Protein AF-A0A1R3KF78-F1 (afdb_monomer)

Nearest PDB structures (foldseek):
  8haw-assembly1_B  TM=8.518E-01  e=2.479E-55  Arabidopsis thaliana
  8hav-assembly1_B  TM=9.669E-01  e=3.265E-48  Arabidopsis thaliana
  8k3g-assembly1_A  TM=8.862E-01  e=3.934E-28  Rasamsonia emersonii CBS 393.64
  8yk5-a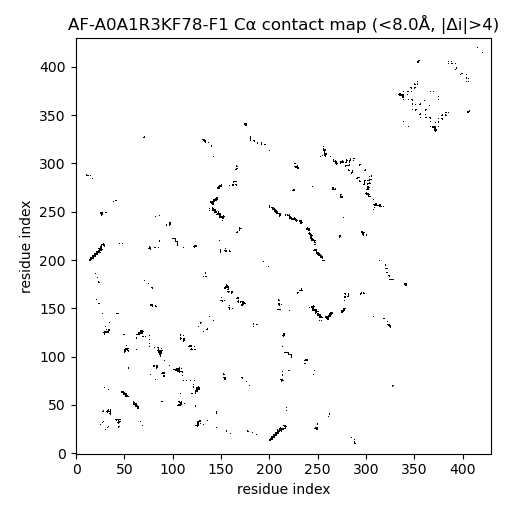ssembly1_B  TM=6.689E-01  e=1.294E-12  Streptomyces sanglieri
  2d1g-assembly1_A  TM=7.006E-01  e=1.890E-10  Francisella tularensis subsp. novicida

Mean predicted aligned error: 10.94 Å

Secondary structure (DSSP, 8-state):
-----------SSS--EEEEEEE-S--HHHHTGGGGGT-TTS----S--EEES-TT-TT--EEEPBS-----SSPPP-SHHHHHHHHHSS--BTTBSS---------HHHHHHHHSTTTHHHHTB---GGGSHHHHHHHHHSEEETTEEPSSSS-HHHHHHHHHHS--TT---------SHHHHHHHHHHHHHHHTSTTGGGEEEEEEES--TT----SPP--SS---SSSPPPPTTT---S-S---B--EEEE-TTS-TTEEE-S---SSTT--EETTHHHHHHHHHTT-S--SSTTTTTSPP-GGG---SS--S-S-SSPPPPP---SS---TTSBPPHHHHHHHHHHHHHTTGGGSTTTTHHHHTT-BHHHHHHHHHHHHHHHHHHHHHHHHTT--TT----TT-PPP------HHHHHHHHTT---

Sequence (430 aa):
MVSEISNSSAYAYPIKTIVILVQENRSFDHMLGWFKRLNPEINGVTGSESNPISTSDPSSSRVLFKDNAEYVDPDPGHSIQAIYEQVFGRPWSSNDPDPPQEATMDGFVQNAEGTQKGMAEAVMRGFRPEAVPVYKELALEFAICDRWFSAVPASTQPNRLFVHSATAHGATSNDTTKLIQEGQKFVKEVYEALRASPQWNEMLLVITYDEHGGFYDHVPTPTTGVPSPDDIVGPDPYYFKFDRLGVRVPTFFISPWIEPGTVIHGPSGPYPTSEYEHSSIPATVKTIFNLKEFLTKRDAWAGTFECVLTRKTPRTDCPVTLPEPRKMRHTEAKETAKLSEFQQELVQMAAVLNGDYKKKIYPHKLVDNMTVAEAVKYVDSAYKKFCDQCQKAKEKGKHESEIVELGQLPDKSKSKSFLHKMFSCIVCDN

pLDDT: mean 82.41, std 16.49, range [26.52, 98.0]

Structure (mmCIF, N/CA/C/O backbone):
data_AF-A0A1R3KF78-F1
#
_entry.id   AF-A0A1R3KF78-F1
#
loop_
_atom_site.group_PDB
_atom_site.id
_atom_site.type_symbol
_atom_site.label_atom_id
_atom_site.label_alt_id
_atom_site.label_comp_id
_atom_site.label_asym_id
_atom_site.label_entity_id
_atom_site.label_seq_id
_atom_site.pdbx_PDB_ins_code
_atom_site.Cartn_x
_atom_site.Cartn_y
_atom_site.Cartn_z
_atom_site.occupancy
_atom_site.B_iso_or_equiv
_atom_site.auth_seq_id
_atom_site.auth_comp_id
_atom_site.auth_asym_id
_atom_site.auth_atom_id
_atom_site.pdbx_PDB_model_num
ATOM 1 N N . MET A 1 1 ? -37.721 22.681 22.641 1.00 33.34 1 MET A N 1
ATOM 2 C CA . MET A 1 1 ? -38.165 21.325 22.266 1.00 33.34 1 MET A CA 1
ATOM 3 C C . MET A 1 1 ? -36.923 20.508 22.022 1.00 33.34 1 MET A C 1
ATOM 5 O O . MET A 1 1 ? -36.205 20.772 21.071 1.00 33.34 1 MET A O 1
ATOM 9 N N . VAL A 1 2 ? -36.635 19.618 22.962 1.00 28.80 2 VAL A N 1
ATOM 10 C CA . VAL A 1 2 ? -35.614 18.583 22.835 1.00 28.80 2 VAL A CA 1
ATOM 11 C C . VAL A 1 2 ? -36.178 17.556 21.855 1.00 28.80 2 VAL A C 1
ATOM 13 O O . VAL A 1 2 ? -37.245 17.010 22.117 1.00 28.80 2 VAL A O 1
ATOM 16 N N . SER A 1 3 ? -35.520 17.338 20.720 1.00 26.52 3 SER A N 1
ATOM 17 C CA . SER A 1 3 ? -35.739 16.138 19.913 1.00 26.52 3 SER A CA 1
ATOM 18 C C . SER A 1 3 ? -34.555 15.215 20.156 1.00 26.52 3 SER A C 1
ATOM 20 O O . SER A 1 3 ? -33.526 15.309 19.487 1.00 26.52 3 SER A O 1
ATOM 22 N N . GLU A 1 4 ? -34.699 14.360 21.165 1.00 30.61 4 GLU A N 1
ATOM 23 C CA . GLU A 1 4 ? -33.950 13.113 21.250 1.00 30.61 4 GLU A CA 1
ATOM 24 C C . GLU A 1 4 ? -34.188 12.346 19.947 1.00 30.61 4 GLU A C 1
ATOM 26 O O . GLU A 1 4 ? -35.294 11.878 19.681 1.00 30.61 4 GLU A O 1
ATOM 31 N N . ILE A 1 5 ? -33.157 12.234 19.110 1.00 32.53 5 ILE A N 1
ATOM 32 C CA . ILE A 1 5 ? -33.131 11.214 18.064 1.00 32.53 5 ILE A CA 1
ATOM 33 C C . ILE A 1 5 ? -32.689 9.929 18.760 1.00 32.53 5 ILE A C 1
ATOM 35 O O . ILE A 1 5 ? -31.515 9.569 18.772 1.00 32.53 5 ILE A O 1
ATOM 39 N N . SER A 1 6 ? -33.644 9.257 19.396 1.00 36.78 6 SER A N 1
ATOM 40 C CA . SER A 1 6 ? -33.536 7.838 19.691 1.00 36.78 6 SER A CA 1
ATOM 41 C C . SER A 1 6 ? -33.998 7.069 18.454 1.00 36.78 6 SER A C 1
ATOM 43 O O . SER A 1 6 ? -35.183 6.914 18.182 1.00 36.78 6 SER A O 1
ATOM 45 N N . ASN A 1 7 ? -33.036 6.591 17.670 1.00 35.16 7 ASN A N 1
ATOM 46 C CA . ASN A 1 7 ? -33.099 5.215 17.201 1.00 35.16 7 ASN A CA 1
ATOM 47 C C . ASN A 1 7 ? -31.726 4.756 16.728 1.00 35.16 7 ASN A C 1
ATOM 49 O O . ASN A 1 7 ? -31.136 5.299 15.797 1.00 35.16 7 ASN A O 1
ATOM 53 N N . SER A 1 8 ? -31.242 3.730 17.415 1.00 44.62 8 SER A N 1
ATOM 54 C CA . SER A 1 8 ? -30.085 2.935 17.062 1.00 44.62 8 SER A CA 1
ATOM 55 C C . SER A 1 8 ? -30.234 2.373 15.647 1.00 44.62 8 SER A C 1
ATOM 57 O O . SER A 1 8 ? -31.000 1.433 15.432 1.00 44.62 8 SER A O 1
ATOM 59 N N . SER A 1 9 ? -29.441 2.853 14.694 1.00 40.56 9 SER A N 1
ATOM 60 C CA . SER A 1 9 ? -28.859 1.903 13.753 1.00 40.56 9 SER A CA 1
ATOM 61 C C . SER A 1 9 ? -27.714 1.247 14.514 1.00 40.56 9 SER A C 1
ATOM 63 O O . SER A 1 9 ? -26.673 1.871 14.721 1.00 40.56 9 SER A O 1
ATOM 65 N N . ALA A 1 10 ? -27.914 0.028 15.016 1.00 48.91 10 ALA A N 1
ATOM 66 C CA . ALA A 1 10 ? -26.763 -0.799 15.350 1.00 48.91 10 ALA A CA 1
ATOM 67 C C . ALA A 1 10 ? -25.876 -0.806 14.098 1.00 48.91 10 ALA A C 1
ATOM 69 O O . ALA A 1 10 ? -26.380 -1.098 13.011 1.00 48.91 10 ALA A O 1
ATOM 70 N N . TYR A 1 11 ? -24.616 -0.382 14.218 1.00 53.25 11 TYR A N 1
ATOM 71 C CA . TYR A 1 11 ? -23.672 -0.512 13.113 1.00 53.25 11 TYR A CA 1
ATOM 72 C C . TYR A 1 11 ? -23.743 -1.962 12.619 1.00 53.25 11 TYR A C 1
ATOM 74 O O . TYR A 1 11 ? -23.766 -2.887 13.434 1.00 53.25 11 TYR A O 1
ATOM 82 N N . ALA A 1 12 ? -23.831 -2.166 11.301 1.00 71.50 12 ALA A N 1
ATOM 83 C CA . ALA A 1 12 ? -23.892 -3.514 10.726 1.00 71.50 12 ALA A CA 1
ATOM 84 C C . ALA A 1 12 ? -22.634 -4.340 11.068 1.00 71.50 12 ALA A C 1
ATOM 86 O O . ALA A 1 12 ? -22.652 -5.567 10.999 1.00 71.50 12 ALA A O 1
ATOM 87 N N . TYR A 1 13 ? -21.571 -3.654 11.493 1.00 82.75 13 TYR A N 1
ATOM 88 C CA . TYR A 1 13 ? -20.279 -4.201 11.862 1.00 82.75 13 TYR A CA 1
ATOM 89 C C . TYR A 1 13 ? -19.915 -3.794 13.298 1.00 82.75 13 TYR A C 1
ATOM 91 O O . TYR A 1 13 ? -20.310 -2.722 13.757 1.00 82.75 13 TYR A O 1
ATOM 99 N N . PRO A 1 14 ? -19.113 -4.605 14.009 1.00 88.75 14 PRO A N 1
ATOM 100 C CA . PRO A 1 14 ? -18.650 -4.286 15.363 1.00 88.75 14 PRO A CA 1
ATOM 101 C C . PRO A 1 14 ? -17.645 -3.120 15.415 1.00 88.75 14 PRO A C 1
ATOM 103 O O . PRO A 1 14 ? -17.257 -2.682 16.497 1.00 88.75 14 PRO A O 1
ATOM 106 N N . ILE A 1 15 ? -17.206 -2.626 14.256 1.00 93.44 15 ILE A N 1
ATOM 107 C CA . ILE A 1 15 ? -16.184 -1.592 14.117 1.00 93.44 15 ILE A CA 1
ATOM 108 C C . ILE A 1 15 ? -16.802 -0.202 14.278 1.00 93.44 15 ILE A C 1
ATOM 110 O O . ILE A 1 15 ? -17.751 0.150 13.582 1.00 93.44 15 ILE A O 1
ATOM 114 N N . LYS A 1 16 ? -16.216 0.604 15.168 1.00 90.56 16 LYS A N 1
ATOM 115 C CA . LYS A 1 16 ? -16.547 2.025 15.365 1.00 90.56 16 LYS A CA 1
ATOM 116 C C . LYS A 1 16 ? -15.404 2.964 14.992 1.00 90.56 16 LYS A C 1
ATOM 118 O O . LYS A 1 16 ? -15.641 4.152 14.800 1.00 90.56 16 LYS A O 1
ATOM 123 N N . THR A 1 17 ? -14.188 2.436 14.872 1.00 91.44 17 THR A N 1
ATOM 124 C CA . THR A 1 17 ? -12.989 3.209 14.543 1.00 91.44 17 THR A CA 1
ATOM 125 C C . THR A 1 17 ? -12.194 2.484 13.467 1.00 91.44 17 THR A C 1
ATOM 127 O O . THR A 1 17 ? -11.820 1.326 13.642 1.00 91.44 17 THR A O 1
ATOM 130 N N . ILE A 1 18 ? -11.890 3.178 12.372 1.00 91.94 18 ILE A N 1
ATOM 131 C CA . ILE A 1 18 ? -10.953 2.695 11.356 1.00 91.94 18 ILE A CA 1
ATOM 132 C C . ILE A 1 18 ? -9.697 3.555 11.450 1.00 91.94 18 ILE A C 1
ATOM 134 O O . ILE A 1 18 ? -9.779 4.780 11.361 1.00 91.94 18 ILE A O 1
ATOM 138 N N . VAL A 1 19 ? -8.548 2.921 11.664 1.00 90.44 19 VAL A N 1
ATOM 139 C CA . VAL A 1 19 ? -7.244 3.589 11.670 1.00 90.44 19 VAL A CA 1
ATOM 140 C C . VAL A 1 19 ? -6.546 3.254 10.365 1.00 90.44 19 VAL A C 1
ATOM 142 O O . VAL A 1 19 ? -6.354 2.082 10.060 1.00 90.44 19 VAL A O 1
ATOM 145 N N . ILE A 1 20 ? -6.171 4.273 9.599 1.00 88.56 20 ILE A N 1
ATOM 146 C CA . ILE A 1 20 ? -5.440 4.108 8.344 1.00 88.56 20 ILE A CA 1
ATOM 147 C C . ILE A 1 20 ? -4.000 4.553 8.575 1.00 88.56 20 ILE A C 1
ATOM 149 O O . ILE A 1 20 ? -3.753 5.715 8.897 1.00 88.56 20 ILE A O 1
ATOM 153 N N . LEU A 1 21 ? -3.063 3.626 8.415 1.00 83.69 21 LEU A N 1
ATOM 154 C CA . LEU A 1 21 ? -1.632 3.881 8.457 1.00 83.69 21 LEU A CA 1
ATOM 155 C C . LEU A 1 21 ? -1.060 3.701 7.048 1.00 83.69 21 LEU A C 1
ATOM 157 O O . LEU A 1 21 ? -0.926 2.579 6.566 1.00 83.69 21 LEU A O 1
ATOM 161 N N . VAL A 1 22 ? -0.739 4.815 6.391 1.00 82.75 22 VAL A N 1
ATOM 162 C CA . VAL A 1 22 ? -0.135 4.826 5.052 1.00 82.75 22 VAL A CA 1
ATOM 163 C C . VAL A 1 22 ? 1.378 4.974 5.193 1.00 82.75 22 VAL A C 1
ATOM 165 O O . VAL A 1 22 ? 1.857 5.955 5.759 1.00 82.75 22 VAL A O 1
ATOM 168 N N . GLN A 1 23 ? 2.109 3.976 4.711 1.00 79.88 23 GLN A N 1
ATOM 169 C CA . GLN A 1 23 ? 3.569 3.914 4.685 1.00 79.88 23 GLN A CA 1
ATOM 170 C C . GLN A 1 23 ? 4.111 4.397 3.329 1.00 79.88 23 GLN A C 1
ATOM 172 O O . GLN A 1 23 ? 3.354 4.542 2.375 1.00 79.88 23 GLN A O 1
ATOM 177 N N . GLU A 1 24 ? 5.427 4.606 3.255 1.00 72.25 24 GLU A N 1
ATOM 178 C CA . GLU A 1 24 ? 6.147 5.069 2.057 1.00 72.25 24 GLU A CA 1
ATOM 179 C C . GLU A 1 24 ? 7.123 4.017 1.508 1.00 72.25 24 GLU A C 1
ATOM 181 O O . GLU A 1 24 ? 7.529 3.067 2.183 1.00 72.25 24 GLU A O 1
ATOM 186 N N . ASN A 1 25 ? 7.626 4.278 0.311 1.00 74.25 25 ASN A N 1
ATOM 187 C CA . ASN A 1 25 ? 7.151 3.701 -0.948 1.00 74.25 25 ASN A CA 1
ATOM 188 C C . ASN A 1 25 ? 7.656 2.281 -1.184 1.00 74.25 25 ASN A C 1
ATOM 190 O O . ASN A 1 25 ? 8.868 2.112 -1.296 1.00 74.25 25 ASN A O 1
ATOM 194 N N . ARG A 1 26 ? 6.809 1.251 -1.296 1.00 85.75 26 ARG A N 1
ATOM 195 C CA . ARG A 1 26 ? 7.278 -0.120 -1.580 1.00 85.75 26 ARG A CA 1
ATOM 196 C C . ARG A 1 26 ? 6.243 -0.959 -2.316 1.00 85.75 26 ARG A C 1
ATOM 198 O O . ARG A 1 26 ? 5.075 -0.957 -1.947 1.00 85.75 26 ARG A O 1
ATOM 205 N N . SER A 1 27 ? 6.689 -1.718 -3.320 1.00 93.50 27 SER A N 1
ATOM 206 C CA . SER A 1 27 ? 5.845 -2.685 -4.027 1.00 93.50 27 SER A CA 1
ATOM 207 C C . SER A 1 27 ? 5.457 -3.861 -3.130 1.00 93.50 27 SER A C 1
ATOM 209 O O . SER A 1 27 ? 6.143 -4.172 -2.144 1.00 93.50 27 SER A O 1
ATOM 211 N N . PHE A 1 28 ? 4.361 -4.539 -3.482 1.00 97.06 28 PHE A N 1
ATOM 212 C CA . PHE A 1 28 ? 3.950 -5.748 -2.777 1.00 97.06 28 PHE A CA 1
ATOM 213 C C . PHE A 1 28 ? 5.044 -6.812 -2.839 1.00 97.06 28 PHE A C 1
ATOM 215 O O . PHE A 1 28 ? 5.448 -7.303 -1.789 1.00 97.06 28 PHE A O 1
ATOM 222 N N . ASP A 1 29 ? 5.596 -7.133 -4.009 1.00 97.62 29 ASP A N 1
ATOM 223 C CA . ASP A 1 29 ? 6.623 -8.176 -4.088 1.00 97.62 29 ASP A CA 1
ATOM 224 C C . ASP A 1 29 ? 7.925 -7.830 -3.359 1.00 97.62 29 ASP A C 1
ATOM 226 O O . ASP A 1 29 ? 8.583 -8.722 -2.812 1.00 97.62 29 ASP A O 1
ATOM 230 N N . HIS A 1 30 ? 8.276 -6.545 -3.276 1.00 94.75 30 HIS A N 1
ATOM 231 C CA . HIS A 1 30 ? 9.458 -6.109 -2.545 1.00 94.75 30 HIS A CA 1
ATOM 232 C C . HIS A 1 30 ? 9.335 -6.350 -1.039 1.00 94.75 30 HIS A C 1
ATOM 234 O O . HIS A 1 30 ? 10.300 -6.787 -0.413 1.00 94.75 30 HIS A O 1
ATOM 240 N N . MET A 1 31 ? 8.172 -6.089 -0.435 1.00 93.44 31 MET A N 1
ATOM 241 C CA . MET A 1 31 ? 7.985 -6.294 1.009 1.00 93.44 31 MET A CA 1
ATOM 242 C C . MET A 1 31 ? 7.431 -7.670 1.344 1.00 93.44 31 MET A C 1
ATOM 244 O O . MET A 1 31 ? 7.891 -8.295 2.296 1.00 93.44 31 MET A O 1
ATOM 248 N N . LEU A 1 32 ? 6.423 -8.108 0.591 1.00 97.06 32 LEU A N 1
ATOM 249 C CA . LEU A 1 32 ? 5.561 -9.240 0.903 1.00 97.06 32 LEU A CA 1
ATOM 250 C C . LEU A 1 32 ? 5.656 -10.400 -0.097 1.00 97.06 32 LEU A C 1
ATOM 252 O O . LEU A 1 32 ? 5.181 -11.490 0.204 1.00 97.06 32 LEU A O 1
ATOM 256 N N . GLY A 1 33 ? 6.313 -10.241 -1.248 1.00 97.06 33 GLY A N 1
ATOM 257 C CA . GLY A 1 33 ? 6.342 -11.278 -2.288 1.00 97.06 33 GLY A CA 1
ATOM 258 C C . GLY A 1 33 ? 6.858 -12.630 -1.787 1.00 97.06 33 GLY A C 1
ATOM 259 O O . GLY A 1 33 ? 6.264 -13.675 -2.050 1.00 97.06 33 GLY A O 1
ATOM 260 N N . TRP A 1 34 ? 7.923 -12.632 -0.981 1.00 97.94 34 TRP A N 1
ATOM 261 C CA . TRP A 1 34 ? 8.490 -13.865 -0.422 1.00 97.94 34 TRP A CA 1
ATOM 262 C C . TRP A 1 34 ? 7.692 -14.464 0.743 1.00 97.94 34 TRP A C 1
ATOM 264 O O . TRP A 1 34 ? 8.009 -15.573 1.187 1.00 97.94 34 TRP A O 1
ATOM 274 N N . PHE A 1 35 ? 6.629 -13.801 1.213 1.00 97.88 35 PHE A N 1
ATOM 275 C CA . PHE A 1 35 ? 5.711 -14.368 2.205 1.00 97.88 35 PHE A CA 1
ATOM 276 C C . PHE A 1 35 ? 4.904 -15.544 1.671 1.00 97.88 35 PHE A C 1
ATOM 278 O O . PHE A 1 35 ? 4.423 -16.342 2.473 1.00 97.88 35 PHE A O 1
ATOM 285 N N . LYS A 1 36 ? 4.876 -15.753 0.347 1.00 97.62 36 LYS A N 1
ATOM 286 C CA . LYS A 1 36 ? 4.375 -16.991 -0.263 1.00 97.62 36 LYS A CA 1
ATOM 287 C C . LYS A 1 36 ? 5.017 -18.257 0.325 1.00 97.62 36 LYS A C 1
ATOM 289 O O . LYS A 1 36 ? 4.398 -19.315 0.357 1.00 97.62 36 LYS A O 1
ATOM 294 N N . ARG A 1 37 ? 6.250 -18.160 0.845 1.00 95.94 37 ARG A N 1
ATOM 295 C CA . ARG A 1 37 ? 6.930 -19.265 1.550 1.00 95.94 37 ARG A CA 1
ATOM 296 C C . ARG A 1 37 ? 6.304 -19.601 2.909 1.00 95.94 37 ARG A C 1
ATOM 298 O O . ARG A 1 37 ? 6.495 -20.714 3.385 1.00 95.94 37 ARG A O 1
ATOM 305 N N . LEU A 1 38 ? 5.616 -18.648 3.540 1.00 96.00 38 LEU A N 1
ATOM 306 C CA . LEU A 1 38 ? 4.887 -18.850 4.797 1.00 96.00 38 LEU A CA 1
ATOM 307 C C . LEU A 1 38 ? 3.448 -19.290 4.543 1.00 96.00 38 LEU A C 1
ATOM 309 O O . LEU A 1 38 ? 2.981 -20.220 5.190 1.00 96.00 38 LEU A O 1
ATOM 313 N N . ASN A 1 39 ? 2.771 -18.628 3.602 1.00 96.94 39 ASN A N 1
ATOM 314 C CA . ASN A 1 39 ? 1.425 -18.979 3.173 1.00 96.94 39 ASN A CA 1
ATOM 315 C C . ASN A 1 39 ? 1.376 -19.072 1.631 1.00 96.94 39 ASN A C 1
ATOM 317 O O . ASN A 1 39 ? 1.390 -18.034 0.964 1.00 96.94 39 ASN A O 1
ATOM 321 N N . PRO A 1 40 ? 1.302 -20.290 1.052 1.00 96.44 40 PRO A N 1
ATOM 322 C CA . PRO A 1 40 ? 1.257 -20.496 -0.397 1.00 96.44 40 PRO A CA 1
ATOM 323 C C . PRO A 1 40 ? 0.067 -19.850 -1.116 1.00 96.44 40 PRO A C 1
ATOM 325 O O . PRO A 1 40 ? 0.163 -19.653 -2.332 1.00 96.44 40 PRO A O 1
ATOM 328 N N . GLU A 1 41 ? -1.016 -19.524 -0.399 1.00 96.94 41 GLU A N 1
ATOM 329 C CA . GLU A 1 41 ? -2.190 -18.832 -0.950 1.00 96.94 41 GLU A CA 1
ATOM 330 C C . GLU A 1 41 ? -1.856 -17.409 -1.401 1.00 96.94 41 GLU A C 1
ATOM 332 O O . GLU A 1 41 ? -2.451 -16.923 -2.356 1.00 96.94 41 GLU A O 1
ATOM 337 N N . ILE A 1 42 ? -0.852 -16.769 -0.790 1.00 98.00 42 ILE A N 1
ATOM 338 C CA . ILE A 1 42 ? -0.412 -15.429 -1.183 1.00 98.00 42 ILE A CA 1
ATOM 339 C C . ILE A 1 42 ? 0.066 -15.448 -2.640 1.00 98.00 42 ILE A C 1
ATOM 341 O O . ILE A 1 42 ? 0.955 -16.225 -3.025 1.00 98.00 42 ILE A O 1
ATOM 345 N N . ASN A 1 43 ? -0.471 -14.537 -3.448 1.00 97.81 43 ASN A N 1
ATOM 346 C CA . ASN A 1 43 ? -0.005 -14.246 -4.796 1.00 97.81 43 ASN A CA 1
ATOM 347 C C . ASN A 1 43 ? 1.326 -13.467 -4.775 1.00 97.81 43 ASN A C 1
ATOM 349 O O . ASN A 1 43 ? 1.398 -12.297 -5.144 1.00 97.81 43 ASN A O 1
ATOM 353 N N . GLY A 1 44 ? 2.375 -14.103 -4.259 1.00 96.69 44 GLY A N 1
ATOM 354 C CA . GLY A 1 44 ? 3.738 -13.579 -4.203 1.00 96.69 44 GLY A CA 1
ATOM 355 C C . GLY A 1 44 ? 4.690 -14.291 -5.164 1.00 96.69 44 GLY A C 1
ATOM 356 O O . GLY A 1 44 ? 4.277 -15.097 -5.996 1.00 96.69 44 GLY A O 1
ATOM 357 N N . VAL A 1 45 ? 5.984 -14.029 -5.005 1.00 97.44 45 VAL A N 1
ATOM 358 C CA . VAL A 1 45 ? 7.041 -14.499 -5.910 1.00 97.44 45 VAL A CA 1
ATOM 359 C C . VAL A 1 45 ? 7.565 -15.895 -5.574 1.00 97.44 45 VAL A C 1
ATOM 361 O O . VAL A 1 45 ? 7.491 -16.385 -4.442 1.00 97.44 45 VAL A O 1
ATOM 364 N N . THR A 1 46 ? 8.170 -16.518 -6.579 1.00 95.44 46 THR A N 1
ATOM 365 C CA . THR A 1 46 ? 8.784 -17.849 -6.521 1.00 95.44 46 THR A CA 1
ATOM 366 C C . THR A 1 46 ? 10.301 -17.822 -6.730 1.00 95.44 46 THR A C 1
ATOM 368 O O . THR A 1 46 ? 10.983 -18.787 -6.383 1.00 95.44 46 THR A O 1
ATOM 371 N N . GLY A 1 47 ? 10.841 -16.721 -7.261 1.00 92.50 47 GLY A N 1
ATOM 372 C CA . GLY A 1 47 ? 12.226 -16.585 -7.724 1.00 92.50 47 GLY A CA 1
ATOM 373 C C . GLY A 1 47 ? 12.431 -16.926 -9.197 1.00 92.50 47 GLY A C 1
ATOM 374 O O . GLY A 1 47 ? 13.568 -16.915 -9.665 1.00 92.50 47 GLY A O 1
ATOM 375 N N . SER A 1 48 ? 11.356 -17.254 -9.917 1.00 95.69 48 SER A N 1
ATOM 376 C CA . SER A 1 48 ? 11.384 -17.442 -11.374 1.00 95.69 48 SER A CA 1
ATOM 377 C C . SER A 1 48 ? 11.073 -16.150 -12.136 1.00 95.69 48 SER A C 1
ATOM 379 O O . SER A 1 48 ? 11.345 -16.049 -13.334 1.00 95.69 48 SER A O 1
ATOM 381 N N . GLU A 1 49 ? 10.551 -15.146 -11.431 1.00 97.50 49 GLU A N 1
ATOM 382 C CA . GLU A 1 49 ? 10.224 -13.830 -11.956 1.00 97.50 49 GLU A CA 1
ATOM 383 C C . GLU A 1 49 ? 11.505 -13.094 -12.365 1.00 97.50 49 GLU A C 1
ATOM 385 O O . GLU A 1 49 ? 12.556 -13.201 -11.725 1.00 97.50 49 GLU A O 1
ATOM 390 N N . SER A 1 50 ? 11.440 -12.358 -13.473 1.00 97.12 50 SER A N 1
ATOM 391 C CA . SER A 1 50 ? 12.600 -11.659 -14.019 1.00 97.12 50 SER A CA 1
ATOM 392 C C . SER A 1 50 ? 12.200 -10.524 -14.944 1.00 97.12 50 SER A C 1
ATOM 394 O O . SER A 1 50 ? 11.107 -10.537 -15.502 1.00 97.12 50 SER A O 1
ATOM 396 N N . ASN A 1 51 ? 13.119 -9.589 -15.164 1.00 97.38 51 ASN A N 1
ATOM 397 C CA . ASN A 1 51 ? 12.911 -8.410 -15.999 1.00 97.38 51 ASN A CA 1
ATOM 398 C C . ASN A 1 51 ? 14.101 -8.233 -16.964 1.00 97.38 51 ASN A C 1
ATOM 400 O O . ASN A 1 51 ? 15.243 -8.452 -16.540 1.00 97.38 51 ASN A O 1
ATOM 404 N N . PRO A 1 52 ? 13.886 -7.909 -18.250 1.00 96.50 52 PRO A N 1
ATOM 405 C CA . PRO A 1 52 ? 14.968 -7.719 -19.216 1.00 96.50 52 PRO A CA 1
ATOM 406 C C . PRO A 1 52 ? 15.757 -6.428 -18.951 1.00 96.50 52 PRO A C 1
ATOM 408 O O . PRO A 1 52 ? 15.213 -5.445 -18.457 1.00 96.50 52 PRO A O 1
ATOM 411 N N . ILE A 1 53 ? 17.040 -6.404 -19.328 1.00 94.31 53 ILE A N 1
ATOM 412 C CA . ILE A 1 53 ? 17.848 -5.170 -19.292 1.00 94.31 53 ILE A CA 1
ATOM 413 C C . ILE A 1 53 ? 17.369 -4.160 -20.342 1.00 94.31 53 ILE A C 1
ATOM 415 O O . ILE A 1 53 ? 17.375 -2.957 -20.095 1.00 94.31 53 ILE A O 1
ATOM 419 N N . SER A 1 54 ? 16.951 -4.652 -21.506 1.00 94.12 54 SER A N 1
ATOM 420 C CA . SER A 1 54 ? 16.344 -3.864 -22.575 1.00 94.12 54 SER A CA 1
ATOM 421 C C . SER A 1 54 ? 15.085 -4.564 -23.058 1.00 94.12 54 SER A C 1
ATOM 423 O O . SER A 1 54 ? 15.144 -5.702 -23.519 1.00 94.12 54 SER A O 1
ATOM 425 N N . THR A 1 55 ? 13.951 -3.877 -22.995 1.00 93.56 55 THR A N 1
ATOM 426 C CA . THR A 1 55 ? 12.658 -4.388 -23.475 1.00 93.56 55 THR A CA 1
ATOM 427 C C . THR A 1 55 ? 12.567 -4.395 -25.000 1.00 93.56 55 THR A C 1
ATOM 429 O O . THR A 1 55 ? 11.775 -5.133 -25.579 1.00 93.56 55 THR A O 1
ATOM 432 N N . SER A 1 56 ? 13.399 -3.588 -25.664 1.00 92.44 56 SER A N 1
ATOM 433 C CA . SER A 1 56 ? 13.467 -3.492 -27.127 1.00 92.44 56 SER A CA 1
ATOM 434 C C . SER A 1 56 ? 14.324 -4.581 -27.782 1.00 92.44 56 SER A C 1
ATOM 436 O O . SER A 1 56 ? 14.253 -4.763 -28.997 1.00 92.44 56 SER A O 1
ATOM 438 N N . ASP A 1 57 ? 15.122 -5.311 -26.995 1.00 93.69 57 ASP A N 1
ATOM 439 C CA . ASP A 1 57 ? 15.995 -6.387 -27.464 1.00 93.69 57 ASP A CA 1
ATOM 440 C C . ASP A 1 57 ? 15.495 -7.748 -26.943 1.00 93.69 57 ASP A C 1
ATOM 442 O O . ASP A 1 57 ? 15.704 -8.076 -25.774 1.00 93.69 57 ASP A O 1
ATOM 446 N N . PRO A 1 58 ? 14.884 -8.591 -27.798 1.00 90.38 58 PRO A N 1
ATOM 447 C CA . PRO A 1 58 ? 14.410 -9.918 -27.401 1.00 90.38 58 PRO A CA 1
ATOM 448 C C . PRO A 1 58 ? 15.512 -10.863 -26.899 1.00 90.38 58 PRO A C 1
ATOM 450 O O . PRO A 1 58 ? 15.210 -11.866 -26.256 1.00 90.38 58 PRO A O 1
ATOM 453 N N . SER A 1 59 ? 16.780 -10.576 -27.212 1.00 93.75 59 SER A N 1
ATOM 454 C CA . SER A 1 59 ? 17.944 -11.344 -26.757 1.00 93.75 59 SER A CA 1
ATOM 455 C C . SER A 1 59 ? 18.586 -10.785 -25.485 1.00 93.75 59 SER A C 1
ATOM 457 O O . SER A 1 59 ? 19.594 -11.321 -25.018 1.00 93.75 59 SER A O 1
ATOM 459 N N . SER A 1 60 ? 18.001 -9.729 -24.908 1.00 94.69 60 SER A N 1
ATOM 460 C CA . SER A 1 60 ? 18.539 -9.061 -23.732 1.00 94.69 60 SER A CA 1
ATOM 461 C C . SER A 1 60 ? 18.630 -10.006 -22.536 1.00 94.69 60 SER A C 1
ATOM 463 O O . SER A 1 60 ? 17.701 -10.757 -22.223 1.00 94.69 60 SER A O 1
ATOM 465 N N . SER A 1 61 ? 19.753 -9.930 -21.822 1.00 95.19 61 SER A N 1
ATOM 466 C CA . SER A 1 61 ? 19.902 -10.583 -20.525 1.00 95.19 61 SER A CA 1
ATOM 467 C C . SER A 1 61 ? 18.798 -10.133 -19.567 1.00 95.19 61 SER A C 1
ATOM 469 O O . SER A 1 61 ? 18.360 -8.983 -19.594 1.00 95.19 61 SER A O 1
ATOM 471 N N . ARG A 1 62 ? 18.375 -11.036 -18.680 1.00 96.38 62 ARG A N 1
ATOM 472 C CA . ARG A 1 62 ? 17.337 -10.771 -17.679 1.00 96.38 62 ARG A CA 1
ATOM 473 C C . ARG A 1 62 ? 17.924 -10.783 -16.275 1.00 96.38 62 ARG A C 1
ATOM 475 O O . ARG A 1 62 ? 18.829 -11.563 -15.977 1.00 96.38 62 ARG A O 1
ATOM 482 N N . VAL A 1 63 ? 17.377 -9.948 -15.403 1.00 96.62 63 VAL A N 1
ATOM 483 C CA . VAL A 1 63 ? 17.692 -9.927 -13.973 1.00 96.62 63 VAL A CA 1
ATOM 484 C C . VAL A 1 63 ? 16.588 -10.679 -13.241 1.00 96.62 63 VAL A C 1
ATOM 486 O O . VAL A 1 63 ? 15.414 -10.340 -13.368 1.00 96.62 63 VAL A O 1
ATOM 489 N N . LEU A 1 64 ? 16.965 -11.731 -12.513 1.00 97.25 64 LEU A N 1
ATOM 490 C CA . LEU A 1 64 ? 16.044 -12.536 -11.708 1.00 97.25 64 LEU A CA 1
ATOM 491 C C . LEU A 1 64 ? 15.667 -11.811 -10.415 1.00 97.25 64 LEU A C 1
ATOM 493 O O . LEU A 1 64 ? 16.516 -11.145 -9.814 1.00 97.25 64 LEU A O 1
ATOM 497 N N . PHE A 1 65 ? 14.437 -12.023 -9.952 1.00 97.38 65 PHE A N 1
ATOM 498 C CA . PHE A 1 65 ? 13.988 -11.538 -8.656 1.00 97.38 65 PHE A CA 1
ATOM 499 C C . PHE A 1 65 ? 14.622 -12.347 -7.513 1.00 97.38 65 PHE A C 1
ATOM 501 O O . PHE A 1 65 ? 14.550 -13.578 -7.484 1.00 97.38 65 PHE A O 1
ATOM 508 N N . LYS A 1 66 ? 15.269 -11.666 -6.563 1.00 96.38 66 LYS A N 1
ATOM 509 C CA . LYS A 1 66 ? 16.023 -12.291 -5.455 1.00 96.38 66 LYS A CA 1
ATOM 510 C C . LYS A 1 66 ? 15.423 -11.949 -4.088 1.00 96.38 66 LYS A C 1
ATOM 512 O O . LYS A 1 66 ? 14.612 -11.040 -3.949 1.00 96.38 66 LYS A O 1
ATOM 517 N N . ASP A 1 67 ? 15.830 -12.677 -3.053 1.00 94.69 67 ASP A N 1
ATOM 518 C CA . ASP A 1 67 ? 15.309 -12.563 -1.680 1.00 94.69 67 ASP A CA 1
ATOM 519 C C . ASP A 1 67 ? 16.307 -11.926 -0.696 1.00 94.69 67 ASP A C 1
ATOM 521 O O . ASP A 1 67 ? 16.329 -12.236 0.495 1.00 94.69 67 ASP A O 1
ATOM 525 N N . ASN A 1 68 ? 17.192 -11.069 -1.196 1.00 90.62 68 ASN A N 1
ATOM 526 C CA . ASN A 1 68 ? 18.221 -10.384 -0.418 1.00 90.62 68 ASN A CA 1
ATOM 527 C C . ASN A 1 68 ? 18.081 -8.860 -0.525 1.00 90.62 68 ASN A C 1
ATOM 529 O O . ASN A 1 68 ? 19.066 -8.157 -0.765 1.00 90.62 68 ASN A O 1
ATOM 533 N N . ALA A 1 69 ? 16.847 -8.359 -0.397 1.00 87.38 69 ALA A N 1
ATOM 534 C CA . ALA A 1 69 ? 16.613 -6.923 -0.296 1.00 87.38 69 ALA A CA 1
ATOM 535 C C . ALA A 1 69 ? 17.292 -6.337 0.945 1.00 87.38 69 ALA A C 1
ATOM 537 O O . ALA A 1 69 ? 17.337 -6.945 2.017 1.00 87.38 69 ALA A O 1
ATOM 538 N N . GLU A 1 70 ? 17.802 -5.127 0.768 1.00 79.38 70 GLU A N 1
ATOM 539 C CA . GLU A 1 70 ? 18.462 -4.318 1.782 1.00 79.38 70 GLU A CA 1
ATOM 540 C C . GLU A 1 70 ? 17.958 -2.875 1.654 1.00 79.38 70 GLU A C 1
ATOM 542 O O . GLU A 1 70 ? 17.117 -2.560 0.809 1.00 79.38 70 GLU A O 1
ATOM 547 N N . TYR A 1 71 ? 18.460 -1.979 2.501 1.00 70.06 71 TYR A N 1
ATOM 548 C CA . TYR A 1 71 ? 18.226 -0.552 2.312 1.00 70.06 71 TYR A CA 1
ATOM 549 C C . TYR A 1 71 ? 18.861 -0.080 0.993 1.00 70.06 71 TYR A C 1
ATOM 551 O O . TYR A 1 71 ? 20.041 -0.326 0.751 1.00 70.06 71 TYR A O 1
ATOM 559 N N . VAL A 1 72 ? 18.080 0.623 0.172 1.00 67.31 72 VAL A N 1
ATOM 560 C CA . VAL A 1 72 ? 18.497 1.125 -1.145 1.00 67.31 72 VAL A CA 1
ATOM 561 C C . VAL A 1 72 ? 18.620 2.649 -1.101 1.00 67.31 72 VAL A C 1
ATOM 563 O O . VAL A 1 72 ? 17.735 3.329 -0.584 1.00 67.31 72 VAL A O 1
ATOM 566 N N . ASP A 1 73 ? 19.743 3.158 -1.610 1.00 60.81 73 ASP A N 1
ATOM 567 C CA . ASP A 1 73 ? 20.069 4.578 -1.795 1.00 60.81 73 ASP A CA 1
ATOM 568 C C . ASP A 1 73 ? 21.067 4.670 -2.973 1.00 60.81 73 ASP A C 1
ATOM 570 O O . ASP A 1 73 ? 22.110 4.004 -2.914 1.00 60.81 73 ASP A O 1
ATOM 574 N N . PRO A 1 74 ? 20.782 5.422 -4.053 1.00 66.44 74 PRO A N 1
ATOM 575 C CA . PRO A 1 74 ? 19.649 6.333 -4.221 1.00 66.44 74 PRO A CA 1
ATOM 576 C C . PRO A 1 74 ? 18.319 5.633 -4.490 1.00 66.44 74 PRO A C 1
ATOM 578 O O . PRO A 1 74 ? 18.266 4.442 -4.788 1.00 66.44 74 PRO A O 1
ATOM 581 N N . ASP A 1 75 ? 17.250 6.406 -4.342 1.00 71.00 75 ASP A N 1
ATOM 582 C CA . ASP A 1 75 ? 15.875 5.957 -4.522 1.00 71.00 75 ASP A CA 1
ATOM 583 C C . ASP A 1 75 ? 15.593 5.616 -5.999 1.00 71.00 75 ASP A C 1
ATOM 585 O O . ASP A 1 75 ? 16.037 6.366 -6.880 1.00 71.00 75 ASP A O 1
ATOM 589 N N . PRO A 1 76 ? 14.901 4.504 -6.307 1.00 83.81 76 PRO A N 1
ATOM 590 C CA . PRO A 1 76 ? 14.533 4.176 -7.680 1.00 83.81 76 PRO A CA 1
ATOM 591 C C . PRO A 1 76 ? 13.565 5.195 -8.289 1.00 83.81 76 PRO A C 1
ATOM 593 O O . PRO A 1 76 ? 12.877 5.924 -7.581 1.00 83.81 76 PRO A O 1
ATOM 596 N N . GLY A 1 77 ? 13.477 5.236 -9.620 1.00 82.50 77 GLY A N 1
ATOM 597 C CA . GLY A 1 77 ? 12.530 6.113 -10.309 1.00 82.50 77 GLY A CA 1
ATOM 598 C C . GLY A 1 77 ? 11.077 5.741 -9.998 1.00 82.50 77 GLY A C 1
ATOM 599 O O . GLY A 1 77 ? 10.686 4.591 -10.142 1.00 82.50 77 GLY A O 1
ATOM 600 N N . HIS A 1 78 ? 10.259 6.711 -9.601 1.00 80.88 78 HIS A N 1
ATOM 601 C CA . HIS A 1 78 ? 8.828 6.507 -9.322 1.00 80.88 78 HIS A CA 1
ATOM 602 C C . HIS A 1 78 ? 7.991 7.748 -9.691 1.00 80.88 78 HIS A C 1
ATOM 604 O O . HIS A 1 78 ? 6.936 8.024 -9.121 1.00 80.88 78 HIS A O 1
ATOM 610 N N . SER A 1 79 ? 8.463 8.520 -10.680 1.00 85.00 79 SER A N 1
ATOM 611 C CA . SER A 1 79 ? 7.661 9.544 -11.363 1.00 85.00 79 SER A CA 1
ATOM 612 C C . SER A 1 79 ? 6.665 8.901 -12.329 1.00 85.00 79 SER A C 1
ATOM 614 O O . SER A 1 79 ? 6.889 7.784 -12.783 1.00 85.00 79 SER A O 1
ATOM 616 N N . ILE A 1 80 ? 5.618 9.619 -12.745 1.00 83.50 80 ILE A N 1
ATOM 617 C CA . ILE A 1 80 ? 4.646 9.108 -13.731 1.00 83.50 80 ILE A CA 1
ATOM 618 C C . ILE A 1 80 ? 5.306 8.547 -15.008 1.00 83.50 80 ILE A C 1
ATOM 620 O O . ILE A 1 80 ? 4.866 7.525 -15.527 1.00 83.50 80 ILE A O 1
ATOM 624 N N . GLN A 1 81 ? 6.405 9.145 -15.485 1.00 88.31 81 GLN A N 1
ATOM 625 C CA . GLN A 1 81 ? 7.158 8.638 -16.641 1.00 88.31 81 GLN A CA 1
ATOM 626 C C . GLN A 1 81 ? 7.938 7.364 -16.325 1.00 88.31 81 GLN A C 1
ATOM 628 O O . GLN A 1 81 ? 7.977 6.456 -17.154 1.00 88.31 81 GLN A O 1
ATOM 633 N N . ALA A 1 82 ? 8.564 7.300 -15.147 1.00 89.75 82 ALA A N 1
ATOM 634 C CA . ALA A 1 82 ? 9.283 6.110 -14.712 1.00 89.75 82 ALA A CA 1
ATOM 635 C C . ALA A 1 82 ? 8.311 4.941 -14.538 1.00 89.75 82 ALA A C 1
ATOM 637 O O . ALA A 1 82 ? 8.553 3.860 -15.063 1.00 89.75 82 ALA A O 1
ATOM 638 N N . ILE A 1 83 ? 7.167 5.186 -13.895 1.00 90.44 83 ILE A N 1
ATOM 639 C CA . ILE A 1 83 ? 6.112 4.190 -13.701 1.00 90.44 83 ILE A CA 1
ATOM 640 C C . ILE A 1 83 ? 5.547 3.736 -15.048 1.00 90.44 83 ILE A C 1
ATOM 642 O O . ILE A 1 83 ? 5.356 2.542 -15.265 1.00 90.44 83 ILE A O 1
ATOM 646 N N . TYR A 1 84 ? 5.331 4.662 -15.984 1.00 91.31 84 TYR A N 1
ATOM 647 C CA . TYR A 1 84 ? 4.911 4.317 -17.339 1.00 91.31 84 TYR A CA 1
ATOM 648 C C . TYR A 1 84 ? 5.908 3.367 -18.020 1.00 91.31 84 TYR A C 1
ATOM 650 O O . TYR A 1 84 ? 5.509 2.332 -18.553 1.00 91.31 84 TYR A O 1
ATOM 658 N N . GLU A 1 85 ? 7.207 3.668 -17.954 1.00 93.31 85 GLU A N 1
ATOM 659 C CA . GLU A 1 85 ? 8.236 2.788 -18.509 1.00 93.31 85 GLU A CA 1
ATOM 660 C C . GLU A 1 85 ? 8.268 1.427 -17.815 1.00 93.31 85 GLU A C 1
ATOM 662 O O . GLU A 1 85 ? 8.301 0.407 -18.496 1.00 93.31 85 GLU A O 1
ATOM 667 N N . GLN A 1 86 ? 8.183 1.397 -16.488 1.00 95.25 86 GLN A N 1
ATOM 668 C CA . GLN A 1 86 ? 8.180 0.174 -15.683 1.00 95.25 86 GLN A CA 1
ATOM 669 C C . GLN A 1 86 ? 7.027 -0.767 -16.052 1.00 95.25 86 GLN A C 1
ATOM 671 O O . GLN A 1 86 ? 7.236 -1.963 -16.263 1.00 95.25 86 GLN A O 1
ATOM 676 N N . VAL A 1 87 ? 5.819 -0.215 -16.169 1.00 94.19 87 VAL A N 1
ATOM 677 C CA . VAL A 1 87 ? 4.585 -0.965 -16.429 1.00 94.19 87 VAL A CA 1
ATOM 678 C C . VAL A 1 87 ? 4.486 -1.415 -17.891 1.00 94.19 87 VAL A C 1
ATOM 680 O O . VAL A 1 87 ? 4.110 -2.557 -18.168 1.00 94.19 87 VAL A O 1
ATOM 683 N N . PHE A 1 88 ? 4.827 -0.545 -18.844 1.00 93.00 88 PHE A N 1
ATOM 684 C CA . PHE A 1 88 ? 4.604 -0.801 -20.275 1.00 93.00 88 PHE A CA 1
ATOM 685 C C . PHE A 1 88 ? 5.858 -1.215 -21.042 1.00 93.00 88 PHE A C 1
ATOM 687 O O . PHE A 1 88 ? 5.777 -1.520 -22.231 1.00 93.00 88 PHE A O 1
ATOM 694 N N . GLY A 1 89 ? 7.019 -1.207 -20.389 1.00 92.31 89 GLY A N 1
ATOM 695 C CA . GLY A 1 89 ? 8.287 -1.569 -21.004 1.00 92.31 89 GLY A CA 1
ATOM 696 C C . GLY A 1 89 ? 8.740 -0.597 -22.093 1.00 92.31 89 GLY A C 1
ATOM 697 O O . GLY A 1 89 ? 9.543 -0.970 -22.941 1.00 92.31 89 GLY A O 1
ATOM 698 N N . ARG A 1 90 ? 8.233 0.640 -22.127 1.00 89.62 90 ARG A N 1
ATOM 699 C CA . ARG A 1 90 ? 8.649 1.655 -23.105 1.00 89.62 90 ARG A CA 1
ATOM 700 C C . ARG A 1 90 ? 8.763 3.037 -22.468 1.00 89.62 90 ARG A C 1
ATOM 702 O O . ARG A 1 90 ? 7.883 3.401 -21.692 1.00 89.62 90 ARG A O 1
ATOM 709 N N . PRO A 1 91 ? 9.785 3.835 -22.818 1.00 88.12 91 PRO A N 1
ATOM 710 C CA . PRO A 1 91 ? 9.887 5.201 -22.327 1.00 88.12 91 PRO A CA 1
ATOM 711 C C . PRO A 1 91 ? 8.635 6.016 -22.661 1.00 88.12 91 PRO A C 1
ATOM 713 O O . PRO A 1 91 ? 8.070 5.898 -23.752 1.00 88.12 91 PRO A O 1
ATOM 716 N N . TRP A 1 92 ? 8.219 6.864 -21.725 1.00 87.44 92 TRP A N 1
ATOM 717 C CA . TRP A 1 92 ? 7.140 7.818 -21.959 1.00 87.44 92 TRP A CA 1
ATOM 718 C C . TRP A 1 92 ? 7.536 8.845 -23.037 1.00 87.44 92 TRP A C 1
ATOM 720 O O . TRP A 1 92 ? 8.688 9.279 -23.096 1.00 87.44 92 TRP A O 1
ATOM 730 N N . SER A 1 93 ? 6.587 9.260 -23.883 1.00 84.19 93 SER A N 1
ATOM 731 C CA . SER A 1 93 ? 6.813 10.254 -24.939 1.00 84.19 93 SER A CA 1
ATOM 732 C C . SER A 1 93 ? 5.675 11.264 -25.002 1.00 84.19 93 SER A C 1
ATOM 734 O O . SER A 1 93 ? 4.514 10.882 -25.065 1.00 84.19 93 SER A O 1
ATOM 736 N N . SER A 1 94 ? 5.999 12.553 -25.110 1.00 82.44 94 SER A N 1
ATOM 737 C CA . SER A 1 94 ? 5.001 13.619 -25.284 1.00 82.44 94 SER A CA 1
ATOM 738 C C . SER A 1 94 ? 4.196 13.507 -26.584 1.00 82.44 94 SER A C 1
ATOM 740 O O . SER A 1 94 ? 3.125 14.092 -26.691 1.00 82.44 94 SER A O 1
ATOM 742 N N . ASN A 1 95 ? 4.710 12.783 -27.584 1.00 79.88 95 ASN A N 1
ATOM 743 C CA . ASN A 1 95 ? 4.016 12.555 -28.856 1.00 79.88 95 ASN A CA 1
ATOM 744 C C . ASN A 1 95 ? 2.971 11.430 -28.767 1.00 79.88 95 ASN A C 1
ATOM 746 O O . ASN A 1 95 ? 2.137 11.309 -29.660 1.00 79.88 95 ASN A O 1
ATOM 750 N N . ASP A 1 96 ? 3.044 10.608 -27.720 1.00 73.75 96 ASP A N 1
ATOM 751 C CA . ASP A 1 96 ? 2.159 9.472 -27.458 1.00 73.75 96 ASP A CA 1
ATOM 752 C C . ASP A 1 96 ? 1.978 9.332 -25.930 1.00 73.75 96 ASP A C 1
ATOM 754 O O . ASP A 1 96 ? 2.449 8.362 -25.331 1.00 73.75 96 ASP A O 1
ATOM 758 N N . PRO A 1 97 ? 1.401 10.358 -25.264 1.00 67.19 97 PRO A N 1
ATOM 759 C CA . PRO A 1 97 ? 1.530 10.536 -23.818 1.00 67.19 97 PRO A CA 1
ATOM 760 C C . PRO A 1 97 ? 0.752 9.500 -23.010 1.00 67.19 97 PRO A C 1
ATOM 762 O O . PRO A 1 97 ? 1.066 9.305 -21.834 1.00 67.19 97 PRO A O 1
ATOM 765 N N . ASP A 1 98 ? -0.253 8.852 -23.614 1.00 69.12 98 ASP A N 1
ATOM 766 C CA . ASP A 1 98 ? -1.086 7.889 -22.903 1.00 69.12 98 ASP A CA 1
ATOM 767 C C . ASP A 1 98 ? -1.853 6.877 -23.791 1.00 69.12 98 ASP A C 1
ATOM 769 O O . ASP A 1 98 ? -3.063 7.012 -24.013 1.00 69.12 98 ASP A O 1
ATOM 773 N N . PRO A 1 99 ? -1.181 5.857 -24.342 1.00 67.56 99 PRO A N 1
ATOM 774 C CA . PRO A 1 99 ? -1.773 4.946 -25.313 1.00 67.56 99 PRO A CA 1
ATOM 775 C C . PRO A 1 99 ? -2.312 3.708 -24.584 1.00 67.56 99 PRO A C 1
ATOM 777 O O . PRO A 1 99 ? -1.608 3.156 -23.734 1.00 67.56 99 PRO A O 1
ATOM 780 N N . PRO A 1 100 ? -3.513 3.208 -24.925 1.00 61.81 100 PRO A N 1
ATOM 781 C CA . PRO A 1 100 ? -4.042 1.998 -24.308 1.00 61.81 100 PRO A CA 1
ATOM 782 C C . PRO A 1 100 ? -3.096 0.820 -24.552 1.00 61.81 100 PRO A C 1
ATOM 784 O O . PRO A 1 100 ? -2.831 0.462 -25.702 1.00 61.81 100 PRO A O 1
ATOM 787 N N . GLN A 1 101 ? -2.587 0.215 -23.480 1.00 73.50 101 GLN A N 1
ATOM 788 C CA . GLN A 1 101 ? -1.705 -0.941 -23.572 1.00 73.50 101 GLN A CA 1
ATOM 789 C C . GLN A 1 101 ? -1.917 -1.889 -22.390 1.00 73.50 101 GLN A C 1
ATOM 791 O O . GLN A 1 101 ? -2.289 -1.484 -21.286 1.00 73.50 101 GLN A O 1
ATOM 796 N N . GLU A 1 102 ? -1.695 -3.173 -22.643 1.00 85.12 102 GLU A N 1
ATOM 797 C CA . GLU A 1 102 ? -1.611 -4.186 -21.600 1.00 85.12 102 GLU A CA 1
ATOM 798 C C . GLU A 1 102 ? -0.334 -3.975 -20.772 1.00 85.12 102 GLU A C 1
ATOM 800 O O . GLU A 1 102 ? 0.741 -3.703 -21.315 1.00 85.12 102 GLU A O 1
ATOM 805 N N . ALA A 1 103 ? -0.457 -4.060 -19.449 1.00 91.69 103 ALA A N 1
ATOM 806 C CA . ALA A 1 103 ? 0.664 -3.907 -18.533 1.00 91.69 103 ALA A CA 1
ATOM 807 C C . ALA A 1 103 ? 1.570 -5.148 -18.585 1.00 91.69 103 ALA A C 1
ATOM 809 O O . ALA A 1 103 ? 1.203 -6.216 -18.106 1.00 91.69 103 ALA A O 1
ATOM 810 N N . THR A 1 104 ? 2.763 -4.998 -19.161 1.00 93.31 104 THR A N 1
ATOM 811 C CA . THR A 1 104 ? 3.760 -6.083 -19.275 1.00 93.31 104 THR A CA 1
ATOM 812 C C . THR A 1 104 ? 4.575 -6.286 -18.002 1.00 93.31 104 THR A C 1
ATOM 814 O O . THR A 1 104 ? 5.079 -7.377 -17.763 1.00 93.31 104 THR A O 1
ATOM 817 N N . MET A 1 105 ? 4.725 -5.227 -17.199 1.00 95.81 105 MET A N 1
ATOM 818 C CA . MET A 1 105 ? 5.605 -5.176 -16.027 1.00 95.81 105 MET A CA 1
ATOM 819 C C . MET A 1 105 ? 7.089 -5.443 -16.351 1.00 95.81 105 MET A C 1
ATOM 821 O O . MET A 1 105 ? 7.868 -5.773 -15.459 1.00 95.81 105 MET A O 1
ATOM 825 N N . ASP A 1 106 ? 7.515 -5.292 -17.612 1.00 95.00 106 ASP A N 1
ATOM 826 C CA . ASP A 1 106 ? 8.852 -5.684 -18.087 1.00 95.00 106 ASP A CA 1
ATOM 827 C C . ASP A 1 106 ? 9.902 -4.545 -18.075 1.00 95.00 106 ASP A C 1
ATOM 829 O O . ASP A 1 106 ? 11.046 -4.759 -18.465 1.00 95.00 106 ASP A O 1
ATOM 833 N N . GLY A 1 107 ? 9.554 -3.325 -17.647 1.00 96.00 107 GLY A N 1
ATOM 834 C CA . GLY A 1 107 ? 10.431 -2.151 -17.797 1.00 96.00 107 GLY A CA 1
ATOM 835 C C . GLY A 1 107 ? 11.216 -1.707 -16.561 1.00 96.00 107 GLY A C 1
ATOM 836 O O . GLY A 1 107 ? 11.934 -0.711 -16.626 1.00 96.00 107 GLY A O 1
ATOM 837 N N . PHE A 1 108 ? 11.085 -2.394 -15.426 1.00 96.88 108 PHE A N 1
ATOM 838 C CA . PHE A 1 108 ? 11.689 -1.983 -14.152 1.00 96.88 108 PHE A CA 1
ATOM 839 C C . PHE A 1 108 ? 13.213 -1.941 -14.184 1.00 96.88 108 PHE A C 1
ATOM 841 O O . PHE A 1 108 ? 13.815 -0.965 -13.740 1.00 96.88 108 PHE A O 1
ATOM 848 N N . VAL A 1 109 ? 13.849 -2.970 -14.737 1.00 96.50 109 VAL A N 1
ATOM 849 C CA . VAL A 1 109 ? 15.310 -3.037 -14.845 1.00 96.50 109 VAL A CA 1
ATOM 850 C C . VAL A 1 109 ? 15.828 -2.011 -15.843 1.00 96.50 109 VAL A C 1
ATOM 852 O O . VAL A 1 109 ? 16.804 -1.327 -15.540 1.00 96.50 109 VAL A O 1
ATOM 855 N N . GLN A 1 110 ? 15.169 -1.864 -16.995 1.00 95.12 110 GLN A N 1
ATOM 856 C CA . GLN A 1 110 ? 15.538 -0.857 -17.991 1.00 95.12 110 GLN A CA 1
ATOM 857 C C . GLN A 1 110 ? 15.494 0.557 -17.393 1.00 95.12 110 GLN A C 1
ATOM 859 O O . GLN A 1 110 ? 16.464 1.310 -17.501 1.00 95.12 110 GLN A O 1
ATOM 864 N N . ASN A 1 111 ? 14.404 0.892 -16.700 1.00 94.88 111 ASN A N 1
ATOM 865 C CA . ASN A 1 111 ? 14.238 2.187 -16.050 1.00 94.88 111 ASN A CA 1
ATOM 866 C C . ASN A 1 111 ? 15.268 2.411 -14.923 1.00 94.88 111 ASN A C 1
ATOM 868 O O . ASN A 1 111 ? 15.855 3.493 -14.812 1.00 94.88 111 ASN A O 1
ATOM 872 N N . ALA A 1 112 ? 15.541 1.382 -14.116 1.00 92.75 112 ALA A N 1
ATOM 873 C CA . ALA A 1 112 ? 16.533 1.444 -13.046 1.00 92.75 112 ALA A CA 1
ATOM 874 C C . ALA A 1 112 ? 17.956 1.672 -13.583 1.00 92.75 112 ALA A C 1
ATOM 876 O O . ALA A 1 112 ? 18.654 2.556 -13.089 1.00 92.75 112 ALA A O 1
ATOM 877 N N . GLU A 1 113 ? 18.378 0.945 -14.625 1.00 90.69 113 GLU A N 1
ATOM 878 C CA . GLU A 1 113 ? 19.690 1.146 -15.267 1.00 90.69 113 GLU A CA 1
ATOM 879 C C . GLU A 1 113 ? 19.812 2.519 -15.939 1.00 90.69 113 GLU A C 1
ATOM 881 O O . GLU A 1 113 ? 20.897 3.110 -15.942 1.00 90.69 113 GLU A O 1
ATOM 886 N N . GLY A 1 114 ? 18.704 3.047 -16.471 1.00 86.00 114 GLY A N 1
ATOM 887 C CA . GLY A 1 114 ? 18.622 4.414 -16.987 1.00 86.00 114 GLY A CA 1
ATOM 888 C C . GLY A 1 114 ? 18.759 5.484 -15.899 1.00 86.00 114 GLY A C 1
ATOM 889 O O . GLY A 1 114 ? 19.318 6.549 -16.159 1.00 86.00 114 GLY A O 1
ATOM 890 N N . THR A 1 115 ? 18.301 5.193 -14.677 1.00 82.81 115 THR A N 1
ATOM 891 C CA . THR A 1 115 ? 18.394 6.095 -13.518 1.00 82.81 115 THR A CA 1
ATOM 892 C C . THR A 1 115 ? 19.798 6.085 -12.915 1.00 82.81 115 THR A C 1
ATOM 894 O O . THR A 1 115 ? 20.434 7.129 -12.769 1.00 82.81 115 THR A O 1
ATOM 897 N N . GLN A 1 116 ? 20.313 4.898 -12.587 1.00 83.06 116 GLN A N 1
ATOM 898 C CA . GLN A 1 116 ? 21.683 4.707 -12.128 1.00 83.06 116 GLN A CA 1
ATOM 899 C C . GLN A 1 116 ? 22.178 3.308 -12.492 1.00 83.06 116 GLN A C 1
ATOM 901 O O . GLN A 1 116 ? 21.572 2.300 -12.130 1.00 83.06 116 GLN A O 1
ATOM 906 N N . LYS A 1 117 ? 23.361 3.237 -13.113 1.00 83.31 117 LYS A N 1
ATOM 907 C CA . LYS A 1 117 ? 24.002 1.956 -13.432 1.00 83.31 117 LYS A CA 1
ATOM 908 C C . LYS A 1 117 ? 24.142 1.066 -12.196 1.00 83.31 117 LYS A C 1
ATOM 910 O O . LYS A 1 117 ? 24.686 1.502 -11.179 1.00 83.31 117 LYS A O 1
ATOM 915 N N . GLY A 1 118 ? 23.705 -0.186 -12.314 1.00 80.56 118 GLY A N 1
ATOM 916 C CA . GLY A 1 118 ? 23.755 -1.181 -11.240 1.00 80.56 118 GLY A CA 1
ATOM 917 C C . GLY A 1 118 ? 22.569 -1.144 -10.270 1.00 80.56 118 GLY A C 1
ATOM 918 O O . GLY A 1 118 ? 22.530 -1.947 -9.338 1.00 80.56 118 GLY A O 1
ATOM 919 N N . MET A 1 119 ? 21.589 -0.256 -10.476 1.00 88.50 119 MET A N 1
ATOM 920 C CA . MET A 1 119 ? 20.356 -0.216 -9.681 1.00 88.50 119 MET A CA 1
ATOM 921 C C . MET A 1 119 ? 19.394 -1.367 -10.024 1.00 88.50 119 MET A C 1
ATOM 923 O O . MET A 1 119 ? 18.532 -1.693 -9.208 1.00 88.50 119 MET A O 1
ATOM 927 N N . ALA A 1 120 ? 19.568 -2.038 -11.170 1.00 91.38 120 ALA A N 1
ATOM 928 C CA . ALA A 1 120 ? 18.733 -3.167 -11.584 1.00 91.38 120 ALA A CA 1
ATOM 929 C C . ALA A 1 120 ? 18.588 -4.250 -10.512 1.00 91.38 120 ALA A C 1
ATOM 931 O O . ALA A 1 120 ? 17.498 -4.769 -10.278 1.00 91.38 120 ALA A O 1
ATOM 932 N N . GLU A 1 121 ? 19.686 -4.597 -9.838 1.00 90.12 121 GLU A N 1
ATOM 933 C CA . GLU A 1 121 ? 19.622 -5.608 -8.790 1.00 90.12 121 GLU A CA 1
ATOM 934 C C . GLU A 1 121 ? 18.833 -5.126 -7.575 1.00 90.12 121 GLU A C 1
ATOM 936 O O . GLU A 1 121 ? 18.205 -5.943 -6.917 1.00 90.12 121 GLU A O 1
ATOM 941 N N . ALA A 1 122 ? 18.865 -3.831 -7.260 1.00 89.06 122 ALA A N 1
ATOM 942 C CA . ALA A 1 122 ? 18.176 -3.283 -6.099 1.00 89.06 122 ALA A CA 1
ATOM 943 C C . ALA A 1 122 ? 16.650 -3.309 -6.280 1.00 89.06 122 ALA A C 1
ATOM 945 O O . ALA A 1 122 ? 15.937 -3.694 -5.353 1.00 89.06 122 ALA A O 1
ATOM 946 N N . VAL A 1 123 ? 16.158 -2.968 -7.478 1.00 93.19 123 VAL A N 1
ATOM 947 C CA . VAL A 1 123 ? 14.716 -2.982 -7.792 1.00 93.19 123 VAL A CA 1
ATOM 948 C C . VAL A 1 123 ? 14.149 -4.398 -7.938 1.00 93.19 123 VAL A C 1
ATOM 950 O O . VAL A 1 123 ? 12.968 -4.609 -7.675 1.00 93.19 123 VAL A O 1
ATOM 953 N N . MET A 1 124 ? 14.998 -5.375 -8.286 1.00 96.19 124 MET A N 1
ATOM 954 C CA . MET A 1 124 ? 14.657 -6.798 -8.451 1.00 96.19 124 MET A CA 1
ATOM 955 C C . MET A 1 124 ? 14.950 -7.647 -7.202 1.00 96.19 124 MET A C 1
ATOM 957 O O . MET A 1 124 ? 15.241 -8.842 -7.294 1.00 96.19 124 MET A O 1
ATOM 961 N N . ARG A 1 125 ? 14.917 -7.059 -6.008 1.00 93.81 125 ARG A N 1
ATOM 962 C CA . ARG A 1 125 ? 15.069 -7.792 -4.744 1.00 93.81 125 ARG A CA 1
ATOM 963 C C . ARG A 1 125 ? 13.844 -7.580 -3.876 1.00 93.81 125 ARG A C 1
ATOM 965 O O . ARG A 1 125 ? 13.322 -6.478 -3.844 1.00 93.81 125 ARG A O 1
ATOM 972 N N . GLY A 1 126 ? 13.438 -8.603 -3.132 1.00 93.62 126 GLY A N 1
ATOM 973 C CA . GLY A 1 126 ? 12.421 -8.520 -2.084 1.00 93.62 126 GLY A CA 1
ATOM 974 C C . GLY A 1 126 ? 12.944 -9.007 -0.733 1.00 93.62 126 GLY A C 1
ATOM 975 O O . GLY A 1 126 ? 13.943 -9.730 -0.652 1.00 93.62 126 GLY A O 1
ATOM 976 N N . PHE A 1 127 ? 12.287 -8.597 0.348 1.00 92.56 127 PHE A N 1
ATOM 977 C CA . PHE A 1 127 ? 12.632 -9.004 1.704 1.00 92.56 127 PHE A CA 1
ATOM 978 C C . PHE A 1 127 ? 12.142 -10.421 1.988 1.00 92.56 127 PHE A C 1
ATOM 980 O O . PHE A 1 127 ? 10.996 -10.774 1.720 1.00 92.56 127 PHE A O 1
ATOM 987 N N . ARG A 1 128 ? 13.000 -11.236 2.609 1.00 94.75 128 ARG A N 1
ATOM 988 C CA . ARG A 1 128 ? 12.548 -12.465 3.274 1.00 94.75 128 ARG A CA 1
ATOM 989 C C . ARG A 1 128 ? 11.703 -12.100 4.493 1.00 94.75 128 ARG A C 1
ATOM 991 O O . ARG A 1 128 ? 12.042 -11.123 5.168 1.00 94.75 128 ARG A O 1
ATOM 998 N N . PRO A 1 129 ? 10.723 -12.932 4.877 1.00 95.06 129 PRO A N 1
ATOM 999 C CA . PRO A 1 129 ? 9.963 -12.723 6.104 1.00 95.06 129 PRO A CA 1
ATOM 1000 C C . PRO A 1 129 ? 10.818 -12.470 7.349 1.00 95.06 129 PRO A C 1
ATOM 1002 O O . PRO A 1 129 ? 10.490 -11.640 8.190 1.00 95.06 129 PRO A O 1
ATOM 1005 N N . GLU A 1 130 ? 11.956 -13.152 7.465 1.00 93.88 130 GLU A N 1
ATOM 1006 C CA . GLU A 1 130 ? 12.864 -13.016 8.605 1.00 93.88 130 GLU A CA 1
ATOM 1007 C C . GLU A 1 130 ? 13.520 -11.632 8.678 1.00 93.88 130 GLU A C 1
ATOM 1009 O O . GLU A 1 130 ? 13.934 -11.221 9.761 1.00 93.88 130 GLU A O 1
ATOM 1014 N N . ALA A 1 131 ? 13.647 -10.923 7.553 1.00 88.44 131 ALA A N 1
ATOM 1015 C CA . ALA A 1 131 ? 14.238 -9.588 7.495 1.00 88.44 131 ALA A CA 1
ATOM 1016 C C . ALA A 1 131 ? 13.263 -8.491 7.962 1.00 88.44 131 ALA A C 1
ATOM 1018 O O . ALA A 1 131 ? 13.703 -7.455 8.462 1.00 88.44 131 ALA A O 1
ATOM 1019 N N . VAL A 1 132 ? 11.956 -8.747 7.858 1.00 87.94 132 VAL A N 1
ATOM 1020 C CA . VAL A 1 132 ? 10.863 -7.834 8.229 1.00 87.94 132 VAL A CA 1
ATOM 1021 C C . VAL A 1 132 ? 9.954 -8.477 9.293 1.00 87.94 132 VAL A C 1
ATOM 1023 O O . VAL A 1 132 ? 8.780 -8.756 9.041 1.00 87.94 132 VAL A O 1
ATOM 1026 N N . PRO A 1 133 ? 10.486 -8.766 10.498 1.00 91.94 133 PRO A N 1
ATOM 1027 C CA . PRO A 1 133 ? 9.816 -9.616 11.482 1.00 91.94 133 PRO A CA 1
ATOM 1028 C C . PRO A 1 133 ? 8.484 -9.044 11.986 1.00 91.94 133 PRO A C 1
ATOM 1030 O O . PRO A 1 133 ? 7.590 -9.820 12.305 1.00 91.94 133 PRO A O 1
ATOM 1033 N N . VAL A 1 134 ? 8.323 -7.714 12.018 1.00 89.56 134 VAL A N 1
ATOM 1034 C CA . VAL A 1 134 ? 7.048 -7.074 12.388 1.00 89.56 134 VAL A CA 1
ATOM 1035 C C . VAL A 1 134 ? 5.962 -7.458 11.386 1.00 89.56 134 VAL A C 1
ATOM 1037 O O . VAL A 1 134 ? 4.886 -7.899 11.770 1.00 89.56 134 VAL A O 1
ATOM 1040 N N . TYR A 1 135 ? 6.264 -7.353 10.092 1.00 93.12 135 TYR A N 1
ATOM 1041 C CA . TYR A 1 135 ? 5.319 -7.703 9.029 1.00 93.12 135 TYR A CA 1
ATOM 1042 C C . TYR A 1 135 ? 5.076 -9.199 8.960 1.00 93.12 135 TYR A C 1
ATOM 1044 O O . TYR A 1 135 ? 3.967 -9.619 8.649 1.00 93.12 135 TYR A O 1
ATOM 1052 N N . LYS A 1 136 ? 6.082 -10.004 9.315 1.00 96.62 136 LYS A N 1
ATOM 1053 C CA . LYS A 1 136 ? 5.907 -11.444 9.456 1.00 96.62 136 LYS A CA 1
ATOM 1054 C C . LYS A 1 136 ? 4.912 -11.830 10.524 1.00 96.62 136 LYS A C 1
ATOM 1056 O O . LYS A 1 136 ? 4.065 -12.673 10.252 1.00 96.62 136 LYS A O 1
ATOM 1061 N N . GLU A 1 137 ? 4.985 -11.205 11.687 1.00 96.88 137 GLU A N 1
ATOM 1062 C CA . GLU A 1 137 ? 4.011 -11.456 12.740 1.00 96.88 137 GLU A CA 1
ATOM 1063 C C . GLU A 1 137 ? 2.603 -11.038 12.293 1.00 96.88 137 GLU A C 1
ATOM 1065 O O . GLU A 1 137 ? 1.665 -11.821 12.387 1.00 96.88 137 GLU A O 1
ATOM 1070 N N . LEU A 1 138 ? 2.462 -9.846 11.699 1.00 96.56 138 LEU A N 1
ATOM 1071 C CA . LEU A 1 138 ? 1.170 -9.356 11.201 1.00 96.56 138 LEU A CA 1
ATOM 1072 C C . LEU A 1 138 ? 0.566 -10.254 10.111 1.00 96.56 138 LEU A C 1
ATOM 1074 O O . LEU A 1 138 ? -0.639 -10.491 10.117 1.00 96.56 138 LEU A O 1
ATOM 1078 N N . ALA A 1 139 ? 1.397 -10.773 9.204 1.00 96.31 139 ALA A N 1
ATOM 1079 C CA . ALA A 1 139 ? 0.992 -11.694 8.144 1.00 96.31 139 ALA A CA 1
ATOM 1080 C C . ALA A 1 139 ? 0.435 -13.017 8.685 1.00 96.31 139 ALA A C 1
ATOM 1082 O O . ALA A 1 139 ? -0.501 -13.571 8.118 1.00 96.31 139 ALA A O 1
ATOM 1083 N N . LEU A 1 140 ? 1.038 -13.538 9.756 1.00 96.50 140 LEU A N 1
ATOM 1084 C CA . LEU A 1 140 ? 0.625 -14.795 10.379 1.00 96.50 140 LEU A CA 1
ATOM 1085 C C . LEU A 1 140 ? -0.621 -14.615 11.250 1.00 96.50 140 LEU A C 1
ATOM 1087 O O . LEU A 1 140 ? -1.433 -15.527 11.352 1.00 96.50 140 LEU A O 1
ATOM 1091 N N . GLU A 1 141 ? -0.783 -13.441 11.857 1.00 97.31 141 GLU A N 1
ATOM 1092 C CA . GLU A 1 141 ? -1.806 -13.206 12.877 1.00 97.31 141 GLU A CA 1
ATOM 1093 C C . GLU A 1 141 ? -3.073 -12.533 12.358 1.00 97.31 141 GLU A C 1
ATOM 1095 O O . GLU A 1 141 ? -4.111 -12.598 13.019 1.00 97.31 141 GLU A O 1
ATOM 1100 N N . PHE A 1 142 ? -3.023 -11.910 11.182 1.00 97.56 142 PHE A N 1
ATOM 1101 C CA . PHE A 1 142 ? -4.143 -11.158 10.618 1.00 97.56 142 PHE A CA 1
ATOM 1102 C C . PHE A 1 142 ? -4.305 -11.426 9.117 1.00 97.56 142 PHE A C 1
ATOM 1104 O O . PHE A 1 142 ? -4.024 -12.536 8.665 1.00 97.56 142 PHE A O 1
ATOM 1111 N N . ALA A 1 143 ? -4.814 -10.448 8.356 1.00 97.69 143 ALA A N 1
ATOM 1112 C CA . ALA A 1 143 ? -5.034 -10.587 6.924 1.00 97.69 143 ALA A CA 1
ATOM 1113 C C . ALA A 1 143 ? -4.044 -9.768 6.086 1.00 97.69 143 ALA A C 1
ATOM 1115 O O . ALA A 1 143 ? -3.793 -8.597 6.383 1.00 97.69 143 ALA A O 1
ATOM 1116 N N . ILE A 1 144 ? -3.566 -10.364 4.991 1.00 97.50 144 ILE A N 1
ATOM 1117 C CA . ILE A 1 144 ? -2.883 -9.673 3.886 1.00 97.50 144 ILE A CA 1
ATOM 1118 C C . ILE A 1 144 ? -3.861 -9.503 2.724 1.00 97.50 144 ILE A C 1
ATOM 1120 O O . ILE A 1 144 ? -4.549 -10.452 2.366 1.00 97.50 144 ILE A O 1
ATOM 1124 N N . CYS A 1 145 ? -3.874 -8.328 2.094 1.00 97.06 145 CYS A N 1
ATOM 1125 C CA . CYS A 1 145 ? -4.485 -8.131 0.782 1.00 97.06 145 CYS A CA 1
ATOM 1126 C C . CYS A 1 145 ? -3.409 -8.210 -0.304 1.00 97.06 145 CYS A C 1
ATOM 1128 O O . CYS A 1 145 ? -2.554 -7.328 -0.397 1.00 97.06 145 CYS A O 1
ATOM 1130 N N . ASP A 1 146 ? -3.445 -9.255 -1.130 1.00 96.44 146 ASP A N 1
ATOM 1131 C CA . ASP A 1 146 ? -2.448 -9.500 -2.180 1.00 96.44 146 ASP A CA 1
ATOM 1132 C C . ASP A 1 146 ? -2.842 -8.932 -3.548 1.00 96.44 146 ASP A C 1
ATOM 1134 O O . ASP A 1 146 ? -2.216 -9.236 -4.565 1.00 96.44 146 ASP A O 1
ATOM 1138 N N . ARG A 1 147 ? -3.871 -8.081 -3.575 1.00 95.44 147 ARG A N 1
ATOM 1139 C CA . ARG A 1 147 ? -4.367 -7.427 -4.787 1.00 95.44 147 ARG A CA 1
ATOM 1140 C C . ARG A 1 147 ? -4.796 -5.974 -4.550 1.00 95.44 147 ARG A C 1
ATOM 1142 O O . ARG A 1 147 ? -5.785 -5.515 -5.105 1.00 95.44 147 ARG A O 1
ATOM 1149 N N . TRP A 1 148 ? -4.050 -5.257 -3.703 1.00 95.19 148 TRP A N 1
ATOM 1150 C CA . TRP A 1 148 ? -4.243 -3.820 -3.476 1.00 95.19 148 TRP A CA 1
ATOM 1151 C C . TRP A 1 148 ? -3.287 -2.992 -4.341 1.00 95.19 148 TRP A C 1
ATOM 1153 O O . TRP A 1 148 ? -2.072 -3.116 -4.202 1.00 95.19 148 TRP A O 1
ATOM 1163 N N . PHE A 1 149 ? -3.807 -2.137 -5.217 1.00 91.81 149 PHE A N 1
ATOM 1164 C CA . PHE A 1 149 ? -3.018 -1.296 -6.123 1.00 91.81 149 PHE A CA 1
ATOM 1165 C C . PHE A 1 149 ? -2.944 0.152 -5.640 1.00 91.81 149 PHE A C 1
ATOM 1167 O O . PHE A 1 149 ? -3.868 0.645 -4.992 1.00 91.81 149 PHE A O 1
ATOM 1174 N N . SER A 1 150 ? -1.864 0.864 -5.975 1.00 83.19 150 SER A N 1
ATOM 1175 C CA . SER A 1 150 ? -1.876 2.321 -5.837 1.00 83.19 150 SER A CA 1
ATOM 1176 C C . S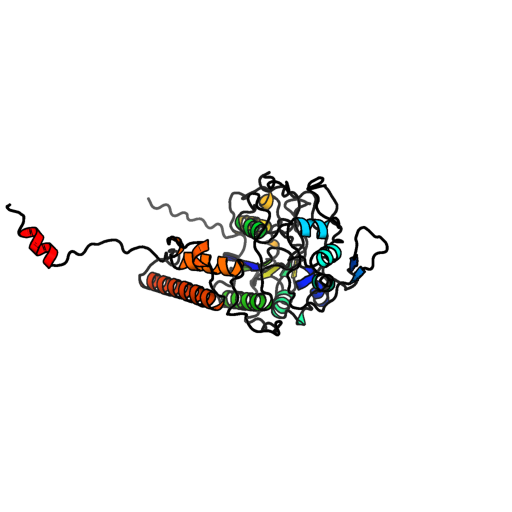ER A 1 150 ? -2.951 2.918 -6.755 1.00 83.19 150 SER A C 1
ATOM 1178 O O . SER A 1 150 ? -3.178 2.446 -7.874 1.00 83.19 150 SER A O 1
ATOM 1180 N N . ALA A 1 151 ? -3.667 3.936 -6.273 1.00 70.88 151 ALA A N 1
ATOM 1181 C CA . ALA A 1 151 ? -4.847 4.473 -6.959 1.00 70.88 151 ALA A CA 1
ATOM 1182 C C . ALA A 1 151 ? -4.529 5.095 -8.327 1.00 70.88 151 ALA A C 1
ATOM 1184 O O . ALA A 1 151 ? -5.399 5.173 -9.204 1.00 70.88 151 ALA A O 1
ATOM 1185 N N . VAL A 1 152 ? -3.282 5.540 -8.501 1.00 72.25 152 VAL A N 1
ATOM 1186 C CA . VAL A 1 152 ? -2.750 6.088 -9.747 1.00 72.25 152 VAL A CA 1
ATOM 1187 C C . VAL A 1 152 ? -1.285 5.684 -9.955 1.00 72.25 152 VAL A C 1
ATOM 1189 O O . VAL A 1 152 ? -0.538 5.579 -8.978 1.00 72.25 152 VAL A O 1
ATOM 1192 N N . PRO A 1 153 ? -0.827 5.535 -11.215 1.00 68.62 153 PRO A N 1
ATOM 1193 C CA . PRO A 1 153 ? 0.580 5.350 -11.575 1.00 68.62 153 PRO A CA 1
ATOM 1194 C C . PRO A 1 153 ? 1.356 6.674 -11.457 1.00 68.62 153 PRO A C 1
ATOM 1196 O O . PRO A 1 153 ? 1.959 7.160 -12.410 1.00 68.62 153 PRO A O 1
ATOM 1199 N N . ALA A 1 154 ? 1.287 7.291 -10.286 1.00 65.12 154 ALA A N 1
ATOM 1200 C CA . ALA A 1 154 ? 1.976 8.517 -9.932 1.00 65.12 154 ALA A CA 1
ATOM 1201 C C . ALA A 1 154 ? 2.599 8.352 -8.545 1.00 65.12 154 ALA A C 1
ATOM 1203 O O . ALA A 1 154 ? 2.409 7.344 -7.869 1.00 65.12 154 ALA A O 1
ATOM 1204 N N . SER A 1 155 ? 3.357 9.350 -8.134 1.00 60.53 155 SER A N 1
ATOM 1205 C CA . SER A 1 155 ? 4.116 9.322 -6.893 1.00 60.53 155 SER A CA 1
ATOM 1206 C C . SER A 1 155 ? 3.171 9.490 -5.644 1.00 60.53 155 SER A C 1
ATOM 1208 O O . SER A 1 155 ? 1.975 9.744 -5.800 1.00 60.53 155 SER A O 1
ATOM 1210 N N . THR A 1 156 ? 3.642 9.288 -4.402 1.00 54.94 156 THR A N 1
ATOM 1211 C CA . THR A 1 156 ? 3.063 9.672 -3.070 1.00 54.94 156 THR A CA 1
ATOM 1212 C C . THR A 1 156 ? 1.888 10.648 -2.971 1.00 54.94 156 THR A C 1
ATOM 1214 O O . THR A 1 156 ? 0.801 10.220 -2.622 1.00 54.94 156 THR A O 1
ATOM 1217 N N . GLN A 1 157 ? 2.071 11.961 -3.129 1.00 54.44 157 GLN A N 1
ATOM 1218 C CA . GLN A 1 157 ? 1.093 13.011 -2.854 1.00 54.44 157 GLN A CA 1
ATOM 1219 C C . GLN A 1 157 ? -0.222 12.770 -3.610 1.00 54.44 157 GLN A C 1
ATOM 1221 O O . GLN A 1 157 ? -1.261 12.751 -2.947 1.00 54.44 157 GLN A O 1
ATOM 1226 N N . PRO A 1 158 ? -0.233 12.486 -4.932 1.00 52.19 158 PRO A N 1
ATOM 1227 C CA . PRO A 1 158 ? -1.428 11.981 -5.599 1.00 52.19 158 PRO A CA 1
ATOM 1228 C C . PRO A 1 158 ? -2.067 10.788 -4.879 1.00 52.19 158 PRO A C 1
ATOM 1230 O O . PRO A 1 158 ? -3.255 10.833 -4.570 1.00 52.19 158 PRO A O 1
ATOM 1233 N N . ASN A 1 159 ? -1.299 9.750 -4.545 1.00 66.88 159 ASN A N 1
ATOM 1234 C CA . ASN A 1 159 ? -1.829 8.556 -3.881 1.00 66.88 159 ASN A CA 1
ATOM 1235 C C . ASN A 1 159 ? -2.355 8.817 -2.455 1.00 66.88 159 ASN A C 1
ATOM 1237 O O . ASN A 1 159 ? -3.414 8.304 -2.096 1.00 66.88 159 ASN A O 1
ATOM 1241 N N . ARG A 1 160 ? -1.701 9.675 -1.664 1.00 70.06 160 ARG A N 1
ATOM 1242 C CA . ARG A 1 160 ? -2.171 10.116 -0.340 1.00 70.06 160 ARG A CA 1
ATOM 1243 C C . ARG A 1 160 ? -3.458 10.931 -0.436 1.00 70.06 160 ARG A C 1
ATOM 1245 O O . ARG A 1 160 ? -4.344 10.769 0.399 1.00 70.06 160 ARG A O 1
ATOM 1252 N N . LEU A 1 161 ? -3.603 11.774 -1.461 1.00 49.66 161 LEU A N 1
ATOM 1253 C CA . LEU A 1 161 ? -4.862 12.478 -1.714 1.00 49.66 161 LEU A CA 1
ATOM 1254 C C . LEU A 1 161 ? -5.988 11.484 -2.026 1.00 49.66 161 LEU A C 1
ATOM 1256 O O . LEU A 1 161 ? -7.074 11.617 -1.471 1.00 49.66 161 LEU A O 1
ATOM 1260 N N . PHE A 1 162 ? -5.735 10.427 -2.803 1.00 66.56 162 PHE A N 1
ATOM 1261 C CA . PHE A 1 162 ? -6.743 9.387 -3.051 1.00 66.56 162 PHE A CA 1
ATOM 1262 C C . PHE A 1 162 ? -7.235 8.689 -1.771 1.00 66.56 162 PHE A C 1
ATOM 1264 O O . PHE A 1 162 ? -8.431 8.422 -1.666 1.00 66.56 162 PHE A O 1
ATOM 1271 N N . VAL A 1 163 ? -6.371 8.477 -0.769 1.00 61.31 163 VAL A N 1
ATOM 1272 C CA . VAL A 1 163 ? -6.773 7.916 0.539 1.00 61.31 163 VAL A CA 1
ATOM 1273 C C . VAL A 1 163 ? -7.823 8.786 1.242 1.00 61.31 163 VAL A C 1
ATOM 1275 O O . VAL A 1 163 ? -8.733 8.263 1.886 1.00 61.31 163 VAL A O 1
ATOM 1278 N N . HIS A 1 164 ? -7.711 10.113 1.132 1.00 53.31 164 HIS A N 1
ATOM 1279 C CA . HIS A 1 164 ? -8.572 11.055 1.854 1.00 53.31 164 HIS A CA 1
ATOM 1280 C C . HIS A 1 164 ? -9.776 11.543 1.047 1.00 53.31 164 HIS A C 1
ATOM 1282 O O . HIS A 1 164 ? -10.847 11.754 1.616 1.00 53.31 164 HIS A O 1
ATOM 1288 N N . SER A 1 165 ? -9.602 11.756 -0.256 1.00 53.34 165 SER A N 1
ATOM 1289 C CA . SER A 1 165 ? -10.586 12.414 -1.119 1.00 53.34 165 SER A CA 1
ATOM 1290 C C . SER A 1 165 ? -11.021 11.593 -2.330 1.00 53.34 165 SER A C 1
ATOM 1292 O O . SER A 1 165 ? -11.832 12.091 -3.105 1.00 53.34 165 SER A O 1
ATOM 1294 N N . ALA A 1 166 ? -10.512 10.368 -2.522 1.00 57.56 166 ALA A N 1
ATOM 1295 C CA . ALA A 1 166 ? -10.792 9.532 -3.702 1.00 57.56 166 ALA A CA 1
ATOM 1296 C C . ALA A 1 166 ? -10.524 10.238 -5.056 1.00 57.56 166 ALA A C 1
ATOM 1298 O O . ALA A 1 166 ? -11.091 9.880 -6.089 1.00 57.56 166 ALA A O 1
ATOM 1299 N N . THR A 1 167 ? -9.676 11.270 -5.038 1.00 56.19 167 THR A N 1
ATOM 1300 C CA . THR A 1 167 ? -9.162 12.023 -6.188 1.00 56.19 167 THR A CA 1
ATOM 1301 C C . THR A 1 167 ? -7.895 12.758 -5.757 1.00 56.19 167 THR A C 1
ATOM 1303 O O . THR A 1 167 ? -7.773 13.160 -4.597 1.00 56.19 167 THR A O 1
ATOM 1306 N N . ALA A 1 168 ? -6.975 12.968 -6.699 1.00 51.91 168 ALA A N 1
ATOM 1307 C CA . ALA A 1 168 ? -5.811 13.839 -6.541 1.00 51.91 168 ALA A CA 1
ATOM 1308 C C . ALA A 1 168 ? -6.033 15.245 -7.136 1.00 51.91 168 ALA A C 1
ATOM 1310 O O . ALA A 1 168 ? -5.090 16.029 -7.217 1.00 51.91 168 ALA A O 1
ATOM 1311 N N . HIS A 1 169 ? -7.252 15.556 -7.605 1.00 64.25 169 HIS A N 1
ATOM 1312 C CA . HIS A 1 169 ? -7.606 16.827 -8.252 1.00 64.25 169 HIS A CA 1
ATOM 1313 C C . HIS A 1 169 ? -6.635 17.229 -9.386 1.00 64.25 169 HIS A C 1
ATOM 1315 O O . HIS A 1 169 ? -6.218 18.380 -9.504 1.00 64.25 169 HIS A O 1
ATOM 1321 N N . GLY A 1 170 ? -6.232 16.250 -10.203 1.00 47.09 170 GLY A N 1
ATOM 1322 C CA . GLY A 1 170 ? -5.320 16.451 -11.333 1.00 47.09 170 GLY A CA 1
ATOM 1323 C C . GLY A 1 170 ? -3.823 16.464 -10.994 1.00 47.09 170 GLY A C 1
ATOM 1324 O O . GLY A 1 170 ? -3.015 16.597 -11.911 1.00 47.09 170 GLY A O 1
ATOM 1325 N N . ALA A 1 171 ? -3.420 16.304 -9.727 1.00 45.38 171 ALA A N 1
ATOM 1326 C CA . ALA A 1 171 ? -2.006 16.214 -9.351 1.00 45.38 171 ALA A CA 1
ATOM 1327 C C . ALA A 1 171 ? -1.365 14.885 -9.806 1.00 45.38 171 ALA A C 1
ATOM 1329 O O . ALA A 1 171 ? -1.972 13.821 -9.675 1.00 45.38 171 ALA A O 1
ATOM 1330 N N . THR A 1 172 ? -0.121 14.937 -10.306 1.00 53.75 172 THR A N 1
ATOM 1331 C CA . THR A 1 172 ? 0.585 13.774 -10.896 1.00 53.75 172 THR A CA 1
ATOM 1332 C C . THR A 1 172 ? 2.028 13.561 -10.402 1.00 53.75 172 THR A C 1
ATOM 1334 O O . THR A 1 172 ? 2.727 12.712 -10.951 1.00 53.75 172 THR A O 1
ATOM 1337 N N . SER A 1 173 ? 2.519 14.305 -9.404 1.00 51.03 173 SER A N 1
ATOM 1338 C CA . SER A 1 173 ? 3.918 14.215 -8.929 1.00 51.03 173 SER A CA 1
ATOM 1339 C C . SER A 1 173 ? 4.077 14.570 -7.445 1.00 51.03 173 SER A C 1
ATOM 1341 O O . SER A 1 173 ? 3.254 15.321 -6.920 1.00 51.03 173 SER A O 1
ATOM 1343 N N . ASN A 1 174 ? 5.170 14.119 -6.810 1.00 50.84 174 ASN A N 1
ATOM 1344 C CA . ASN A 1 174 ? 5.563 14.526 -5.448 1.00 50.84 174 ASN A CA 1
ATOM 1345 C C . ASN A 1 174 ? 6.937 15.190 -5.363 1.00 50.84 174 ASN A C 1
ATOM 1347 O O . ASN A 1 174 ? 7.715 15.162 -6.314 1.00 50.84 174 ASN A O 1
ATOM 1351 N N . ASP A 1 175 ? 7.245 15.538 -4.111 1.00 44.44 175 ASP A N 1
ATOM 1352 C CA . ASP A 1 175 ? 8.526 15.367 -3.431 1.00 44.44 175 ASP A CA 1
ATOM 1353 C C . ASP A 1 175 ? 8.663 14.076 -2.549 1.00 44.44 175 ASP A C 1
ATOM 1355 O O . ASP A 1 175 ? 7.672 13.528 -2.070 1.00 44.44 175 ASP A O 1
ATOM 1359 N N . THR A 1 176 ? 9.894 13.567 -2.354 1.00 40.62 176 THR A N 1
ATOM 1360 C CA . THR A 1 176 ? 10.242 12.175 -1.979 1.00 40.62 176 THR A CA 1
ATOM 1361 C C . THR A 1 176 ? 11.396 12.075 -0.954 1.00 40.62 176 THR A C 1
ATOM 1363 O O . THR A 1 176 ? 12.439 12.696 -1.174 1.00 40.62 176 THR A O 1
ATOM 1366 N N . THR A 1 177 ? 11.274 11.269 0.129 1.00 41.22 177 THR A N 1
ATOM 1367 C CA . THR A 1 177 ? 12.298 10.291 0.639 1.00 41.22 177 THR A CA 1
ATOM 1368 C C . THR A 1 177 ? 12.076 9.704 2.071 1.00 41.22 177 THR A C 1
ATOM 1370 O O . THR A 1 177 ? 11.947 10.443 3.044 1.00 41.22 177 THR A O 1
ATOM 1373 N N . LYS A 1 178 ? 12.299 8.367 2.187 1.00 47.00 178 LYS A N 1
ATOM 1374 C CA . LYS A 1 178 ? 12.745 7.490 3.330 1.00 47.00 178 LYS A CA 1
ATOM 1375 C C . LYS A 1 178 ? 11.763 6.981 4.420 1.00 47.00 178 LYS A C 1
ATOM 1377 O O . LYS A 1 178 ? 11.194 7.770 5.156 1.00 47.00 178 LYS A O 1
ATOM 1382 N N . LEU A 1 179 ? 11.827 5.656 4.704 1.00 53.16 179 LEU A N 1
ATOM 1383 C CA . LEU A 1 179 ? 12.325 4.974 5.944 1.00 53.16 179 LEU A CA 1
ATOM 1384 C C . LEU A 1 179 ? 11.710 3.554 6.128 1.00 53.16 179 LEU A C 1
ATOM 1386 O O . LEU A 1 179 ? 10.556 3.430 6.516 1.00 53.16 179 LEU A O 1
ATOM 1390 N N . ILE A 1 180 ? 12.485 2.462 5.981 1.00 57.56 180 ILE A N 1
ATOM 1391 C CA . ILE A 1 180 ? 11.958 1.084 6.197 1.00 57.56 180 ILE A CA 1
ATOM 1392 C C . ILE A 1 180 ? 12.060 0.618 7.665 1.00 57.56 180 ILE A C 1
ATOM 1394 O O . ILE A 1 180 ? 11.116 0.051 8.210 1.00 57.56 180 ILE A O 1
ATOM 1398 N N . GLN A 1 181 ? 13.211 0.822 8.325 1.00 60.09 181 GLN A N 1
ATOM 1399 C CA . GLN A 1 181 ? 13.419 0.364 9.711 1.00 60.09 181 GLN A CA 1
ATOM 1400 C C . GLN A 1 181 ? 12.535 1.139 10.695 1.00 60.09 181 GLN A C 1
ATOM 1402 O O . GLN A 1 181 ? 11.830 0.534 11.499 1.00 60.09 181 GLN A O 1
ATOM 1407 N N . GLU A 1 182 ? 12.552 2.469 10.599 1.00 63.34 182 GLU A N 1
ATOM 1408 C CA . GLU A 1 182 ? 11.682 3.321 11.413 1.00 63.34 182 GLU A CA 1
ATOM 1409 C C . GLU A 1 182 ? 10.210 3.107 11.046 1.00 63.34 182 GLU A C 1
ATOM 1411 O O . GLU A 1 182 ? 9.370 3.130 11.934 1.00 63.34 182 GLU A O 1
ATOM 1416 N N . GLY A 1 183 ? 9.900 2.779 9.784 1.00 61.81 183 GLY A N 1
ATOM 1417 C CA . GLY A 1 183 ? 8.556 2.372 9.369 1.00 61.81 183 GLY A CA 1
ATOM 1418 C C . GLY A 1 183 ? 8.057 1.123 10.107 1.00 61.81 183 GLY A C 1
ATOM 1419 O O . GLY A 1 183 ? 6.943 1.130 10.625 1.00 61.81 183 GLY A O 1
ATOM 1420 N N . GLN A 1 184 ? 8.884 0.074 10.234 1.00 75.12 184 GLN A N 1
ATOM 1421 C CA . GLN A 1 184 ? 8.533 -1.116 11.029 1.00 75.12 184 GLN A CA 1
ATOM 1422 C C . GLN A 1 184 ? 8.382 -0.797 12.520 1.00 75.12 184 GLN A C 1
ATOM 1424 O O . GLN A 1 184 ? 7.469 -1.309 13.168 1.00 75.12 184 GLN A O 1
ATOM 1429 N N . LYS A 1 185 ? 9.262 0.047 13.071 1.00 68.88 185 LYS A N 1
ATOM 1430 C CA . LYS A 1 185 ? 9.174 0.476 14.472 1.00 68.88 185 LYS A CA 1
ATOM 1431 C C . LYS A 1 185 ? 7.891 1.266 14.731 1.00 68.88 185 LYS A C 1
ATOM 1433 O O . LYS A 1 185 ? 7.190 0.982 15.693 1.00 68.88 185 LYS A O 1
ATOM 1438 N N . PHE A 1 186 ? 7.553 2.188 13.836 1.00 69.25 186 PHE A N 1
ATOM 1439 C CA . PHE A 1 186 ? 6.340 2.988 13.917 1.00 69.25 186 PHE A CA 1
ATOM 1440 C C . PHE A 1 186 ? 5.081 2.123 13.820 1.00 69.25 186 PHE A C 1
ATOM 1442 O O . PHE A 1 186 ? 4.182 2.262 14.643 1.00 69.25 186 PHE A O 1
ATOM 1449 N N . VAL A 1 187 ? 5.044 1.159 12.892 1.00 74.88 187 VAL A N 1
ATOM 1450 C CA . VAL A 1 187 ? 3.953 0.171 12.808 1.00 74.88 187 VAL A CA 1
ATOM 1451 C C . VAL A 1 187 ? 3.791 -0.589 14.121 1.00 74.88 187 VAL A C 1
ATOM 1453 O O . VAL A 1 187 ? 2.669 -0.732 14.601 1.00 74.88 187 VAL A O 1
ATOM 1456 N N . LYS A 1 188 ? 4.896 -1.045 14.723 1.00 83.50 188 LYS A N 1
ATOM 1457 C CA . LYS A 1 188 ? 4.875 -1.710 16.029 1.00 83.50 188 LYS A CA 1
ATOM 1458 C C . LYS A 1 188 ? 4.312 -0.803 17.122 1.00 83.50 188 LYS A C 1
ATOM 1460 O O . LYS A 1 188 ? 3.408 -1.227 17.833 1.00 83.50 188 LYS A O 1
ATOM 1465 N N . GLU A 1 189 ? 4.799 0.428 17.240 1.00 74.56 189 GLU A N 1
ATOM 1466 C CA . GLU A 1 189 ? 4.339 1.380 18.260 1.00 74.56 189 GLU A CA 1
ATOM 1467 C C . GLU A 1 189 ? 2.848 1.718 18.100 1.00 74.56 189 GLU A C 1
ATOM 1469 O O . GLU A 1 189 ? 2.107 1.709 19.084 1.00 74.56 189 GLU A O 1
ATOM 1474 N N . VAL A 1 190 ? 2.383 1.944 16.865 1.00 73.88 190 VAL A N 1
ATOM 1475 C CA . VAL A 1 190 ? 0.963 2.183 16.563 1.00 73.88 190 VAL A CA 1
ATOM 1476 C C . VAL A 1 190 ? 0.124 0.952 16.896 1.00 73.88 190 VAL A C 1
ATOM 1478 O O . VAL A 1 190 ? -0.886 1.077 17.588 1.00 73.88 190 VAL A O 1
ATOM 1481 N N . TYR A 1 191 ? 0.538 -0.239 16.452 1.00 88.62 191 TYR A N 1
ATOM 1482 C CA . TYR A 1 191 ? -0.170 -1.481 16.755 1.00 88.62 191 TYR A CA 1
ATOM 1483 C C . TYR A 1 191 ? -0.291 -1.698 18.265 1.00 88.62 191 TYR A C 1
ATOM 1485 O O . TYR A 1 191 ? -1.394 -1.916 18.753 1.00 88.62 191 TYR A O 1
ATOM 1493 N N . GLU A 1 192 ? 0.809 -1.609 19.015 1.00 88.94 192 GLU A N 1
ATOM 1494 C CA . GLU A 1 192 ? 0.817 -1.870 20.458 1.00 88.94 192 GLU A CA 1
ATOM 1495 C C . GLU A 1 192 ? -0.012 -0.838 21.229 1.00 88.94 192 GLU A C 1
ATOM 1497 O O . GLU A 1 192 ? -0.746 -1.203 22.151 1.00 88.94 192 GLU A O 1
ATOM 1502 N N . ALA A 1 193 ? 0.013 0.431 20.807 1.00 78.19 193 ALA A N 1
ATOM 1503 C CA . ALA A 1 193 ? -0.844 1.469 21.372 1.00 78.19 193 ALA A CA 1
ATOM 1504 C C . ALA A 1 193 ? -2.338 1.177 21.140 1.00 78.19 193 ALA A C 1
ATOM 1506 O O . ALA A 1 193 ? -3.140 1.269 22.072 1.00 78.19 193 ALA A O 1
ATOM 1507 N N . LEU A 1 194 ? -2.722 0.785 19.920 1.00 85.94 194 LEU A N 1
ATOM 1508 C CA . LEU A 1 194 ? -4.108 0.427 19.597 1.00 85.94 194 LEU A CA 1
ATOM 1509 C C . LEU A 1 194 ? -4.535 -0.873 20.287 1.00 85.94 194 LEU A C 1
ATOM 1511 O O . LEU A 1 194 ? -5.646 -0.966 20.802 1.00 85.94 194 LEU A O 1
ATOM 1515 N N . ARG A 1 195 ? -3.644 -1.862 20.362 1.00 90.62 195 ARG A N 1
ATOM 1516 C CA . ARG A 1 195 ? -3.878 -3.160 21.005 1.00 90.62 195 ARG A CA 1
ATOM 1517 C C . ARG A 1 195 ? -4.085 -3.047 22.512 1.00 90.62 195 ARG A C 1
ATOM 1519 O O . ARG A 1 195 ? -4.843 -3.840 23.080 1.00 90.62 195 ARG A O 1
ATOM 1526 N N . ALA A 1 196 ? -3.404 -2.100 23.153 1.00 86.38 196 ALA A N 1
ATOM 1527 C CA . ALA A 1 196 ? -3.571 -1.777 24.567 1.00 86.38 196 ALA A CA 1
ATOM 1528 C C . ALA A 1 196 ? -4.811 -0.904 24.840 1.00 86.38 196 ALA A C 1
ATOM 1530 O O . ALA A 1 196 ? -5.194 -0.732 25.999 1.00 86.38 196 ALA A O 1
ATOM 1531 N N . SER A 1 197 ? -5.449 -0.357 23.798 1.00 87.06 197 SER A N 1
ATOM 1532 C CA . SER A 1 197 ? -6.636 0.485 23.938 1.00 87.06 197 SER A CA 1
ATOM 1533 C C . SER A 1 197 ? -7.842 -0.317 24.440 1.00 87.06 197 SER A C 1
ATOM 1535 O O . SER A 1 197 ? -8.110 -1.411 23.930 1.00 87.06 197 SER A O 1
ATOM 1537 N N . PRO A 1 198 ? -8.665 0.239 25.353 1.00 87.62 198 PRO A N 1
ATOM 1538 C CA . PRO A 1 198 ? -9.938 -0.375 25.738 1.00 87.62 198 PRO A CA 1
ATOM 1539 C C . PRO A 1 198 ? -10.916 -0.526 24.557 1.00 87.62 198 PRO A C 1
ATOM 1541 O O . PRO A 1 198 ? -11.872 -1.291 24.652 1.00 87.62 198 PRO A O 1
ATOM 1544 N N . GLN A 1 199 ? -10.677 0.176 23.444 1.00 90.69 199 GLN A N 1
ATOM 1545 C CA . GLN A 1 199 ? -11.495 0.130 22.230 1.00 90.69 199 GLN A CA 1
ATOM 1546 C C . GLN A 1 199 ? -10.991 -0.873 21.177 1.00 90.69 199 GLN A C 1
ATOM 1548 O O . GLN A 1 199 ? -11.551 -0.913 20.086 1.00 90.69 199 GLN A O 1
ATOM 1553 N N . TRP A 1 200 ? -9.975 -1.696 21.470 1.00 91.94 200 TRP A N 1
ATOM 1554 C CA . TRP A 1 200 ? -9.387 -2.657 20.519 1.00 91.94 200 TRP A CA 1
ATOM 1555 C C . TRP A 1 200 ? -10.427 -3.517 19.776 1.00 91.94 200 TRP A C 1
ATOM 1557 O O . TRP A 1 200 ? -10.348 -3.698 18.563 1.00 91.94 200 TRP A O 1
ATOM 1567 N N . ASN A 1 201 ? -11.459 -3.987 20.485 1.00 94.19 201 ASN A N 1
ATOM 1568 C CA . ASN A 1 201 ? -12.525 -4.813 19.906 1.00 94.19 201 ASN A CA 1
ATOM 1569 C C . ASN A 1 201 ? -13.479 -4.050 18.973 1.00 94.19 201 ASN A C 1
ATOM 1571 O O . ASN A 1 201 ? -14.349 -4.667 18.369 1.00 94.19 201 ASN A O 1
ATOM 1575 N N . GLU A 1 202 ? -13.333 -2.735 18.847 1.00 92.88 202 GLU A N 1
ATOM 1576 C CA . GLU A 1 202 ? -14.144 -1.872 17.984 1.00 92.88 202 GLU A CA 1
ATOM 1577 C C . GLU A 1 202 ? -13.292 -1.217 16.880 1.00 92.88 202 GLU A C 1
ATOM 1579 O O . GLU A 1 202 ? -13.749 -0.283 16.216 1.00 92.88 202 GLU A O 1
ATOM 1584 N N . MET A 1 203 ? -12.051 -1.685 16.687 1.00 93.94 203 MET A N 1
ATOM 1585 C CA . MET A 1 203 ? -11.071 -1.104 15.769 1.00 93.94 203 MET A CA 1
ATOM 1586 C C . MET A 1 203 ? -10.753 -2.014 14.577 1.00 93.94 203 MET A C 1
ATOM 1588 O O . MET A 1 203 ? -10.618 -3.235 14.705 1.00 93.94 203 MET A O 1
ATOM 1592 N N . LEU A 1 204 ? -10.585 -1.384 13.414 1.00 96.38 204 LEU A N 1
ATOM 1593 C CA . LEU A 1 204 ? -9.941 -1.958 12.236 1.00 96.38 204 LEU A CA 1
ATOM 1594 C C . LEU A 1 204 ? -8.740 -1.082 11.874 1.00 96.38 204 LEU A C 1
ATOM 1596 O O . LEU A 1 204 ? -8.908 0.077 11.499 1.00 96.38 204 LEU A O 1
ATOM 1600 N N . LEU A 1 205 ? -7.535 -1.626 12.006 1.00 95.56 205 LEU A N 1
ATOM 1601 C CA . LEU A 1 205 ? -6.312 -0.993 11.526 1.00 95.56 205 LEU A CA 1
ATOM 1602 C C . LEU A 1 205 ? -6.029 -1.487 10.104 1.00 95.56 205 LEU A C 1
ATOM 1604 O O . LEU A 1 205 ? -5.934 -2.690 9.869 1.00 95.56 205 LEU A O 1
ATOM 1608 N N . VAL A 1 206 ? -5.875 -0.553 9.172 1.00 96.56 206 VAL A N 1
ATOM 1609 C CA . VAL A 1 206 ? -5.426 -0.810 7.802 1.00 96.56 206 VAL A CA 1
ATOM 1610 C C . VAL A 1 206 ? -4.027 -0.236 7.662 1.00 96.56 206 VAL A C 1
ATOM 1612 O O . VAL A 1 206 ? -3.835 0.963 7.864 1.00 96.56 206 VAL A O 1
ATOM 1615 N N . ILE A 1 207 ? -3.053 -1.079 7.333 1.00 93.06 207 ILE A N 1
ATOM 1616 C CA . ILE A 1 207 ? -1.700 -0.630 6.988 1.00 93.06 207 ILE A CA 1
ATOM 1617 C C . ILE A 1 207 ? -1.551 -0.802 5.488 1.00 93.06 207 ILE A C 1
ATOM 1619 O O . ILE A 1 207 ? -1.659 -1.926 5.014 1.00 93.06 207 ILE A O 1
ATOM 1623 N N . THR A 1 208 ? -1.304 0.275 4.756 1.00 93.44 208 THR A N 1
ATOM 1624 C CA . THR A 1 208 ? -1.073 0.238 3.305 1.00 93.44 208 THR A CA 1
ATOM 1625 C C . THR A 1 208 ? 0.135 1.097 2.939 1.00 93.44 208 THR A C 1
ATOM 1627 O O . THR A 1 208 ? 0.741 1.711 3.816 1.00 93.44 208 THR A O 1
ATOM 1630 N N . TYR A 1 209 ? 0.505 1.129 1.665 1.00 88.81 209 TYR A N 1
ATOM 1631 C CA . TYR A 1 209 ? 1.542 2.010 1.137 1.00 88.81 209 TYR A CA 1
ATOM 1632 C C . TYR A 1 209 ? 0.947 2.920 0.075 1.00 88.81 209 TYR A C 1
ATOM 1634 O O . TYR A 1 209 ? 0.016 2.544 -0.627 1.00 88.81 209 TYR A O 1
ATOM 1642 N N . ASP A 1 210 ? 1.489 4.118 -0.043 1.00 81.00 210 ASP A N 1
ATOM 1643 C CA . ASP A 1 210 ? 1.082 5.104 -1.032 1.00 81.00 210 ASP A CA 1
ATOM 1644 C C . ASP A 1 210 ? 1.345 4.630 -2.480 1.00 81.00 210 ASP A C 1
ATOM 1646 O O . ASP A 1 210 ? 0.422 4.615 -3.297 1.00 81.00 210 ASP A O 1
ATOM 1650 N N . GLU A 1 211 ? 2.566 4.191 -2.795 1.00 86.12 211 GLU A N 1
ATOM 1651 C CA . GLU A 1 211 ? 2.978 3.640 -4.091 1.00 86.12 211 GLU A CA 1
ATOM 1652 C C . GLU A 1 211 ? 4.209 2.715 -3.971 1.00 86.12 211 GLU A C 1
ATOM 1654 O O . GLU A 1 211 ? 4.676 2.404 -2.871 1.00 86.12 211 GLU A O 1
ATOM 1659 N N . HIS A 1 212 ? 4.694 2.177 -5.095 1.00 89.88 212 HIS A N 1
ATOM 1660 C CA . HIS A 1 212 ? 5.649 1.065 -5.113 1.00 89.88 212 HIS A CA 1
ATOM 1661 C C . HIS A 1 212 ? 7.127 1.460 -5.006 1.00 89.88 212 HIS A C 1
ATOM 1663 O O . HIS A 1 212 ? 7.968 0.584 -4.788 1.00 89.88 212 HIS A O 1
ATOM 1669 N N . GLY A 1 213 ? 7.468 2.737 -5.158 1.00 85.75 213 GLY A N 1
ATOM 1670 C CA . GLY A 1 213 ? 8.822 3.272 -5.003 1.00 85.75 213 GLY A CA 1
ATOM 1671 C C . GLY A 1 213 ? 9.786 2.822 -6.095 1.00 85.75 213 GLY A C 1
ATOM 1672 O O . GLY A 1 213 ? 10.985 2.724 -5.852 1.00 85.75 213 GLY A O 1
ATOM 1673 N N . GLY A 1 214 ? 9.267 2.441 -7.267 1.00 89.12 214 GLY A N 1
ATOM 1674 C CA . GLY A 1 214 ? 10.054 1.908 -8.385 1.00 89.12 214 GLY A CA 1
ATOM 1675 C C . GLY A 1 214 ? 10.560 0.472 -8.189 1.00 89.12 214 GLY A C 1
ATOM 1676 O O . GLY A 1 214 ? 11.301 -0.037 -9.030 1.00 89.12 214 GLY A O 1
ATOM 1677 N N . PHE A 1 215 ? 10.163 -0.205 -7.107 1.00 93.19 215 PHE A N 1
ATOM 1678 C CA . PHE A 1 215 ? 10.477 -1.617 -6.895 1.00 93.19 215 PHE A CA 1
ATOM 1679 C C . PHE A 1 215 ? 9.562 -2.527 -7.714 1.00 93.19 215 PHE A C 1
ATOM 1681 O O . PHE A 1 215 ? 8.376 -2.248 -7.885 1.00 93.19 215 PHE A O 1
ATOM 1688 N N . TYR A 1 216 ? 10.116 -3.634 -8.205 1.00 97.06 216 TYR A N 1
ATOM 1689 C CA . TYR A 1 216 ? 9.398 -4.567 -9.065 1.00 97.06 216 TYR A CA 1
ATOM 1690 C C . TYR A 1 216 ? 8.187 -5.198 -8.368 1.00 97.06 216 TYR A C 1
ATOM 1692 O O . TYR A 1 216 ? 8.252 -5.547 -7.187 1.00 97.06 216 TYR A O 1
ATOM 1700 N N . ASP A 1 217 ? 7.110 -5.378 -9.128 1.00 97.88 217 ASP A N 1
ATOM 1701 C CA . ASP A 1 217 ? 6.006 -6.285 -8.821 1.00 97.88 217 ASP A CA 1
ATOM 1702 C C . ASP A 1 217 ? 5.634 -7.049 -10.093 1.00 97.88 217 ASP A C 1
ATOM 1704 O O . ASP A 1 217 ? 5.622 -6.477 -11.186 1.00 97.88 217 ASP A O 1
ATOM 1708 N N . HIS A 1 218 ? 5.353 -8.339 -9.957 1.00 97.56 218 HIS A N 1
ATOM 1709 C CA . HIS A 1 218 ? 5.068 -9.213 -11.087 1.00 97.56 218 HIS A CA 1
ATOM 1710 C C . HIS A 1 218 ? 3.615 -9.132 -11.564 1.00 97.56 218 HIS A C 1
ATOM 1712 O O . HIS A 1 218 ? 3.324 -9.599 -12.665 1.00 97.56 218 HIS A O 1
ATOM 1718 N N . VAL A 1 219 ? 2.692 -8.591 -10.758 1.00 97.00 219 VAL A N 1
ATOM 1719 C CA . VAL A 1 219 ? 1.267 -8.577 -11.097 1.00 97.00 219 VAL A CA 1
ATOM 1720 C C . VAL A 1 219 ? 0.965 -7.403 -12.030 1.00 97.00 219 VAL A C 1
ATOM 1722 O O . VAL A 1 219 ? 1.182 -6.251 -11.647 1.00 97.00 219 VAL A O 1
ATOM 1725 N N . PRO A 1 220 ? 0.410 -7.656 -13.232 1.00 95.50 220 PRO A N 1
ATOM 1726 C CA . PRO A 1 220 ? -0.021 -6.596 -14.135 1.00 95.50 220 PRO A CA 1
ATOM 1727 C C . PRO A 1 220 ? -1.005 -5.634 -13.470 1.00 95.50 220 PRO A C 1
ATOM 1729 O O . PRO A 1 220 ? -1.978 -6.062 -12.841 1.00 95.50 220 PRO A O 1
ATOM 1732 N N . THR A 1 221 ? -0.775 -4.330 -13.637 1.00 93.31 221 THR A N 1
ATOM 1733 C CA . THR A 1 221 ? -1.718 -3.322 -13.140 1.00 93.31 221 THR A CA 1
ATOM 1734 C C . THR A 1 221 ? -3.013 -3.303 -13.970 1.00 93.31 221 THR A C 1
ATOM 1736 O O . THR A 1 221 ? -2.960 -3.453 -15.196 1.00 93.31 221 THR A O 1
ATOM 1739 N N . PRO A 1 222 ? -4.186 -3.100 -13.345 1.00 93.38 222 PRO A N 1
ATOM 1740 C CA . PRO A 1 222 ? -5.449 -2.899 -14.048 1.00 93.38 222 PRO A CA 1
ATOM 1741 C C . PRO A 1 222 ? -5.443 -1.639 -14.930 1.00 93.38 222 PRO A C 1
ATOM 1743 O O . PRO A 1 222 ? -5.395 -0.508 -14.440 1.00 93.38 222 PRO A O 1
ATOM 1746 N N . THR A 1 223 ? -5.549 -1.836 -16.250 1.00 91.19 223 THR A N 1
ATOM 1747 C CA . THR A 1 223 ? -5.607 -0.754 -17.256 1.00 91.19 223 THR A CA 1
ATOM 1748 C C . THR A 1 223 ? -6.951 -0.628 -17.974 1.00 91.19 223 THR A C 1
ATOM 1750 O O . THR A 1 223 ? -7.096 0.195 -18.875 1.00 91.19 223 THR A O 1
ATOM 1753 N N . THR A 1 224 ? -7.950 -1.437 -17.605 1.00 88.81 224 THR A N 1
ATOM 1754 C CA . THR A 1 224 ? -9.271 -1.435 -18.249 1.00 88.81 224 THR A CA 1
ATOM 1755 C C . THR A 1 224 ? -10.391 -1.425 -17.218 1.00 88.81 224 THR A C 1
ATOM 1757 O O . THR A 1 224 ? -10.277 -2.025 -16.154 1.00 88.81 224 THR A O 1
ATOM 1760 N N . GLY A 1 225 ? -11.489 -0.730 -17.530 1.00 91.62 225 GLY A N 1
ATOM 1761 C CA . GLY A 1 225 ? -12.680 -0.704 -16.674 1.00 91.62 225 GLY A CA 1
ATOM 1762 C C . GLY A 1 225 ? -12.518 0.053 -15.352 1.00 91.62 225 GLY A C 1
ATOM 1763 O O . GLY A 1 225 ? -13.367 -0.107 -14.477 1.00 91.62 225 GLY A O 1
ATOM 1764 N N . VAL A 1 226 ? -11.459 0.857 -15.226 1.00 94.12 226 VAL A N 1
ATOM 1765 C CA . VAL A 1 226 ? -11.139 1.708 -14.075 1.00 94.12 226 VAL A CA 1
ATOM 1766 C C . VAL A 1 226 ? -11.691 3.122 -14.353 1.00 94.12 226 VAL A C 1
ATOM 1768 O O . VAL A 1 226 ? -11.234 3.779 -15.289 1.00 94.12 226 VAL A O 1
ATOM 1771 N N . PRO A 1 227 ? -12.707 3.614 -13.617 1.00 94.62 227 PRO A N 1
ATOM 1772 C CA . PRO A 1 227 ? -13.410 4.848 -13.975 1.00 94.62 227 PRO A CA 1
ATOM 1773 C C . PRO A 1 227 ? -12.708 6.088 -13.431 1.00 94.62 227 PRO A C 1
ATOM 1775 O O . PRO A 1 227 ? -12.506 6.172 -12.221 1.00 94.62 227 PRO A O 1
ATOM 1778 N N . SER A 1 228 ? -12.402 7.075 -14.282 1.00 92.50 228 SER A N 1
ATOM 1779 C CA . SER A 1 228 ? -11.910 8.388 -13.829 1.00 92.50 228 SER A CA 1
ATOM 1780 C C . SER A 1 228 ? -12.792 8.929 -12.688 1.00 92.50 228 SER A C 1
ATOM 1782 O O . SER A 1 228 ? -14.021 8.880 -12.816 1.00 92.50 228 SER A O 1
ATOM 1784 N N . PRO A 1 229 ? -12.213 9.386 -11.560 1.00 88.38 229 PRO A N 1
ATOM 1785 C CA . PRO A 1 229 ? -12.986 9.738 -10.369 1.00 88.38 229 PRO A CA 1
ATOM 1786 C C . PRO A 1 229 ? -14.012 10.844 -10.643 1.00 88.38 229 PRO A C 1
ATOM 1788 O O . PRO A 1 229 ? -15.163 10.745 -10.217 1.00 88.38 229 PRO A O 1
ATOM 1791 N N . ASP A 1 230 ? -13.604 11.874 -11.377 1.00 88.44 230 ASP A N 1
ATOM 1792 C CA . ASP A 1 230 ? -14.328 13.132 -11.576 1.00 88.44 230 ASP A CA 1
ATOM 1793 C C . ASP A 1 230 ? -14.277 13.627 -13.038 1.00 88.44 230 ASP A C 1
ATOM 1795 O O . ASP A 1 230 ? -14.650 14.764 -13.321 1.00 88.44 230 ASP A O 1
ATOM 1799 N N . ASP A 1 231 ? -13.853 12.768 -13.974 1.00 89.12 231 ASP A N 1
ATOM 1800 C CA . ASP A 1 231 ? -13.604 13.079 -15.392 1.00 89.12 231 ASP A CA 1
ATOM 1801 C C . ASP A 1 231 ? -12.557 14.192 -15.618 1.00 89.12 231 ASP A C 1
ATOM 1803 O O . ASP A 1 231 ? -12.473 14.764 -16.711 1.00 89.12 231 ASP A O 1
ATOM 1807 N N . ILE A 1 232 ? -11.741 14.503 -14.604 1.00 84.50 232 ILE A N 1
ATOM 1808 C CA . ILE A 1 232 ? -10.648 15.467 -14.719 1.00 84.50 232 ILE A CA 1
ATOM 1809 C C . ILE A 1 232 ? -9.433 14.770 -15.327 1.00 84.50 232 ILE A C 1
ATOM 1811 O O . ILE A 1 232 ? -8.990 13.713 -14.881 1.00 84.50 232 ILE A O 1
ATOM 1815 N N . VAL A 1 233 ? -8.868 15.402 -16.351 1.00 86.50 233 VAL A N 1
ATOM 1816 C CA . VAL A 1 233 ? -7.625 14.969 -16.989 1.00 86.50 233 VAL A CA 1
ATOM 1817 C C . VAL A 1 233 ? -6.464 15.753 -16.386 1.00 86.50 233 VAL A C 1
ATOM 1819 O O . VAL A 1 233 ? -6.582 16.952 -16.125 1.00 86.50 233 VAL A O 1
ATOM 1822 N N . GLY A 1 234 ? -5.338 15.077 -16.165 1.00 80.12 234 GLY A N 1
ATOM 1823 C CA . GLY A 1 234 ? -4.108 15.706 -15.699 1.00 80.12 234 GLY A CA 1
ATOM 1824 C C . GLY A 1 234 ? -3.620 16.799 -16.663 1.00 80.12 234 GLY A C 1
ATOM 1825 O O . GLY A 1 234 ? -3.947 16.775 -17.853 1.00 80.12 234 GLY A O 1
ATOM 1826 N N . PRO A 1 235 ? -2.838 17.771 -16.177 1.00 80.25 235 PRO A N 1
ATOM 1827 C CA . PRO A 1 235 ? -2.332 18.855 -17.010 1.00 80.25 235 PRO A CA 1
ATOM 1828 C C . PRO A 1 235 ? -1.293 18.373 -18.038 1.00 80.25 235 PRO A C 1
ATOM 1830 O O . PRO A 1 235 ? -0.811 17.234 -18.002 1.00 80.25 235 PRO A O 1
ATOM 1833 N N . ASP A 1 236 ? -0.923 19.279 -18.948 1.00 75.25 236 ASP A N 1
ATOM 1834 C CA . ASP A 1 236 ? 0.273 19.131 -19.784 1.00 75.25 236 ASP A CA 1
ATOM 1835 C C . ASP A 1 236 ? 1.513 18.850 -18.900 1.00 75.25 236 ASP A C 1
ATOM 1837 O O . ASP A 1 236 ? 1.623 19.423 -17.808 1.00 75.25 236 ASP A O 1
ATOM 1841 N N . PRO A 1 237 ? 2.439 17.973 -19.328 1.00 80.44 237 PRO A N 1
ATOM 1842 C CA . PRO A 1 237 ? 2.471 17.279 -20.620 1.00 80.44 237 PRO A CA 1
ATOM 1843 C C . PRO A 1 237 ? 1.841 15.877 -20.617 1.00 80.44 237 PRO A C 1
ATOM 1845 O O . PRO A 1 237 ? 1.881 15.190 -21.635 1.00 80.44 237 PRO A O 1
ATOM 1848 N N . TYR A 1 238 ? 1.291 15.419 -19.490 1.00 79.81 238 TYR A N 1
ATOM 1849 C CA . TYR A 1 238 ? 0.932 14.007 -19.311 1.00 79.81 238 TYR A CA 1
ATOM 1850 C C . TYR A 1 238 ? -0.473 13.665 -19.787 1.00 79.81 238 TYR A C 1
ATOM 1852 O O . TYR A 1 238 ? -0.687 12.553 -20.256 1.00 79.81 238 TYR A O 1
ATOM 1860 N N . TYR A 1 239 ? -1.429 14.588 -19.638 1.00 83.25 239 TYR A N 1
ATOM 1861 C CA . TYR A 1 239 ? -2.832 14.367 -20.012 1.00 83.25 239 TYR A CA 1
ATOM 1862 C C . TYR A 1 239 ? -3.417 13.046 -19.482 1.00 83.25 239 TYR A C 1
ATOM 1864 O O . TYR A 1 239 ? -4.250 12.408 -20.129 1.00 83.25 239 TYR A O 1
ATOM 1872 N N . PHE A 1 240 ? -2.967 12.629 -18.294 1.00 87.12 240 PHE A N 1
ATOM 1873 C CA . PHE A 1 240 ? -3.358 11.363 -17.692 1.00 87.12 240 PHE A CA 1
ATOM 1874 C C . PHE A 1 240 ? -4.843 11.388 -17.325 1.00 87.12 240 PHE A C 1
ATOM 1876 O O . PHE A 1 240 ? -5.301 12.287 -16.621 1.00 87.12 240 PHE A O 1
ATOM 1883 N N . LYS A 1 241 ? -5.605 10.401 -17.796 1.00 88.88 241 LYS A N 1
ATOM 1884 C CA . LYS A 1 241 ? -7.072 10.376 -17.661 1.00 88.88 241 LYS A CA 1
ATOM 1885 C C . LYS A 1 241 ? -7.575 9.808 -16.339 1.00 88.88 241 LYS A C 1
ATOM 1887 O O . LYS A 1 241 ? -8.782 9.820 -16.094 1.00 88.88 241 LYS A O 1
ATOM 1892 N N . PHE A 1 242 ? -6.669 9.299 -15.501 1.00 89.25 242 PHE A N 1
ATOM 1893 C CA . PHE A 1 242 ? -7.016 8.594 -14.270 1.00 89.25 242 PHE A CA 1
ATOM 1894 C C . PHE A 1 242 ? -7.882 7.346 -14.530 1.00 89.25 242 PHE A C 1
ATOM 1896 O O . PHE A 1 242 ? -8.677 6.955 -13.684 1.00 89.25 242 PHE A O 1
ATOM 1903 N N . ASP A 1 243 ? -7.727 6.685 -15.677 1.00 90.75 243 ASP A N 1
ATOM 1904 C CA . ASP A 1 243 ? -8.518 5.525 -16.125 1.00 90.75 243 ASP A CA 1
ATOM 1905 C C . ASP A 1 243 ? -7.770 4.181 -16.011 1.00 90.75 243 ASP A C 1
ATOM 1907 O O . ASP A 1 243 ? -8.130 3.188 -16.641 1.00 90.75 243 ASP A O 1
ATOM 1911 N N . ARG A 1 244 ? -6.727 4.147 -15.177 1.00 91.50 244 ARG A N 1
ATOM 1912 C CA . ARG A 1 244 ? -5.965 2.952 -14.784 1.00 91.50 244 ARG A CA 1
ATOM 1913 C C . ARG A 1 244 ? -5.367 3.121 -13.391 1.00 91.50 244 ARG A C 1
ATOM 1915 O O . ARG A 1 244 ? -5.287 4.248 -12.890 1.00 91.50 244 ARG A O 1
ATOM 1922 N N . LEU A 1 245 ? -4.934 2.012 -12.800 1.00 93.50 245 LEU A N 1
ATOM 1923 C CA . LEU A 1 245 ? -4.271 1.981 -11.496 1.00 93.50 245 LEU A CA 1
ATOM 1924 C C . LEU A 1 245 ? -2.742 2.006 -11.635 1.00 93.50 245 LEU A C 1
ATOM 1926 O O . LEU A 1 245 ? -2.193 1.991 -12.740 1.00 93.50 245 LEU A O 1
ATOM 1930 N N . GLY A 1 246 ? -2.055 2.108 -10.499 1.00 92.94 246 GLY A N 1
ATOM 1931 C CA . GLY A 1 246 ? -0.612 1.926 -10.403 1.00 92.94 246 GLY A CA 1
ATOM 1932 C C . GLY A 1 246 ? -0.226 0.514 -9.961 1.00 92.94 246 GLY A C 1
ATOM 1933 O O . GLY A 1 246 ? -1.004 -0.436 -10.066 1.00 92.94 246 GLY A O 1
ATOM 1934 N N . VAL A 1 247 ? 1.018 0.349 -9.522 1.00 96.06 247 VAL A N 1
ATOM 1935 C CA . VAL A 1 247 ? 1.572 -0.959 -9.148 1.00 96.06 247 VAL A CA 1
ATOM 1936 C C . VAL A 1 247 ? 0.999 -1.419 -7.804 1.00 96.06 247 VAL A C 1
ATOM 1938 O O . VAL A 1 247 ? 0.585 -0.616 -6.966 1.00 96.06 247 VAL A O 1
ATOM 1941 N N . ARG A 1 248 ? 0.952 -2.737 -7.604 1.00 97.06 248 ARG A N 1
ATOM 1942 C CA . ARG A 1 248 ? 0.481 -3.347 -6.364 1.00 97.06 248 ARG A CA 1
ATOM 1943 C C . ARG A 1 248 ? 1.357 -2.955 -5.170 1.00 97.06 248 ARG A C 1
ATOM 1945 O O . ARG A 1 248 ? 2.587 -2.971 -5.252 1.00 97.06 248 ARG A O 1
ATOM 1952 N N . VAL A 1 249 ? 0.714 -2.672 -4.042 1.00 96.25 249 VAL A N 1
ATOM 1953 C CA . VAL A 1 249 ? 1.340 -2.232 -2.793 1.00 96.25 249 VAL A CA 1
ATOM 1954 C C . VAL A 1 249 ? 0.965 -3.143 -1.612 1.00 96.25 249 VAL A C 1
ATOM 1956 O O . VAL A 1 249 ? -0.121 -3.728 -1.602 1.00 96.25 249 VAL A O 1
ATOM 1959 N N . PRO A 1 250 ? 1.834 -3.293 -0.593 1.00 96.25 250 PRO A N 1
ATOM 1960 C CA . PRO A 1 250 ? 1.532 -4.073 0.603 1.00 96.25 250 PRO A CA 1
ATOM 1961 C C . PRO A 1 250 ? 0.308 -3.519 1.325 1.00 96.25 250 PRO A C 1
ATOM 1963 O O . PRO A 1 250 ? 0.255 -2.322 1.593 1.00 96.25 250 PRO A O 1
ATOM 1966 N N . THR A 1 251 ? -0.640 -4.383 1.693 1.00 97.69 251 THR A N 1
ATOM 1967 C CA . THR A 1 251 ? -1.773 -3.989 2.539 1.00 97.69 251 THR A CA 1
ATOM 1968 C C . THR A 1 251 ? -2.114 -5.069 3.564 1.00 97.69 251 THR A C 1
ATOM 1970 O O . THR A 1 251 ? -2.241 -6.243 3.218 1.00 97.69 251 THR A O 1
ATOM 1973 N N . PHE A 1 252 ? -2.281 -4.662 4.823 1.00 97.44 252 PHE A N 1
ATOM 1974 C CA . PHE A 1 252 ? -2.716 -5.499 5.940 1.00 97.44 252 PHE A CA 1
ATOM 1975 C C . PHE A 1 252 ? -4.037 -4.990 6.515 1.00 97.44 252 PHE A C 1
ATOM 1977 O O . PHE A 1 252 ? -4.208 -3.783 6.700 1.00 97.44 252 PHE A O 1
ATOM 1984 N N . PHE A 1 253 ? -4.915 -5.915 6.899 1.00 98.00 253 PHE A N 1
ATOM 1985 C CA . PHE A 1 253 ? -6.089 -5.627 7.724 1.00 98.00 253 PHE A CA 1
ATOM 1986 C C . PHE A 1 253 ? -5.922 -6.284 9.087 1.00 98.00 253 PHE A C 1
ATOM 1988 O O . PHE A 1 253 ? -5.710 -7.491 9.173 1.00 98.00 253 PHE A O 1
ATOM 1995 N N . ILE A 1 254 ? -6.024 -5.492 10.151 1.00 97.88 254 ILE A N 1
ATOM 1996 C CA . ILE A 1 254 ? -5.695 -5.897 11.516 1.00 97.88 254 ILE A CA 1
ATOM 1997 C C . ILE A 1 254 ? -6.877 -5.584 12.431 1.00 97.88 254 ILE A C 1
ATOM 1999 O O . ILE A 1 254 ? -7.268 -4.430 12.610 1.00 97.88 254 ILE A O 1
ATOM 2003 N N . SER A 1 255 ? -7.459 -6.630 13.013 1.00 97.31 255 SER A N 1
ATOM 2004 C CA . SER A 1 255 ? -8.599 -6.537 13.926 1.00 97.31 255 SER A CA 1
ATOM 2005 C C . SER A 1 255 ? -8.790 -7.876 14.648 1.00 97.31 255 SER A C 1
ATOM 2007 O O . SER A 1 255 ? -8.527 -8.921 14.046 1.00 97.31 255 SER A O 1
ATOM 2009 N N . PRO A 1 256 ? -9.310 -7.911 15.891 1.00 96.44 256 PRO A N 1
ATOM 2010 C CA . PRO A 1 256 ? -9.645 -9.176 16.551 1.00 96.44 256 PRO A CA 1
ATOM 2011 C C . PRO A 1 256 ? -10.790 -9.935 15.859 1.00 96.44 256 PRO A C 1
ATOM 2013 O O . PRO A 1 256 ? -11.085 -11.073 16.211 1.00 96.44 256 PRO A O 1
ATOM 2016 N N . TRP A 1 257 ? -11.447 -9.334 14.870 1.00 97.00 257 TRP A N 1
ATOM 2017 C CA . TRP A 1 257 ? -12.528 -9.945 14.095 1.00 97.00 257 TRP A CA 1
ATOM 2018 C C . TRP A 1 257 ? -12.053 -10.711 12.852 1.00 97.00 257 TRP A C 1
ATOM 2020 O O . TRP A 1 257 ? -12.885 -11.174 12.074 1.00 97.00 257 TRP A O 1
ATOM 2030 N N . ILE A 1 258 ? -10.737 -10.850 12.675 1.00 96.50 258 ILE A N 1
ATOM 2031 C CA . ILE A 1 258 ? -10.097 -11.467 11.509 1.00 96.50 258 ILE A CA 1
ATOM 2032 C C . ILE A 1 258 ? -9.436 -12.788 11.922 1.00 96.50 258 ILE A C 1
ATOM 2034 O O . ILE A 1 258 ? -8.779 -12.870 12.967 1.00 96.50 258 ILE A O 1
ATOM 2038 N N . GLU A 1 259 ? -9.612 -13.828 11.107 1.00 96.19 259 GLU A N 1
ATOM 2039 C CA . GLU A 1 259 ? -8.914 -15.101 11.305 1.00 96.19 259 GLU A CA 1
ATOM 20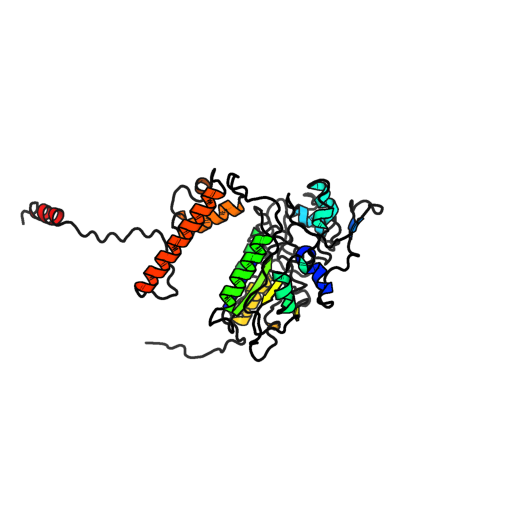40 C C . GLU A 1 259 ? -7.410 -14.961 11.004 1.00 96.19 259 GLU A C 1
ATOM 2042 O O . GLU A 1 259 ? -7.042 -14.289 10.033 1.00 96.19 259 GLU A O 1
ATOM 2047 N N . PRO A 1 260 ? -6.527 -15.575 11.808 1.00 96.50 260 PRO A N 1
ATOM 2048 C CA . PRO A 1 260 ? -5.092 -15.485 11.572 1.00 96.50 260 PRO A CA 1
ATOM 2049 C C . PRO A 1 260 ? -4.687 -16.134 10.243 1.00 96.50 260 PRO A C 1
ATOM 2051 O O . PRO A 1 260 ? -5.208 -17.185 9.868 1.00 96.50 260 PRO A O 1
ATOM 2054 N N . GLY A 1 261 ? -3.758 -15.493 9.530 1.00 95.81 261 GLY A N 1
ATOM 2055 C CA . GLY A 1 261 ? -3.206 -15.980 8.264 1.00 95.81 261 GLY A CA 1
ATOM 2056 C C . GLY A 1 261 ? -4.127 -15.810 7.055 1.00 95.81 261 GLY A C 1
ATOM 2057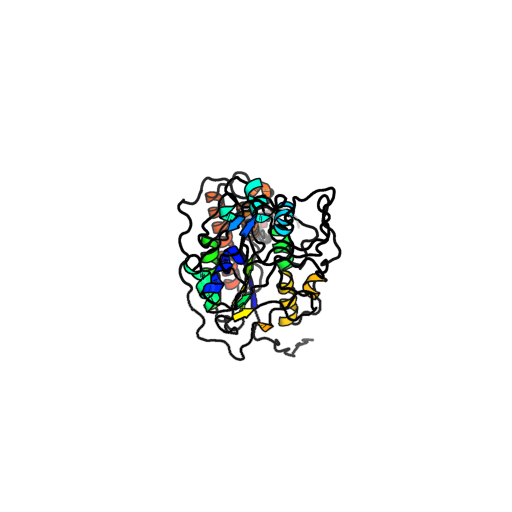 O O . GLY A 1 261 ? -3.884 -16.433 6.022 1.00 95.81 261 GLY A O 1
ATOM 2058 N N . THR A 1 262 ? -5.175 -14.991 7.170 1.00 97.56 262 THR A N 1
ATOM 2059 C CA . THR A 1 262 ? -6.142 -14.751 6.090 1.00 97.56 262 THR A CA 1
ATOM 2060 C C . THR A 1 262 ? -5.470 -14.080 4.886 1.00 97.56 262 THR A C 1
ATOM 2062 O O . THR A 1 262 ? -4.685 -13.142 5.034 1.00 97.56 262 THR A O 1
ATOM 2065 N N . VAL A 1 263 ? -5.825 -14.503 3.673 1.00 97.19 263 VAL A N 1
ATOM 2066 C CA . VAL A 1 263 ? -5.427 -13.821 2.434 1.00 97.19 263 VAL A CA 1
ATOM 2067 C C . VAL A 1 263 ? -6.673 -13.298 1.731 1.00 97.19 263 VAL A C 1
ATOM 2069 O O . VAL A 1 263 ? -7.611 -14.043 1.457 1.00 97.19 263 VAL A O 1
ATOM 2072 N N . ILE A 1 264 ? -6.691 -11.995 1.473 1.00 96.00 264 ILE A N 1
ATOM 2073 C CA . ILE A 1 264 ? -7.707 -11.313 0.678 1.00 96.00 264 ILE A CA 1
ATOM 2074 C C . ILE A 1 264 ? -7.145 -11.107 -0.727 1.00 96.00 264 ILE A C 1
ATOM 2076 O O . ILE A 1 264 ? -6.090 -10.496 -0.898 1.00 96.00 264 ILE A O 1
ATOM 2080 N N . HIS A 1 265 ? -7.868 -11.629 -1.714 1.00 95.31 265 HIS A N 1
ATOM 2081 C CA . HIS A 1 265 ? -7.547 -11.494 -3.133 1.00 95.31 265 HIS A CA 1
ATOM 2082 C C . HIS A 1 265 ? -8.312 -10.315 -3.754 1.00 95.31 265 HIS A C 1
ATOM 2084 O O . HIS A 1 265 ? -8.499 -9.290 -3.105 1.00 95.31 265 HIS A O 1
ATOM 2090 N N . GLY A 1 266 ? -8.757 -10.430 -5.010 1.00 93.38 266 GLY A N 1
ATOM 2091 C CA . GLY A 1 266 ? -9.586 -9.405 -5.650 1.00 93.38 266 GLY A CA 1
ATOM 2092 C C . GLY A 1 266 ? -10.970 -9.258 -5.003 1.00 93.38 266 GLY A C 1
ATOM 2093 O O . GLY A 1 266 ? -11.507 -10.239 -4.473 1.00 93.38 266 GLY A O 1
ATOM 2094 N N . PRO A 1 267 ? -11.569 -8.055 -5.045 1.00 94.88 267 PRO A N 1
ATOM 2095 C CA . PRO A 1 267 ? -12.899 -7.829 -4.498 1.00 94.88 267 PRO A CA 1
ATOM 2096 C C . PRO A 1 267 ? -13.973 -8.536 -5.332 1.00 94.88 267 PRO A C 1
ATOM 2098 O O . PRO A 1 267 ? -13.806 -8.812 -6.517 1.00 94.88 267 PRO A O 1
ATOM 2101 N N . SER A 1 268 ? -15.127 -8.797 -4.716 1.00 89.56 268 SER A N 1
ATOM 2102 C CA . SER A 1 268 ? -16.276 -9.415 -5.403 1.00 89.56 268 SER A CA 1
ATOM 2103 C C . SER A 1 268 ? -17.192 -8.413 -6.123 1.00 89.56 268 SER A C 1
ATOM 2105 O O . SER A 1 268 ? -18.185 -8.815 -6.726 1.00 89.56 268 SER A O 1
ATOM 2107 N N . GLY A 1 269 ? -16.911 -7.115 -6.033 1.00 91.88 269 GLY A N 1
ATOM 2108 C CA . GLY A 1 269 ? -17.742 -6.051 -6.589 1.00 91.88 269 GLY A CA 1
ATOM 2109 C C . GLY A 1 269 ? -17.310 -4.675 -6.075 1.00 91.88 269 GLY A C 1
ATOM 2110 O O . GLY A 1 269 ? -16.258 -4.586 -5.443 1.00 91.88 269 GLY A O 1
ATOM 2111 N N . PRO A 1 270 ? -18.107 -3.616 -6.305 1.00 94.06 270 PRO A N 1
ATOM 2112 C CA . PRO A 1 270 ? -19.471 -3.633 -6.853 1.00 94.06 270 PRO A CA 1
ATOM 2113 C C . PRO A 1 270 ? -19.583 -3.942 -8.355 1.00 94.06 270 PRO A C 1
ATOM 2115 O O . PRO A 1 270 ? -20.667 -4.296 -8.815 1.00 94.06 270 PRO A O 1
ATOM 2118 N N . TYR A 1 271 ? -18.492 -3.856 -9.115 1.00 95.94 271 TYR A N 1
ATOM 2119 C CA . TYR A 1 271 ? -18.440 -4.197 -10.538 1.00 95.94 271 TYR A CA 1
ATOM 2120 C C . TYR A 1 271 ? -17.483 -5.372 -10.785 1.00 95.94 271 TYR A C 1
ATOM 2122 O O . TYR A 1 271 ? -16.560 -5.581 -10.003 1.00 95.94 271 TYR A O 1
ATOM 2130 N N . PRO A 1 272 ? -17.622 -6.115 -11.900 1.00 95.19 272 PRO A N 1
ATOM 2131 C CA . PRO A 1 272 ? -16.670 -7.173 -12.256 1.00 95.19 272 PRO A CA 1
ATOM 2132 C C . PRO A 1 272 ? -15.233 -6.679 -12.465 1.00 95.19 272 PRO A C 1
ATOM 2134 O O . PRO A 1 272 ? -14.307 -7.480 -12.428 1.00 95.19 272 PRO A O 1
ATOM 2137 N N . THR A 1 273 ? -15.059 -5.382 -12.734 1.00 95.31 273 THR A N 1
ATOM 2138 C CA . THR A 1 273 ? -13.747 -4.747 -12.901 1.00 95.31 273 THR A CA 1
ATOM 2139 C C . THR A 1 273 ? -13.231 -4.105 -11.621 1.00 95.31 273 THR A C 1
ATOM 2141 O O . THR A 1 273 ? -12.131 -3.575 -11.655 1.00 95.31 273 THR A O 1
ATOM 2144 N N . SER A 1 274 ? -14.003 -4.107 -10.529 1.00 97.06 274 SER A N 1
ATOM 2145 C CA . SER A 1 274 ? -13.586 -3.516 -9.258 1.00 97.06 274 SER A CA 1
ATOM 2146 C C . SER A 1 274 ? -12.291 -4.149 -8.767 1.00 97.06 274 SER A C 1
ATOM 2148 O O . SER A 1 274 ? -12.103 -5.360 -8.851 1.00 97.06 274 SER A O 1
ATOM 2150 N N . GLU A 1 275 ? -11.420 -3.319 -8.212 1.00 97.50 275 GLU A N 1
ATOM 2151 C CA . GLU A 1 275 ? -10.157 -3.732 -7.606 1.00 97.50 275 GLU A CA 1
ATOM 2152 C C . GLU A 1 275 ? -10.029 -3.074 -6.230 1.00 97.50 275 GLU A C 1
ATOM 2154 O O . GLU A 1 275 ? -10.746 -2.115 -5.918 1.00 97.50 275 GLU A O 1
ATOM 2159 N N . TYR A 1 276 ? -9.135 -3.606 -5.397 1.00 97.69 276 TYR A N 1
ATOM 2160 C CA . TYR A 1 276 ? -8.738 -2.920 -4.176 1.00 97.69 276 TYR A CA 1
ATOM 2161 C C . TYR A 1 276 ? -7.678 -1.867 -4.511 1.00 97.69 276 TYR A C 1
ATOM 2163 O O . TYR A 1 276 ? -6.646 -2.168 -5.108 1.00 97.69 276 TYR A O 1
ATOM 2171 N N . GLU A 1 277 ? -7.941 -0.623 -4.137 1.00 95.75 277 GLU A N 1
ATOM 2172 C CA . GLU A 1 277 ? -7.035 0.522 -4.270 1.00 95.75 277 GLU A CA 1
ATOM 2173 C C . GLU A 1 277 ? -7.385 1.588 -3.225 1.00 95.75 277 GLU A C 1
ATOM 2175 O O . GLU A 1 277 ? -8.302 1.395 -2.432 1.00 95.75 277 GLU A O 1
ATOM 2180 N N . HIS A 1 278 ? -6.680 2.717 -3.167 1.00 94.81 278 HIS A N 1
ATOM 2181 C CA . HIS A 1 278 ? -6.829 3.668 -2.051 1.00 94.81 278 HIS A CA 1
ATOM 2182 C C . HIS A 1 278 ? -8.255 4.192 -1.835 1.00 94.81 278 HIS A C 1
ATOM 2184 O O . HIS A 1 278 ? -8.639 4.426 -0.689 1.00 94.81 278 HIS A O 1
ATOM 2190 N N . SER A 1 279 ? -9.077 4.292 -2.880 1.00 95.69 279 SER A N 1
ATOM 2191 C CA . SER A 1 279 ? -10.493 4.687 -2.775 1.00 95.69 279 SER A CA 1
ATOM 2192 C C . SER A 1 279 ? -11.400 3.583 -2.203 1.00 95.69 279 SER A C 1
ATOM 2194 O O . SER A 1 279 ? -12.529 3.860 -1.795 1.00 95.69 279 SER A O 1
ATOM 2196 N N . SER A 1 280 ? -10.893 2.357 -2.040 1.00 97.31 280 SER A N 1
ATOM 2197 C CA . SER A 1 280 ? -11.532 1.291 -1.252 1.00 97.31 280 SER A CA 1
ATOM 2198 C C . SER A 1 280 ? -11.690 1.686 0.221 1.00 97.31 280 SER A C 1
ATOM 2200 O O . SER A 1 280 ? -12.595 1.202 0.905 1.00 97.31 280 SER A O 1
ATOM 2202 N N . ILE A 1 281 ? -10.844 2.597 0.724 1.00 95.69 281 ILE A N 1
ATOM 2203 C CA . ILE A 1 281 ? -10.925 3.146 2.085 1.00 95.69 281 ILE A CA 1
ATOM 2204 C C . ILE A 1 281 ? -12.197 3.988 2.262 1.00 95.69 281 ILE A C 1
ATOM 2206 O O . ILE A 1 281 ? -13.042 3.580 3.065 1.00 95.69 281 ILE A O 1
ATOM 2210 N N . PRO A 1 282 ? -12.408 5.107 1.536 1.00 94.38 282 PRO A N 1
ATOM 2211 C CA . PRO A 1 282 ? -13.653 5.865 1.634 1.00 94.38 282 PRO A CA 1
ATOM 2212 C C . PRO A 1 282 ? -14.887 5.030 1.256 1.00 94.38 282 PRO A C 1
ATOM 2214 O O . PRO A 1 282 ? -15.918 5.163 1.919 1.00 94.38 282 PRO A O 1
ATOM 2217 N N . ALA A 1 283 ? -14.782 4.098 0.298 1.00 95.69 283 ALA A N 1
ATOM 2218 C CA . ALA A 1 283 ? -15.869 3.174 -0.042 1.00 95.69 283 ALA A CA 1
ATOM 2219 C C . ALA A 1 283 ? -16.282 2.284 1.150 1.00 95.69 283 ALA A C 1
ATOM 2221 O O . ALA A 1 283 ? -17.471 2.115 1.450 1.00 95.69 283 ALA A O 1
ATOM 2222 N N . THR A 1 284 ? -15.304 1.755 1.889 1.00 95.38 284 THR A N 1
ATOM 2223 C CA . THR A 1 284 ? -15.557 0.919 3.071 1.00 95.38 284 THR A CA 1
ATOM 2224 C C . THR A 1 284 ? -16.015 1.749 4.270 1.00 95.38 284 THR A C 1
ATOM 2226 O O . THR A 1 284 ? -16.929 1.334 4.979 1.00 95.38 284 THR A O 1
ATOM 2229 N N . VAL A 1 285 ? -15.464 2.953 4.475 1.00 93.81 285 VAL A N 1
ATOM 2230 C CA . VAL A 1 285 ? -15.936 3.913 5.493 1.00 93.81 285 VAL A CA 1
ATOM 2231 C C . VAL A 1 285 ? -17.413 4.228 5.264 1.00 93.81 285 VAL A C 1
ATOM 2233 O O . VAL A 1 285 ? -18.220 4.122 6.189 1.00 93.81 285 VAL A O 1
ATOM 2236 N N . LYS A 1 286 ? -17.800 4.544 4.024 1.00 93.06 286 LYS A N 1
ATOM 2237 C CA . LYS A 1 286 ? -19.203 4.761 3.666 1.00 93.06 286 LYS A CA 1
ATOM 2238 C C . LYS A 1 286 ? -20.069 3.553 4.029 1.00 93.06 286 LYS A C 1
ATOM 2240 O O . LYS A 1 286 ? -21.156 3.742 4.569 1.00 93.06 286 LYS A O 1
ATOM 2245 N N . THR A 1 287 ? -19.596 2.341 3.751 1.00 91.06 287 THR A N 1
ATOM 2246 C CA . THR A 1 287 ? -20.325 1.091 4.015 1.00 91.06 287 THR A CA 1
ATOM 2247 C C . THR A 1 287 ? -20.484 0.820 5.512 1.00 91.06 287 THR A C 1
ATOM 2249 O O . THR A 1 287 ? -21.605 0.653 5.989 1.00 91.06 287 THR A O 1
ATOM 2252 N N . ILE A 1 288 ? -19.392 0.850 6.279 1.00 91.12 288 ILE A N 1
ATOM 2253 C CA . ILE A 1 288 ? -19.395 0.558 7.720 1.00 91.12 288 ILE A CA 1
ATOM 2254 C C . ILE A 1 288 ? -20.199 1.601 8.506 1.00 91.12 288 ILE A C 1
ATOM 2256 O O . ILE A 1 288 ? -20.974 1.241 9.395 1.00 91.12 288 ILE A O 1
ATOM 2260 N N . PHE A 1 289 ? -20.059 2.885 8.165 1.00 90.81 289 PHE A N 1
ATOM 2261 C CA . PHE A 1 289 ? -20.726 3.987 8.868 1.00 90.81 289 PHE A CA 1
ATOM 2262 C C . PHE A 1 289 ? -22.046 4.427 8.221 1.00 90.81 289 PHE A C 1
ATOM 2264 O O . PHE A 1 289 ? -22.647 5.404 8.667 1.00 90.81 289 PHE A O 1
ATOM 2271 N N . ASN A 1 290 ? -22.515 3.705 7.198 1.00 89.69 290 ASN A N 1
ATOM 2272 C CA . ASN A 1 290 ? -23.764 3.970 6.481 1.00 89.69 290 ASN A CA 1
ATOM 2273 C C . ASN A 1 290 ? -23.893 5.434 6.001 1.00 89.69 290 ASN A C 1
ATOM 2275 O O . ASN A 1 290 ? -24.920 6.093 6.197 1.00 89.69 290 ASN A O 1
ATOM 2279 N N . LEU A 1 291 ? -22.826 5.965 5.396 1.00 91.50 291 LEU A N 1
ATOM 2280 C CA . LEU A 1 291 ? -22.834 7.308 4.813 1.00 91.50 291 LEU A CA 1
ATOM 2281 C C . LEU A 1 291 ? -23.643 7.315 3.506 1.00 91.50 291 LEU A C 1
ATOM 2283 O O . LEU A 1 291 ? -23.695 6.330 2.762 1.00 91.50 291 LEU A O 1
ATOM 2287 N N . LYS A 1 292 ? -24.302 8.445 3.231 1.00 90.56 292 LYS A N 1
ATOM 2288 C CA . LYS A 1 292 ? -25.325 8.541 2.178 1.00 90.56 292 LYS A CA 1
ATOM 2289 C C . LYS A 1 292 ? -24.757 8.445 0.765 1.00 90.56 292 LYS A C 1
ATOM 2291 O O . LYS A 1 292 ? -25.338 7.770 -0.078 1.00 90.56 292 LYS A O 1
ATOM 2296 N N . GLU A 1 293 ? -23.640 9.113 0.515 1.00 92.94 293 GLU A N 1
ATOM 2297 C CA . GLU A 1 293 ? -23.103 9.332 -0.828 1.00 92.94 293 GLU A CA 1
ATOM 2298 C C . GLU A 1 293 ? -21.647 8.870 -0.900 1.00 92.94 293 GLU A C 1
ATOM 2300 O O . GLU A 1 293 ? -20.948 8.834 0.114 1.00 92.94 293 GLU A O 1
ATOM 2305 N N . PHE A 1 294 ? -21.230 8.462 -2.098 1.00 93.88 294 PHE A N 1
ATOM 2306 C CA . PHE A 1 294 ? -19.819 8.294 -2.443 1.00 93.88 294 PHE A CA 1
ATOM 2307 C C . PHE A 1 294 ? -19.215 9.664 -2.766 1.00 93.88 294 PHE A C 1
ATOM 2309 O O . PHE A 1 294 ? -19.940 10.583 -3.153 1.00 93.88 294 PHE A O 1
ATOM 2316 N N . LEU A 1 295 ? -17.903 9.803 -2.599 1.00 89.88 295 LEU A N 1
ATOM 2317 C CA . LEU A 1 295 ? -17.177 11.036 -2.887 1.00 89.88 295 LEU A CA 1
ATOM 2318 C C . LEU A 1 295 ? -17.028 11.262 -4.396 1.00 89.88 295 LEU A C 1
ATOM 2320 O O . LEU A 1 295 ? -17.164 12.391 -4.865 1.00 89.88 295 LEU A O 1
ATOM 2324 N N . THR A 1 296 ? -16.737 10.204 -5.155 1.00 92.88 296 THR A N 1
ATOM 2325 C CA . THR A 1 296 ? -16.443 10.244 -6.590 1.00 92.88 296 THR A CA 1
ATOM 2326 C C . THR A 1 296 ? -16.990 8.998 -7.308 1.00 92.88 296 THR A C 1
ATOM 2328 O O . THR A 1 296 ? -17.680 8.150 -6.739 1.00 92.88 296 THR A O 1
ATOM 2331 N N . LYS A 1 297 ? -16.721 8.865 -8.612 1.00 95.06 297 LYS A N 1
ATOM 2332 C CA . LYS A 1 297 ? -17.000 7.615 -9.341 1.00 95.06 297 LYS A CA 1
ATOM 2333 C C . LYS A 1 297 ? -16.031 6.496 -8.957 1.00 95.06 297 LYS A C 1
ATOM 2335 O O . LYS A 1 297 ? -16.342 5.330 -9.189 1.00 95.06 297 LYS A O 1
ATOM 2340 N N . ARG A 1 298 ? -14.859 6.842 -8.406 1.00 95.19 298 ARG A N 1
ATOM 2341 C CA . ARG A 1 298 ? -13.794 5.888 -8.087 1.00 95.19 298 ARG A CA 1
ATOM 2342 C C . ARG A 1 298 ? -14.120 5.097 -6.830 1.00 95.19 298 ARG A C 1
ATOM 2344 O O . ARG A 1 298 ? -14.091 3.877 -6.892 1.00 95.19 298 ARG A O 1
ATOM 2351 N N . ASP A 1 299 ? -14.508 5.742 -5.733 1.00 95.94 299 ASP A N 1
ATOM 2352 C CA . ASP A 1 299 ? -14.931 5.033 -4.515 1.00 95.94 299 ASP A CA 1
ATOM 2353 C C . ASP A 1 299 ? -16.299 4.349 -4.682 1.00 95.94 299 ASP A C 1
ATOM 2355 O O . ASP A 1 299 ? -16.548 3.320 -4.063 1.00 95.94 299 ASP A O 1
ATOM 2359 N N . ALA A 1 300 ? -17.161 4.835 -5.581 1.00 96.50 300 ALA A N 1
ATOM 2360 C CA . ALA A 1 300 ? -18.368 4.106 -5.989 1.00 96.50 300 ALA A CA 1
ATOM 2361 C C . ALA A 1 300 ? -18.075 2.807 -6.770 1.00 96.50 300 ALA A C 1
ATOM 2363 O O . ALA A 1 300 ? -18.938 1.931 -6.855 1.00 96.50 300 ALA A O 1
ATOM 2364 N N . TRP A 1 301 ? -16.890 2.699 -7.377 1.00 97.44 301 TRP A N 1
ATOM 2365 C CA . TRP A 1 301 ? -16.432 1.532 -8.134 1.00 97.44 301 TRP A CA 1
ATOM 2366 C C . TRP A 1 301 ? -15.491 0.626 -7.339 1.00 97.44 301 TRP A C 1
ATOM 2368 O O . TRP A 1 301 ? -15.448 -0.569 -7.614 1.00 97.44 301 TRP A O 1
ATOM 2378 N N . ALA A 1 302 ? -14.745 1.169 -6.383 1.00 97.50 302 ALA A N 1
ATOM 2379 C CA . ALA A 1 302 ? -13.731 0.451 -5.627 1.00 97.50 302 ALA A CA 1
ATOM 2380 C C . ALA A 1 302 ? -14.310 -0.711 -4.810 1.00 97.50 302 ALA A C 1
ATOM 2382 O O . ALA A 1 302 ? -15.438 -0.646 -4.312 1.00 97.50 302 ALA A O 1
ATOM 2383 N N . GLY A 1 303 ? -13.515 -1.770 -4.645 1.00 97.06 303 GLY A N 1
ATOM 2384 C CA . GLY A 1 303 ? -13.876 -2.879 -3.771 1.00 97.06 303 GLY A CA 1
ATOM 2385 C C . GLY A 1 303 ? -13.968 -2.451 -2.309 1.00 97.06 303 GLY A C 1
ATOM 2386 O O . GLY A 1 303 ? -13.124 -1.711 -1.816 1.00 97.06 303 GLY A O 1
ATOM 2387 N N . THR A 1 304 ? -14.965 -2.939 -1.577 1.00 96.38 304 THR A N 1
ATOM 2388 C CA . THR A 1 304 ? -15.053 -2.720 -0.127 1.00 96.38 304 THR A CA 1
ATOM 2389 C C . THR A 1 304 ? -14.481 -3.924 0.631 1.00 96.38 304 THR A C 1
ATOM 2391 O O . THR A 1 304 ? -14.507 -5.061 0.144 1.00 96.38 304 THR A O 1
ATOM 2394 N N . PHE A 1 305 ? -13.845 -3.679 1.779 1.00 95.06 305 PHE A N 1
ATOM 2395 C CA . PHE A 1 305 ? -13.054 -4.689 2.504 1.00 95.06 305 PHE A CA 1
ATOM 2396 C C . PHE A 1 305 ? -13.641 -5.092 3.861 1.00 95.06 305 PHE A C 1
ATOM 2398 O O . PHE A 1 305 ? -13.009 -5.816 4.622 1.00 95.06 305 PHE A O 1
ATOM 2405 N N . GLU A 1 306 ? -14.866 -4.687 4.183 1.00 92.81 306 GLU A N 1
ATOM 2406 C CA . GLU A 1 306 ? -15.579 -5.127 5.387 1.00 92.81 306 GLU A CA 1
ATOM 2407 C C . GLU A 1 306 ? -15.806 -6.646 5.435 1.00 92.81 306 GLU A C 1
ATOM 2409 O O . GLU A 1 306 ? -15.976 -7.211 6.515 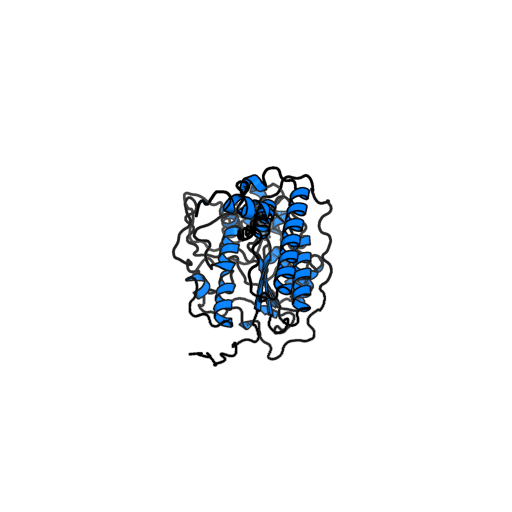1.00 92.81 306 GLU A O 1
ATOM 2414 N N . CYS A 1 307 ? -15.737 -7.324 4.283 1.00 91.19 307 CYS A N 1
ATOM 2415 C CA . CYS A 1 307 ? -15.794 -8.782 4.171 1.00 91.19 307 CYS A CA 1
ATOM 2416 C C . CYS A 1 307 ? -14.658 -9.509 4.915 1.00 91.19 307 CYS A C 1
ATOM 2418 O O . CYS A 1 307 ? -14.811 -10.685 5.241 1.00 91.19 307 CYS A O 1
ATOM 2420 N N . VAL A 1 308 ? -13.553 -8.821 5.236 1.00 93.50 308 VAL A N 1
ATOM 2421 C CA . VAL A 1 308 ? -12.444 -9.386 6.024 1.00 93.50 308 VAL A CA 1
ATOM 2422 C C . VAL A 1 308 ? -12.853 -9.695 7.472 1.00 93.50 308 VAL A C 1
ATOM 2424 O O . VAL A 1 308 ? -12.236 -10.528 8.134 1.00 93.50 308 VAL A O 1
ATOM 2427 N N . LEU A 1 309 ? -13.911 -9.049 7.975 1.00 93.94 309 LEU A N 1
ATOM 2428 C CA . LEU A 1 309 ? -14.441 -9.222 9.328 1.00 93.94 309 LEU A CA 1
ATOM 2429 C C . LEU A 1 309 ? -15.329 -10.476 9.395 1.00 93.94 309 LEU A C 1
ATOM 2431 O O . LEU A 1 309 ? -16.550 -10.399 9.525 1.00 93.94 309 LEU A O 1
ATOM 2435 N N . THR A 1 310 ? -14.720 -11.651 9.272 1.00 89.62 310 THR A N 1
ATOM 2436 C CA . THR A 1 310 ? -15.437 -12.926 9.102 1.00 89.62 310 THR A CA 1
ATOM 2437 C C . THR A 1 310 ? -15.978 -13.515 10.408 1.00 89.62 310 THR A C 1
ATOM 2439 O O . THR A 1 310 ? -16.837 -14.404 10.390 1.00 89.62 310 THR A O 1
ATOM 2442 N N . ARG A 1 311 ? -15.495 -13.044 11.563 1.00 93.19 311 ARG A N 1
ATOM 2443 C CA . ARG A 1 311 ? -15.806 -13.643 12.866 1.00 93.19 311 ARG A CA 1
ATOM 2444 C C . ARG A 1 311 ? -17.102 -13.127 13.484 1.00 93.19 311 ARG A C 1
ATOM 2446 O O . ARG A 1 311 ? -17.470 -11.966 13.360 1.00 93.19 311 ARG A O 1
ATOM 2453 N N . LYS A 1 312 ? -17.756 -13.993 14.268 1.00 90.81 312 LYS A N 1
ATOM 2454 C CA . LYS A 1 312 ? -18.933 -13.639 15.091 1.00 90.81 312 LYS A CA 1
ATOM 2455 C C . LYS A 1 312 ? -18.579 -13.103 16.478 1.00 90.81 312 LYS A C 1
ATOM 2457 O O . LYS A 1 312 ? -19.412 -12.460 17.110 1.00 90.81 312 LYS A O 1
ATOM 2462 N N . THR A 1 313 ? -17.375 -13.391 16.963 1.00 93.81 313 THR A N 1
ATOM 2463 C CA . THR A 1 313 ? -16.850 -12.905 18.244 1.00 93.81 313 THR A CA 1
ATOM 2464 C C . THR A 1 313 ? -15.386 -12.489 18.083 1.00 93.81 313 THR A C 1
ATOM 2466 O O . THR A 1 313 ? -14.648 -13.145 17.332 1.00 93.81 313 THR A O 1
ATOM 2469 N N . PRO A 1 314 ? -14.942 -11.427 18.786 1.00 95.69 314 PRO A N 1
ATOM 2470 C CA . PRO A 1 314 ? -13.564 -10.980 18.700 1.00 95.69 314 PRO A CA 1
ATOM 2471 C C . PRO A 1 314 ? -12.643 -12.034 19.317 1.00 95.69 314 PRO A C 1
ATOM 2473 O O . PRO A 1 314 ? -12.964 -12.668 20.325 1.00 95.69 314 PRO A O 1
ATOM 2476 N N . ARG A 1 315 ? -11.486 -12.222 18.696 1.00 95.06 315 ARG A N 1
ATOM 2477 C CA . ARG A 1 315 ? -10.378 -13.013 19.215 1.00 95.06 315 ARG A CA 1
ATOM 2478 C C . ARG A 1 315 ? -9.821 -12.392 20.488 1.00 95.06 315 ARG A C 1
ATOM 2480 O O . ARG A 1 315 ? -9.733 -11.173 20.624 1.00 95.06 315 ARG A O 1
ATOM 2487 N N . THR A 1 316 ? -9.392 -13.250 21.404 1.00 93.56 316 THR A N 1
ATOM 2488 C CA . THR A 1 316 ? -8.716 -12.856 22.650 1.00 93.56 316 THR A CA 1
ATOM 2489 C C . THR A 1 316 ? -7.220 -13.158 22.626 1.00 93.56 316 THR A C 1
ATOM 2491 O O . THR A 1 316 ? -6.518 -12.821 23.575 1.00 93.56 316 THR A O 1
ATOM 2494 N N . ASP A 1 317 ? -6.737 -13.802 21.565 1.00 94.69 317 ASP A N 1
ATOM 2495 C CA . ASP A 1 317 ? -5.371 -14.301 21.403 1.00 94.69 317 ASP A CA 1
ATOM 2496 C C . ASP A 1 317 ? -4.500 -13.426 20.486 1.00 94.69 317 ASP A C 1
ATOM 2498 O O . ASP A 1 317 ? -3.348 -13.768 20.252 1.00 94.69 317 ASP A O 1
ATOM 2502 N N . CYS A 1 318 ? -5.001 -12.278 20.010 1.00 95.12 318 CYS A N 1
ATOM 2503 C CA . CYS A 1 318 ? -4.200 -11.345 19.213 1.00 95.12 318 CYS A CA 1
ATOM 2504 C C . CYS A 1 318 ? -2.933 -10.910 19.976 1.00 95.12 318 CYS A C 1
ATOM 2506 O O . CYS A 1 318 ? -3.066 -10.521 21.153 1.00 95.12 318 CYS A O 1
ATOM 2508 N N . PRO A 1 319 ? -1.752 -10.866 19.320 1.00 93.88 319 PRO A N 1
ATOM 2509 C CA . PRO A 1 319 ? -0.484 -10.524 19.956 1.00 93.88 319 PRO A CA 1
ATOM 2510 C C . PRO A 1 319 ? -0.573 -9.235 20.761 1.00 93.88 319 PRO A C 1
ATOM 2512 O O . PRO A 1 319 ? -1.119 -8.239 20.288 1.00 93.88 319 PRO A O 1
ATOM 2515 N N . VAL A 1 320 ? -0.042 -9.241 21.980 1.00 92.94 320 VAL A N 1
ATOM 2516 C CA . VAL A 1 320 ? 0.026 -8.024 22.807 1.00 92.94 320 VAL A CA 1
ATOM 2517 C C . VAL A 1 320 ? 1.201 -7.147 22.378 1.00 92.94 320 VAL A C 1
ATOM 2519 O O . VAL A 1 320 ? 1.098 -5.927 22.419 1.00 92.94 320 VAL A O 1
ATOM 2522 N N . THR A 1 321 ? 2.289 -7.773 21.928 1.00 93.69 321 THR A N 1
ATOM 2523 C CA . THR A 1 321 ? 3.505 -7.107 21.458 1.00 93.69 321 THR A CA 1
ATOM 2524 C C . THR A 1 321 ? 3.981 -7.724 20.150 1.00 93.69 321 THR A C 1
ATOM 2526 O O . THR A 1 321 ? 3.872 -8.938 19.979 1.00 93.69 321 THR A O 1
ATOM 2529 N N . LEU A 1 322 ? 4.562 -6.914 19.269 1.00 91.00 322 LEU A N 1
ATOM 2530 C CA . LEU A 1 322 ? 5.221 -7.363 18.038 1.00 91.00 322 LEU A CA 1
ATOM 2531 C C . LEU A 1 322 ? 6.741 -7.505 18.248 1.00 91.00 322 LEU A C 1
ATOM 2533 O O . LEU A 1 322 ? 7.297 -6.880 19.157 1.00 91.00 322 LEU A O 1
ATOM 2537 N N . PRO A 1 323 ? 7.452 -8.308 17.437 1.00 92.06 323 PRO A N 1
ATOM 2538 C CA . PRO A 1 323 ? 8.906 -8.441 17.540 1.00 92.06 323 PRO A CA 1
ATOM 2539 C C . PRO A 1 323 ? 9.635 -7.125 17.237 1.00 92.06 323 PRO A C 1
ATOM 2541 O O . PRO A 1 323 ? 9.128 -6.259 16.528 1.00 92.06 323 PRO A O 1
ATOM 2544 N N . GLU A 1 324 ? 10.861 -6.983 17.741 1.00 87.81 324 GLU A N 1
ATOM 2545 C CA . GLU A 1 324 ? 11.693 -5.817 17.432 1.00 87.81 324 GLU A CA 1
ATOM 2546 C C . GLU A 1 324 ? 12.142 -5.812 15.955 1.00 87.81 324 GLU A C 1
ATOM 2548 O O . GLU A 1 324 ? 12.567 -6.855 15.435 1.00 87.81 324 GLU A O 1
ATOM 2553 N N . PRO A 1 325 ? 12.107 -4.654 15.267 1.00 79.44 325 PRO A N 1
ATOM 2554 C CA . PRO A 1 325 ? 12.649 -4.525 13.919 1.00 79.44 325 PRO A CA 1
ATOM 2555 C C . PRO A 1 325 ? 14.145 -4.854 13.861 1.00 79.44 325 PRO A C 1
ATOM 2557 O O . PRO A 1 325 ? 14.919 -4.531 14.766 1.00 79.44 325 PRO A O 1
ATOM 2560 N N . ARG A 1 326 ? 14.599 -5.432 12.743 1.00 79.38 326 ARG A N 1
ATOM 2561 C CA . ARG A 1 326 ? 16.035 -5.634 12.505 1.00 79.38 326 ARG A CA 1
ATOM 2562 C C . ARG A 1 326 ? 16.717 -4.324 12.120 1.00 79.38 326 ARG A C 1
ATOM 2564 O O . ARG A 1 326 ? 16.190 -3.542 11.328 1.00 79.38 326 ARG A O 1
ATOM 2571 N N . LYS A 1 327 ? 17.939 -4.118 12.619 1.00 71.44 327 LYS A N 1
ATOM 2572 C CA . LYS A 1 327 ? 18.795 -3.010 12.180 1.00 71.44 327 LYS A CA 1
ATOM 2573 C C . LYS A 1 327 ? 19.207 -3.240 10.726 1.00 71.44 327 LYS A C 1
ATOM 2575 O O . LYS A 1 327 ? 19.953 -4.173 10.449 1.00 71.44 327 LYS A O 1
ATOM 2580 N N . MET A 1 328 ? 18.727 -2.387 9.822 1.00 65.00 328 MET A N 1
ATOM 2581 C CA . MET A 1 328 ? 19.035 -2.480 8.386 1.00 65.00 328 MET A CA 1
ATOM 2582 C C . MET A 1 328 ? 20.078 -1.465 7.928 1.00 65.00 328 MET A C 1
ATOM 2584 O O . MET A 1 328 ? 20.697 -1.637 6.884 1.00 65.00 328 MET A O 1
ATOM 2588 N N . ARG A 1 329 ? 20.302 -0.401 8.705 1.00 62.06 329 ARG A N 1
ATOM 2589 C CA . ARG A 1 329 ? 21.264 0.642 8.357 1.00 62.06 329 ARG A CA 1
ATOM 2590 C C . ARG A 1 329 ? 22.601 0.433 9.071 1.00 62.06 329 ARG A C 1
ATOM 2592 O O . ARG A 1 329 ? 22.651 0.323 10.296 1.00 62.06 329 ARG A O 1
ATOM 2599 N N . HIS A 1 330 ? 23.693 0.453 8.306 1.00 63.59 330 HIS A N 1
ATOM 2600 C CA . HIS A 1 330 ? 25.064 0.382 8.836 1.00 63.59 330 HIS A CA 1
ATOM 2601 C C . HIS A 1 330 ? 25.647 1.748 9.236 1.00 63.59 330 HIS A C 1
ATOM 2603 O O . HIS A 1 330 ? 26.663 1.801 9.922 1.00 63.59 330 HIS A O 1
ATOM 2609 N N . THR A 1 331 ? 25.014 2.848 8.819 1.00 60.28 331 THR A N 1
ATOM 2610 C CA . THR A 1 331 ? 25.467 4.228 9.059 1.00 60.28 331 THR A CA 1
ATOM 2611 C C . THR A 1 331 ? 24.534 4.989 10.001 1.00 60.28 331 THR A C 1
ATOM 2613 O O . THR A 1 331 ? 23.337 4.708 10.063 1.00 60.28 331 THR A O 1
ATOM 2616 N N . GLU A 1 332 ? 25.071 5.973 10.721 1.00 67.31 332 GLU A N 1
ATOM 2617 C CA . GLU A 1 332 ? 24.305 6.824 11.641 1.00 67.31 332 GLU A CA 1
ATOM 2618 C C . GLU A 1 332 ? 23.475 7.900 10.919 1.00 67.31 332 GLU A C 1
ATOM 2620 O O . GLU A 1 332 ? 23.649 8.164 9.722 1.00 67.31 332 GLU A O 1
ATOM 2625 N N . ALA A 1 333 ? 22.540 8.523 11.643 1.00 67.38 333 ALA A N 1
ATOM 2626 C CA . ALA A 1 333 ? 21.760 9.649 11.141 1.00 67.38 333 ALA A CA 1
ATOM 2627 C C . ALA A 1 333 ? 22.679 10.813 10.725 1.00 67.38 333 ALA A C 1
ATOM 2629 O O . ALA A 1 333 ? 23.654 11.139 11.397 1.00 67.38 333 ALA A O 1
ATOM 2630 N N . LYS A 1 334 ? 22.379 11.442 9.583 1.00 76.00 334 LYS A N 1
ATOM 2631 C CA . LYS A 1 334 ? 23.136 12.600 9.087 1.00 76.00 334 LYS A CA 1
ATOM 2632 C C . LYS A 1 334 ? 22.561 13.879 9.701 1.00 76.00 334 LYS A C 1
ATOM 2634 O O . LYS A 1 334 ? 21.917 14.655 9.008 1.00 76.00 334 LYS A O 1
ATOM 2639 N N . GLU A 1 335 ? 22.783 14.070 10.997 1.00 80.81 335 GLU A N 1
ATOM 2640 C CA . GLU A 1 335 ? 22.197 15.158 11.805 1.00 80.81 335 GLU A CA 1
ATOM 2641 C C . GLU A 1 335 ? 22.464 16.572 11.252 1.00 80.81 335 GLU A C 1
ATOM 2643 O O . GLU A 1 335 ? 21.644 17.473 11.408 1.00 80.81 335 GLU A O 1
ATOM 2648 N N . THR A 1 336 ? 23.592 16.767 10.563 1.00 87.31 336 THR A N 1
ATOM 2649 C CA . THR A 1 336 ? 24.004 18.055 9.978 1.00 87.31 336 THR A CA 1
ATOM 2650 C C . THR A 1 336 ? 23.592 18.234 8.517 1.00 87.31 336 THR A C 1
ATOM 2652 O O . THR A 1 336 ? 23.891 19.268 7.918 1.00 87.31 336 THR A O 1
ATOM 2655 N N . ALA A 1 337 ? 22.938 17.239 7.910 1.00 81.06 337 ALA A N 1
ATOM 2656 C CA . ALA A 1 337 ? 22.447 17.364 6.545 1.00 81.06 337 ALA A CA 1
ATOM 2657 C C . ALA A 1 337 ? 21.308 18.388 6.472 1.00 81.06 337 ALA A C 1
ATOM 2659 O O . ALA A 1 337 ? 20.583 18.608 7.446 1.00 81.06 337 ALA A O 1
ATOM 2660 N N . LYS A 1 338 ? 21.132 18.979 5.286 1.00 83.75 338 LYS A N 1
ATOM 2661 C CA . LYS A 1 338 ? 19.908 19.713 4.962 1.00 83.75 338 LYS A CA 1
ATOM 2662 C C . LYS A 1 338 ? 18.713 18.766 5.026 1.00 83.75 338 LYS A C 1
ATOM 2664 O O . LYS A 1 338 ? 18.853 17.575 4.734 1.00 83.75 338 LYS A O 1
ATOM 2669 N N . LEU A 1 339 ? 17.556 19.314 5.379 1.00 68.88 339 LEU A N 1
ATOM 2670 C CA . LEU A 1 339 ? 16.307 18.564 5.353 1.00 68.88 339 LEU A CA 1
ATOM 2671 C C . LEU A 1 339 ? 16.003 18.068 3.938 1.00 68.88 339 LEU A C 1
ATOM 2673 O O . LEU A 1 339 ? 16.030 18.849 2.984 1.00 68.88 339 LEU A O 1
ATOM 2677 N N . SER A 1 340 ? 15.656 16.786 3.836 1.00 61.84 340 SER A N 1
ATOM 2678 C CA . SER A 1 340 ? 14.806 16.315 2.734 1.00 61.84 340 SER A CA 1
ATOM 2679 C C . SER A 1 340 ? 13.480 17.067 2.768 1.00 61.84 340 SER A C 1
ATOM 2681 O O . SER A 1 340 ? 13.070 17.537 3.830 1.00 61.84 340 SER A O 1
ATOM 2683 N N . GLU A 1 341 ? 12.803 17.211 1.639 1.00 57.47 341 GLU A N 1
ATOM 2684 C CA . GLU A 1 341 ? 11.578 18.006 1.603 1.00 57.47 341 GLU A CA 1
ATOM 2685 C C . GLU A 1 341 ? 10.417 17.316 2.366 1.00 57.47 341 GLU A C 1
ATOM 2687 O O . GLU A 1 341 ? 9.750 18.005 3.134 1.00 57.47 341 GLU A O 1
ATOM 2692 N N . PHE A 1 342 ? 10.367 15.977 2.468 1.00 59.06 342 PHE A N 1
ATOM 2693 C CA . PHE A 1 342 ? 9.531 15.288 3.477 1.00 59.06 342 PHE A CA 1
ATOM 2694 C C . PHE A 1 342 ? 9.809 15.742 4.927 1.00 59.06 342 PHE A C 1
ATOM 2696 O O . PHE A 1 342 ? 8.893 16.031 5.699 1.00 59.06 342 PHE A O 1
ATOM 2703 N N . GLN A 1 343 ? 11.081 15.857 5.330 1.00 64.25 343 GLN A N 1
ATOM 2704 C CA . GLN A 1 343 ? 11.419 16.388 6.659 1.00 64.25 343 GLN A CA 1
ATOM 2705 C C . GLN A 1 343 ? 11.012 17.863 6.806 1.00 64.25 343 GLN A C 1
ATOM 2707 O O . GLN A 1 343 ? 10.686 18.293 7.913 1.00 64.25 343 GLN A O 1
ATOM 2712 N N . GLN A 1 344 ? 11.002 18.635 5.716 1.00 73.56 344 GLN A N 1
ATOM 2713 C CA . GLN A 1 344 ? 10.480 20.002 5.714 1.00 73.56 344 GLN A CA 1
ATOM 2714 C C . GLN A 1 344 ? 8.958 20.016 5.913 1.00 73.56 344 GLN A C 1
ATOM 2716 O O . GLN A 1 344 ? 8.471 20.797 6.731 1.00 73.56 344 GLN A O 1
ATOM 2721 N N . GLU A 1 345 ? 8.210 19.136 5.243 1.00 66.69 345 GLU A N 1
ATOM 2722 C CA . GLU A 1 345 ? 6.761 18.988 5.426 1.00 66.69 345 GLU A CA 1
ATOM 2723 C C . GLU A 1 345 ? 6.408 18.614 6.875 1.00 66.69 345 GLU A C 1
ATOM 2725 O O . GLU A 1 345 ? 5.511 19.214 7.468 1.00 66.69 345 GLU A O 1
ATOM 2730 N N . LEU A 1 346 ? 7.161 17.701 7.505 1.00 67.62 346 LEU A N 1
ATOM 2731 C CA . LEU A 1 346 ? 6.970 17.355 8.922 1.00 67.62 346 LEU A CA 1
ATOM 2732 C C . LEU A 1 346 ? 7.160 18.564 9.850 1.00 67.62 346 LEU A C 1
ATOM 2734 O O . LEU A 1 346 ? 6.379 18.767 10.785 1.00 67.62 346 LEU A O 1
ATOM 2738 N N . VAL A 1 347 ? 8.169 19.399 9.584 1.00 77.81 347 VAL A N 1
ATOM 2739 C CA . VAL A 1 347 ? 8.386 20.651 10.326 1.00 77.81 347 VAL A CA 1
ATOM 2740 C C . VAL A 1 347 ? 7.230 21.625 10.100 1.00 77.81 347 VAL A C 1
ATOM 2742 O O . VAL A 1 347 ? 6.768 22.258 11.050 1.00 77.81 347 VAL A O 1
ATOM 2745 N N . GLN A 1 348 ? 6.724 21.735 8.873 1.00 81.25 348 GLN A N 1
ATOM 2746 C CA . GLN A 1 348 ? 5.583 22.591 8.546 1.00 81.25 348 GLN A CA 1
ATOM 2747 C C . GLN A 1 348 ? 4.297 22.108 9.235 1.00 81.25 348 GLN A C 1
ATOM 2749 O O . GLN A 1 348 ? 3.578 22.920 9.816 1.00 81.25 348 GLN A O 1
ATOM 2754 N N . MET A 1 349 ? 4.042 20.801 9.282 1.00 77.62 349 MET A N 1
ATOM 2755 C CA . MET A 1 349 ? 2.917 20.228 10.024 1.00 77.62 349 MET A CA 1
ATOM 2756 C C . MET A 1 349 ? 3.044 20.493 11.532 1.00 77.62 349 MET A C 1
ATOM 2758 O O . MET A 1 349 ? 2.091 20.932 12.179 1.00 77.62 349 MET A O 1
ATOM 2762 N N . ALA A 1 350 ? 4.239 20.321 12.102 1.00 80.19 350 ALA A N 1
ATOM 2763 C CA . ALA A 1 350 ? 4.503 20.683 13.492 1.00 80.19 350 ALA A CA 1
ATOM 2764 C C . ALA A 1 350 ? 4.305 22.191 13.751 1.00 80.19 350 ALA A C 1
ATOM 2766 O O . ALA A 1 350 ? 3.844 22.593 14.822 1.00 80.19 350 ALA A O 1
ATOM 2767 N N . ALA A 1 351 ? 4.584 23.039 12.758 1.00 86.69 351 ALA A N 1
ATOM 2768 C CA . ALA A 1 351 ? 4.302 24.467 12.828 1.00 86.69 351 ALA A CA 1
ATOM 2769 C C . ALA A 1 351 ? 2.797 24.758 12.884 1.00 86.69 351 ALA A C 1
ATOM 2771 O O . ALA A 1 351 ? 2.394 25.705 13.562 1.00 86.69 351 ALA A O 1
ATOM 2772 N N . VAL A 1 352 ? 1.958 23.940 12.238 1.00 83.12 352 VAL A N 1
ATOM 2773 C CA . VAL A 1 352 ? 0.497 24.017 12.393 1.00 83.12 352 VAL A CA 1
ATOM 2774 C C . VAL A 1 352 ? 0.106 23.726 13.839 1.00 83.12 352 VAL A C 1
ATOM 2776 O O . VAL A 1 352 ? -0.569 24.553 14.456 1.00 83.12 352 VAL A O 1
ATOM 2779 N N . LEU A 1 353 ? 0.616 22.628 14.414 1.00 80.62 353 LEU A N 1
ATOM 2780 C CA . LEU A 1 353 ? 0.350 22.255 15.809 1.00 80.62 353 LEU A CA 1
ATOM 2781 C C . LEU A 1 353 ? 0.734 23.368 16.785 1.00 80.62 353 LEU A C 1
ATOM 2783 O O . LEU A 1 353 ? -0.025 23.661 17.700 1.00 80.62 353 LEU A O 1
ATOM 2787 N N . ASN A 1 354 ? 1.885 24.015 16.574 1.00 83.50 354 ASN A N 1
ATOM 2788 C CA . ASN A 1 354 ? 2.411 25.074 17.440 1.00 83.50 354 ASN A CA 1
ATOM 2789 C C . ASN A 1 354 ? 1.859 26.485 17.127 1.00 83.50 354 ASN A C 1
ATOM 2791 O O . ASN A 1 354 ? 2.247 27.450 17.787 1.00 83.50 354 ASN A O 1
ATOM 2795 N N . GLY A 1 355 ? 0.967 26.632 16.139 1.00 83.56 355 GLY A N 1
ATOM 2796 C CA . GLY A 1 355 ? 0.401 27.928 15.730 1.00 83.56 355 GLY A CA 1
ATOM 2797 C C . GLY A 1 355 ? 1.322 28.801 14.871 1.00 83.56 355 GLY A C 1
ATOM 2798 O O . GLY A 1 355 ? 0.974 29.926 14.504 1.00 83.56 355 GLY A O 1
ATOM 2799 N N . ASP A 1 356 ? 2.502 28.291 14.530 1.00 88.25 356 ASP A N 1
ATOM 2800 C CA . ASP A 1 356 ? 3.532 28.978 13.758 1.00 88.25 356 ASP A CA 1
ATOM 2801 C C . ASP A 1 356 ? 3.167 29.125 12.275 1.00 88.25 356 ASP A C 1
ATOM 2803 O O . ASP A 1 356 ? 3.739 29.985 11.604 1.00 88.25 356 ASP A O 1
ATOM 2807 N N . TYR A 1 357 ? 2.155 28.396 11.790 1.00 84.62 357 TYR A N 1
ATOM 2808 C CA . TYR A 1 357 ? 1.564 28.583 10.457 1.00 84.62 357 TYR A CA 1
ATOM 2809 C C . TYR A 1 357 ? 1.069 30.019 10.197 1.00 84.62 357 TYR A C 1
ATOM 2811 O O . TYR A 1 357 ? 0.975 30.456 9.053 1.00 84.62 357 TYR A O 1
ATOM 2819 N N . LYS A 1 358 ? 0.792 30.792 11.259 1.00 85.56 358 LYS A N 1
ATOM 2820 C CA . LYS A 1 358 ? 0.393 32.209 11.175 1.00 85.56 358 LYS A CA 1
ATOM 2821 C C . LYS A 1 358 ? 1.578 33.167 10.980 1.00 85.56 358 LYS A C 1
ATOM 2823 O O . LYS A 1 358 ? 1.376 34.365 10.772 1.00 85.56 358 LYS A O 1
ATOM 2828 N N . LYS A 1 359 ? 2.824 32.699 11.109 1.00 87.25 359 LYS A N 1
ATOM 2829 C CA . LYS A 1 359 ? 4.026 33.539 10.988 1.00 87.25 359 LYS A CA 1
ATOM 2830 C C . LYS A 1 359 ? 4.405 33.731 9.520 1.00 87.25 359 LYS A C 1
ATOM 2832 O O . LYS A 1 359 ? 4.308 32.816 8.717 1.00 87.25 359 LYS A O 1
ATOM 2837 N N . LYS A 1 360 ? 4.992 34.890 9.193 1.00 90.81 360 LYS A N 1
ATOM 2838 C CA . LYS A 1 360 ? 5.488 35.221 7.835 1.00 90.81 360 LYS A CA 1
ATOM 2839 C C . LYS A 1 360 ? 6.587 34.291 7.300 1.00 90.81 360 LYS A C 1
ATOM 2841 O O . LYS A 1 360 ? 6.958 34.406 6.137 1.00 90.81 360 LYS A O 1
ATOM 2846 N N . ILE A 1 361 ? 7.168 33.457 8.161 1.00 87.00 361 ILE A N 1
ATOM 2847 C CA . ILE A 1 361 ? 8.197 32.488 7.777 1.00 87.00 361 ILE A CA 1
ATOM 2848 C C . ILE A 1 361 ? 7.592 31.190 7.216 1.00 87.00 361 ILE A C 1
ATOM 2850 O O . ILE A 1 361 ? 8.276 30.458 6.515 1.00 87.00 361 ILE A O 1
ATOM 2854 N N . TYR A 1 362 ? 6.318 30.908 7.478 1.00 87.06 362 TYR A N 1
ATOM 2855 C CA . TYR A 1 362 ? 5.649 29.715 6.968 1.00 87.06 362 TYR A CA 1
ATOM 2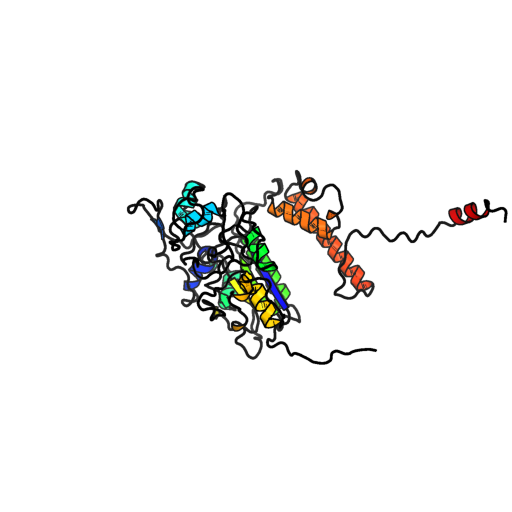856 C C . TYR A 1 362 ? 5.242 29.877 5.484 1.00 87.06 362 TYR A C 1
ATOM 2858 O O . TYR A 1 362 ? 4.872 30.987 5.090 1.00 87.06 362 TYR A O 1
ATOM 2866 N N . PRO A 1 363 ? 5.251 28.806 4.663 1.00 73.44 363 PRO A N 1
ATOM 2867 C CA . PRO A 1 363 ? 5.807 27.479 4.959 1.00 73.44 363 PRO A CA 1
ATOM 2868 C C . PRO A 1 363 ? 7.318 27.387 4.686 1.00 73.44 363 PRO A C 1
ATOM 2870 O O . PRO A 1 363 ? 8.053 26.812 5.483 1.00 73.44 363 PRO A O 1
ATOM 2873 N N . HIS A 1 364 ? 7.808 28.012 3.611 1.00 85.12 364 HIS A N 1
ATOM 2874 C CA . HIS A 1 364 ? 9.139 27.714 3.063 1.00 85.12 364 HIS A CA 1
ATOM 2875 C C . HIS A 1 364 ? 10.313 28.354 3.819 1.00 85.12 364 HIS A C 1
ATOM 2877 O O . HIS A 1 364 ? 11.362 27.738 3.959 1.00 85.12 364 HIS A O 1
ATOM 2883 N N . LYS A 1 365 ? 10.165 29.575 4.351 1.00 89.25 365 LYS A N 1
ATOM 2884 C CA . LYS A 1 365 ? 11.266 30.240 5.083 1.00 89.25 365 LYS A CA 1
ATOM 2885 C C . LYS A 1 365 ? 11.508 29.642 6.470 1.00 89.25 365 LYS A C 1
ATOM 2887 O O . LYS A 1 365 ? 12.550 29.899 7.057 1.00 89.25 365 LYS A O 1
ATOM 2892 N N . LEU A 1 366 ? 10.541 28.904 7.014 1.00 90.19 366 LEU A N 1
ATOM 2893 C CA . LEU A 1 366 ? 10.653 28.235 8.307 1.00 90.19 366 LEU A CA 1
ATOM 2894 C C . LEU A 1 366 ? 11.709 27.133 8.253 1.00 90.19 366 LEU A C 1
ATOM 2896 O O . LEU A 1 366 ? 12.460 26.967 9.205 1.00 90.19 366 LEU A O 1
ATOM 2900 N N . VAL A 1 367 ? 11.723 26.389 7.152 1.00 88.62 367 VAL A N 1
ATOM 2901 C CA . VAL A 1 367 ? 12.552 25.198 6.944 1.00 88.62 367 VAL A CA 1
ATOM 2902 C C . VAL A 1 367 ? 13.859 25.505 6.214 1.00 88.62 367 VAL A C 1
ATOM 2904 O O . VAL A 1 367 ? 14.744 24.654 6.141 1.00 88.62 367 VAL A O 1
ATOM 2907 N N . ASP A 1 368 ? 13.991 26.724 5.686 1.00 89.56 368 ASP A N 1
ATOM 2908 C CA . ASP A 1 368 ? 15.151 27.145 4.912 1.00 89.56 368 ASP A CA 1
ATOM 2909 C C . ASP A 1 368 ? 16.435 27.074 5.752 1.00 89.56 368 ASP A C 1
ATOM 2911 O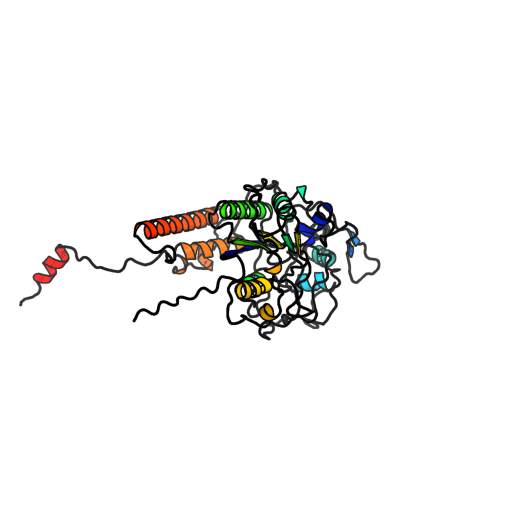 O . ASP A 1 368 ? 16.530 27.642 6.841 1.00 89.56 368 ASP A O 1
ATOM 2915 N N . ASN A 1 369 ? 17.433 26.361 5.230 1.00 87.62 369 ASN A N 1
ATOM 2916 C CA . ASN A 1 369 ? 18.726 26.087 5.871 1.00 87.62 369 ASN A CA 1
ATOM 2917 C C . ASN A 1 369 ? 18.673 25.356 7.226 1.00 87.62 369 ASN A C 1
ATOM 2919 O O . ASN A 1 369 ? 19.692 25.300 7.912 1.00 87.62 369 ASN A O 1
ATOM 2923 N N . MET A 1 370 ? 17.538 24.759 7.590 1.00 92.69 370 MET A N 1
ATOM 2924 C CA . MET A 1 370 ? 17.436 23.931 8.788 1.00 92.69 370 MET A CA 1
ATOM 2925 C C . MET A 1 370 ? 18.217 22.619 8.603 1.00 92.69 370 MET A C 1
ATOM 2927 O O . MET A 1 370 ? 18.183 21.988 7.541 1.00 92.69 370 MET A O 1
ATOM 2931 N N . THR A 1 371 ? 18.937 22.205 9.641 1.00 91.56 371 THR A N 1
ATOM 2932 C CA . THR A 1 371 ? 19.568 20.881 9.718 1.00 91.56 371 THR A CA 1
ATOM 2933 C C . THR A 1 371 ? 18.593 19.835 10.254 1.00 91.56 371 THR A C 1
ATOM 2935 O O . THR A 1 371 ? 17.625 20.171 10.941 1.00 91.56 371 THR A O 1
ATOM 2938 N N . VAL A 1 372 ? 18.855 18.549 9.991 1.00 76.94 372 VAL A N 1
ATOM 2939 C CA . VAL A 1 372 ? 18.042 17.438 10.530 1.00 76.94 372 VAL A CA 1
ATOM 2940 C C . VAL A 1 372 ? 17.894 17.532 12.055 1.00 76.94 372 VAL A C 1
ATOM 2942 O O . VAL A 1 372 ? 16.776 17.434 12.560 1.00 76.94 372 VAL A O 1
ATOM 2945 N N . ALA A 1 373 ? 18.975 17.820 12.784 1.00 81.50 373 ALA A N 1
ATOM 2946 C CA . ALA A 1 373 ? 18.936 17.960 14.241 1.00 81.50 373 ALA A CA 1
ATOM 2947 C C . ALA A 1 373 ? 18.029 19.112 14.719 1.00 81.50 373 ALA A C 1
ATOM 2949 O O . ALA A 1 373 ? 17.301 18.985 15.709 1.00 81.50 373 ALA A O 1
ATOM 2950 N N . GLU A 1 374 ? 18.057 20.253 14.023 1.00 91.81 374 GLU A N 1
ATOM 2951 C CA . GLU A 1 374 ? 17.212 21.408 14.346 1.00 91.81 374 GLU A CA 1
ATOM 2952 C C . GLU A 1 374 ? 15.733 21.117 14.082 1.00 91.81 374 GLU A C 1
ATOM 2954 O O . GLU A 1 374 ? 14.888 21.476 14.907 1.00 91.81 374 GLU A O 1
ATOM 2959 N N . ALA A 1 375 ? 15.427 20.413 12.989 1.00 84.62 375 ALA A N 1
ATOM 2960 C CA . ALA A 1 375 ? 14.073 19.974 12.672 1.00 84.62 375 ALA A CA 1
ATOM 2961 C C . ALA A 1 375 ? 13.511 19.029 13.731 1.00 84.62 375 ALA A C 1
ATOM 2963 O O . ALA A 1 375 ? 12.414 19.270 14.233 1.00 84.62 375 ALA A O 1
ATOM 2964 N N . VAL A 1 376 ? 14.274 18.003 14.128 1.00 80.25 376 VAL A N 1
ATOM 2965 C CA . VAL A 1 376 ? 13.862 17.057 15.180 1.00 80.25 376 VAL A CA 1
ATOM 2966 C C . VAL A 1 376 ? 13.520 17.807 16.466 1.00 80.25 376 VAL A C 1
ATOM 2968 O O . VAL A 1 376 ? 12.446 17.619 17.036 1.00 80.25 376 VAL A O 1
ATOM 2971 N N . LYS A 1 377 ? 14.391 18.730 16.889 1.00 89.25 377 LYS A N 1
ATOM 2972 C CA . LYS A 1 377 ? 14.164 19.540 18.090 1.00 89.25 377 LYS A CA 1
ATOM 2973 C C . LYS A 1 377 ? 12.918 20.422 17.975 1.00 89.25 377 LYS A C 1
ATOM 2975 O O . LYS A 1 377 ? 12.203 20.595 18.967 1.00 89.25 377 LYS A O 1
ATOM 2980 N N . TYR A 1 378 ? 12.666 21.000 16.800 1.00 92.06 378 TYR A N 1
ATOM 2981 C CA . TYR A 1 378 ? 11.484 21.823 16.551 1.00 92.06 378 TYR A CA 1
ATOM 2982 C C . TYR A 1 378 ? 10.197 20.996 16.639 1.00 92.06 378 TYR A C 1
ATOM 2984 O O . TYR A 1 378 ? 9.286 21.378 17.376 1.00 92.06 378 TYR A O 1
ATOM 2992 N N . VAL A 1 379 ? 10.147 19.857 15.941 1.00 82.50 379 VAL A N 1
ATOM 2993 C CA . VAL A 1 379 ? 8.986 18.955 15.904 1.00 82.50 379 VAL A CA 1
ATOM 2994 C C . VAL A 1 379 ? 8.663 18.422 17.301 1.00 82.50 379 VAL A C 1
ATOM 2996 O O . VAL A 1 379 ? 7.524 18.555 17.745 1.00 82.50 379 VAL A O 1
ATOM 2999 N N . ASP A 1 380 ? 9.661 17.919 18.036 1.00 82.00 380 ASP A N 1
ATOM 3000 C CA . ASP A 1 380 ? 9.481 17.418 19.408 1.00 82.00 380 ASP A CA 1
ATOM 3001 C C . ASP A 1 380 ? 8.947 18.513 20.348 1.00 82.00 380 ASP A C 1
ATOM 3003 O O . ASP A 1 380 ? 7.970 18.331 21.079 1.00 82.00 380 ASP A O 1
ATOM 3007 N N . SER A 1 381 ? 9.519 19.718 20.256 1.00 88.81 381 SER A N 1
ATOM 3008 C CA . SER A 1 381 ? 9.075 20.863 21.057 1.00 88.81 381 SER A CA 1
ATOM 3009 C C . SER A 1 381 ? 7.642 21.295 20.731 1.00 88.81 381 SER A C 1
ATOM 3011 O O . SER A 1 381 ? 6.898 21.682 21.635 1.00 88.81 381 SER A O 1
ATOM 3013 N N . ALA A 1 382 ? 7.260 21.282 19.452 1.00 87.00 382 ALA A N 1
ATOM 3014 C CA . ALA A 1 382 ? 5.917 21.625 18.997 1.00 87.00 382 ALA A CA 1
ATOM 3015 C C . ALA A 1 382 ? 4.885 20.599 19.486 1.00 87.00 382 ALA A C 1
ATOM 3017 O O . ALA A 1 382 ? 3.869 20.982 20.068 1.00 87.00 382 ALA A O 1
ATOM 3018 N N . TYR A 1 383 ? 5.185 19.309 19.324 1.00 83.31 383 TYR A N 1
ATOM 3019 C CA . TYR A 1 383 ? 4.325 18.219 19.770 1.00 83.31 383 TYR A CA 1
ATOM 3020 C C . TYR A 1 383 ? 4.130 18.233 21.289 1.00 83.31 383 TYR A C 1
ATOM 3022 O O . TYR A 1 383 ? 2.997 18.235 21.772 1.00 83.31 383 TYR A O 1
ATOM 3030 N N . LYS A 1 384 ? 5.218 18.360 22.059 1.00 86.81 384 LYS A N 1
ATOM 3031 C CA . LYS A 1 384 ? 5.150 18.439 23.523 1.00 86.81 384 LYS A CA 1
ATOM 3032 C C . LYS A 1 384 ? 4.266 19.592 23.999 1.00 86.81 384 LYS A C 1
ATOM 3034 O O . LYS A 1 384 ? 3.411 19.401 24.859 1.00 86.81 384 LYS A O 1
ATOM 3039 N N . LYS A 1 385 ? 4.419 20.781 23.405 1.00 87.62 385 LYS A N 1
ATOM 3040 C CA . LYS A 1 385 ? 3.565 21.936 23.725 1.00 87.62 385 LYS A CA 1
ATOM 3041 C C . LYS A 1 385 ? 2.096 21.671 23.418 1.00 87.62 385 LYS A C 1
ATOM 3043 O O . LYS A 1 385 ? 1.243 22.093 24.196 1.00 87.62 385 LYS A O 1
ATOM 3048 N N . PHE A 1 386 ? 1.801 21.017 22.298 1.00 85.56 386 PHE A N 1
ATOM 3049 C CA . PHE A 1 386 ? 0.435 20.665 21.925 1.00 85.56 386 PHE A CA 1
ATOM 3050 C C . PHE A 1 386 ? -0.188 19.706 22.949 1.00 85.56 386 PHE A C 1
ATOM 3052 O O . PHE A 1 386 ? -1.258 20.004 23.485 1.00 85.56 386 PHE A O 1
ATOM 3059 N N . CYS A 1 387 ? 0.517 18.632 23.313 1.00 84.81 387 CYS A N 1
ATOM 3060 C CA . CYS A 1 387 ? 0.080 17.681 24.339 1.00 84.81 387 CYS A CA 1
ATOM 3061 C C . CYS A 1 387 ? -0.147 18.357 25.700 1.00 84.81 387 CYS A C 1
ATOM 3063 O O . CYS A 1 387 ? -1.196 18.162 26.316 1.00 84.81 387 CYS A O 1
ATOM 3065 N N . ASP A 1 388 ? 0.776 19.221 26.134 1.00 87.56 388 ASP A N 1
ATOM 3066 C CA . ASP A 1 388 ? 0.648 19.970 27.390 1.00 87.56 388 ASP A CA 1
ATOM 3067 C C . ASP A 1 388 ? -0.610 20.857 27.411 1.00 87.56 388 ASP A C 1
ATOM 3069 O O . ASP A 1 388 ? -1.242 21.030 28.455 1.00 87.56 388 ASP A O 1
ATOM 3073 N N . GLN A 1 389 ? -0.989 21.456 26.277 1.00 85.81 389 GLN A N 1
ATOM 3074 C CA . GLN A 1 389 ? -2.204 22.274 26.198 1.00 85.81 389 GLN A CA 1
ATOM 3075 C C . GLN A 1 389 ? -3.474 21.433 26.090 1.00 85.81 389 GLN A C 1
ATOM 3077 O O . GLN A 1 389 ? -4.479 21.811 26.689 1.00 85.81 389 GLN A O 1
ATOM 3082 N N . CYS A 1 390 ? -3.427 20.280 25.419 1.00 81.94 390 CYS A N 1
ATOM 3083 C CA . CYS A 1 390 ? -4.520 19.307 25.440 1.00 81.94 390 CYS A CA 1
ATOM 3084 C C . CYS A 1 390 ? -4.816 18.843 26.867 1.00 81.94 390 CYS A C 1
ATOM 3086 O O . CYS A 1 390 ? -5.968 18.867 27.300 1.00 81.94 390 CYS A O 1
ATOM 3088 N N . GLN A 1 391 ? -3.775 18.521 27.636 1.00 85.00 391 GLN A N 1
ATOM 3089 C CA . GLN A 1 391 ? -3.914 18.135 29.036 1.00 85.00 391 GLN A CA 1
ATOM 3090 C C . GLN A 1 391 ? -4.525 19.265 29.880 1.00 85.00 391 GLN A C 1
ATOM 3092 O O . GLN A 1 391 ? -5.495 19.046 30.604 1.00 85.00 391 GLN A O 1
ATOM 3097 N N . LYS A 1 392 ? -4.047 20.506 29.716 1.00 86.88 392 LYS A N 1
ATOM 3098 C CA . LYS A 1 392 ? -4.626 21.680 30.397 1.00 86.88 392 LYS A CA 1
ATOM 3099 C C . LYS A 1 392 ? -6.077 21.950 30.002 1.00 86.88 392 LYS A C 1
ATOM 3101 O O . LYS A 1 392 ? -6.847 22.434 30.828 1.00 86.88 392 LYS A O 1
ATOM 3106 N N . ALA A 1 393 ? -6.454 21.709 28.747 1.00 83.25 393 ALA A N 1
ATOM 3107 C CA . ALA A 1 393 ? -7.834 21.855 28.294 1.00 83.25 393 ALA A CA 1
ATOM 3108 C C . ALA A 1 393 ? -8.740 20.822 28.981 1.00 83.25 393 ALA A C 1
ATOM 3110 O O . ALA A 1 393 ? -9.776 21.202 29.530 1.00 83.25 393 ALA A O 1
ATOM 3111 N N . LYS A 1 394 ? -8.303 19.556 29.052 1.00 82.81 394 LYS A N 1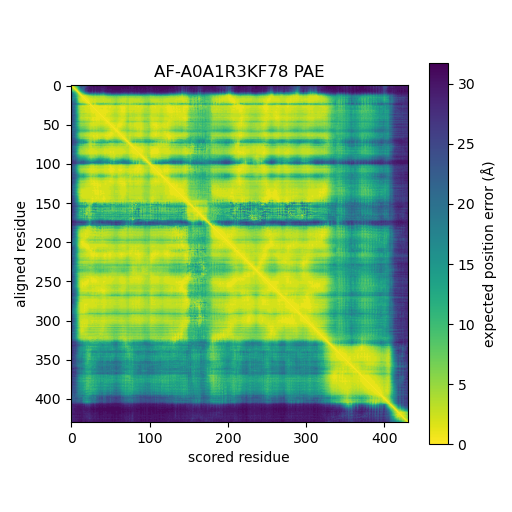
ATOM 3112 C CA . LYS A 1 394 ? -9.005 18.495 29.792 1.00 82.81 394 LYS A CA 1
ATOM 3113 C C . LYS A 1 394 ? -9.167 18.839 31.274 1.00 82.81 394 LYS A C 1
ATOM 3115 O O . LYS A 1 394 ? -10.271 18.767 31.801 1.00 82.81 394 LYS A O 1
ATOM 3120 N N . GLU A 1 395 ? -8.105 19.303 31.931 1.00 88.56 395 GLU A N 1
ATOM 3121 C CA . GLU A 1 395 ? -8.141 19.731 33.342 1.00 88.56 395 GLU A CA 1
ATOM 3122 C C . GLU A 1 395 ? -9.097 20.908 33.592 1.00 88.56 395 GLU A C 1
ATOM 3124 O O . GLU A 1 395 ? -9.670 21.030 34.672 1.00 88.56 395 GLU A O 1
ATOM 3129 N N . LYS A 1 396 ? -9.319 21.761 32.585 1.00 88.44 396 LYS A N 1
ATOM 3130 C CA . LYS A 1 396 ? -10.302 22.856 32.620 1.00 88.44 396 LYS A CA 1
ATOM 3131 C C . LYS A 1 396 ? -11.732 22.408 32.294 1.00 88.44 396 LYS A C 1
ATOM 3133 O O . LYS A 1 396 ? -12.605 23.259 32.131 1.00 88.44 396 LYS A O 1
ATOM 3138 N N . GLY A 1 397 ? -11.975 21.103 32.181 1.00 86.06 397 GLY A N 1
ATOM 3139 C CA . GLY A 1 397 ? -13.290 20.532 31.900 1.00 86.06 397 GLY A CA 1
ATOM 3140 C C . GLY A 1 397 ? -13.745 20.708 30.453 1.00 86.06 397 GLY A C 1
ATOM 3141 O O . GLY A 1 397 ? -14.946 20.648 30.189 1.00 86.06 397 GLY A O 1
ATOM 3142 N N . LYS A 1 398 ? -12.822 20.957 29.512 1.00 81.75 398 LYS A N 1
ATOM 3143 C CA . LYS A 1 398 ? -13.169 20.930 28.089 1.00 81.75 398 LYS A CA 1
ATOM 3144 C C . LYS A 1 398 ? -13.523 19.509 27.661 1.00 81.75 398 LYS A C 1
ATOM 3146 O O . LYS A 1 398 ? -12.944 18.540 28.149 1.00 81.75 398 LYS A O 1
ATOM 3151 N N . HIS A 1 399 ? -14.490 19.407 26.755 1.00 80.06 399 HIS A N 1
ATOM 3152 C CA . HIS A 1 399 ? -14.913 18.126 26.202 1.00 80.06 399 HIS A CA 1
ATOM 3153 C C . HIS A 1 399 ? -13.762 17.493 25.411 1.00 80.06 399 HIS A C 1
ATOM 3155 O O . HIS A 1 399 ? -12.993 18.202 24.765 1.00 80.06 399 HIS A O 1
ATOM 3161 N N . GLU A 1 400 ? -13.648 16.164 25.423 1.00 71.56 400 GLU A N 1
ATOM 3162 C CA . GLU A 1 400 ? -12.516 15.462 24.798 1.00 71.56 400 GLU A CA 1
ATOM 3163 C C . GLU A 1 400 ? -12.429 15.647 23.277 1.00 71.56 400 GLU A C 1
ATOM 3165 O O . GLU A 1 400 ? -11.368 15.448 22.694 1.00 71.56 400 GLU A O 1
ATOM 3170 N N . SER A 1 401 ? -13.524 16.065 22.641 1.00 70.12 401 SER A N 1
ATOM 3171 C CA . SER A 1 401 ? -13.576 16.390 21.213 1.00 70.12 401 SER A CA 1
ATOM 3172 C C . SER A 1 401 ? -13.212 17.846 20.887 1.00 70.12 401 SER A C 1
ATOM 3174 O O . SER A 1 401 ? -13.353 18.257 19.736 1.00 70.12 401 SER A O 1
ATOM 3176 N N . GLU A 1 402 ? -12.845 18.670 21.874 1.00 74.94 402 GLU A N 1
ATOM 3177 C CA . GLU A 1 402 ? -12.481 20.067 21.630 1.00 74.94 402 GLU A CA 1
ATOM 3178 C C . GLU A 1 402 ? -11.101 20.164 20.965 1.00 74.94 402 GLU A C 1
ATOM 3180 O O . GLU A 1 402 ? -10.108 19.640 21.467 1.00 74.94 402 GLU A O 1
ATOM 3185 N N . ILE A 1 403 ? -11.037 20.867 19.832 1.00 70.81 403 ILE A N 1
ATOM 3186 C CA . ILE A 1 403 ? -9.794 21.080 19.087 1.00 70.81 403 ILE A CA 1
ATOM 3187 C C . ILE A 1 403 ? -8.973 22.166 19.790 1.00 70.81 403 ILE A C 1
ATOM 3189 O O . ILE A 1 403 ? -9.406 23.313 19.912 1.00 70.81 403 ILE A O 1
ATOM 3193 N N . VAL A 1 404 ? -7.769 21.812 20.243 1.00 75.56 404 VAL A N 1
ATOM 3194 C CA . VAL A 1 404 ? -6.847 22.742 20.906 1.00 75.56 404 VAL A CA 1
ATOM 3195 C C . VAL A 1 404 ? -5.972 23.440 19.871 1.00 75.56 404 VAL A C 1
ATOM 3197 O O . VAL A 1 404 ? -5.053 22.847 19.316 1.00 75.56 404 VAL A O 1
ATOM 3200 N N . GLU A 1 405 ? -6.221 24.728 19.641 1.00 70.19 405 GLU A N 1
ATOM 3201 C CA . GLU A 1 405 ? -5.372 25.550 18.776 1.00 70.19 405 GLU A CA 1
ATOM 3202 C C . GLU A 1 405 ? -4.312 26.313 19.579 1.00 70.19 405 GLU A C 1
ATOM 3204 O O . GLU A 1 405 ? -4.617 27.211 20.373 1.00 70.19 405 GLU A O 1
ATOM 3209 N N . LEU A 1 406 ? -3.036 26.017 19.321 1.00 67.38 406 LEU A N 1
ATOM 3210 C CA . LEU A 1 406 ? -1.941 26.849 19.809 1.00 67.38 406 LEU A CA 1
ATOM 3211 C C . LEU A 1 406 ? -1.908 28.159 19.007 1.00 67.38 406 LEU A C 1
ATOM 3213 O O . LEU A 1 406 ? -1.918 28.159 17.779 1.00 67.38 406 LEU A O 1
ATOM 3217 N N . GLY A 1 407 ? -1.895 29.302 19.699 1.00 60.06 407 GLY A N 1
ATOM 3218 C CA . GLY A 1 407 ? -1.813 30.620 19.058 1.00 60.06 407 GLY A CA 1
ATOM 3219 C C . GLY A 1 407 ? -3.117 31.422 18.993 1.00 60.06 407 GLY A C 1
ATOM 3220 O O . GLY A 1 407 ? -3.198 32.367 18.202 1.00 60.06 407 GLY A O 1
ATOM 3221 N N . GLN A 1 408 ? -4.122 31.123 19.825 1.00 52.16 408 GLN A N 1
ATOM 3222 C CA . GLN A 1 408 ? -5.039 32.184 20.250 1.00 52.16 408 GLN A CA 1
ATOM 3223 C C . GLN A 1 408 ? -4.233 33.195 21.078 1.00 52.16 408 GLN A C 1
ATOM 3225 O O . GLN A 1 408 ? -3.731 32.881 22.159 1.00 52.16 408 GLN A O 1
ATOM 3230 N N . LEU A 1 409 ? -4.072 34.416 20.555 1.00 41.44 409 LEU A N 1
ATOM 3231 C CA . LEU A 1 409 ? -3.744 35.555 21.411 1.00 41.44 409 LEU A CA 1
ATOM 3232 C C . LEU A 1 409 ? -4.814 35.586 22.511 1.00 41.44 409 LEU A C 1
ATOM 3234 O O . LEU A 1 409 ? -5.992 35.471 22.167 1.00 41.44 409 LEU A O 1
ATOM 3238 N N . PRO A 1 410 ? -4.447 35.710 23.799 1.00 40.78 410 PRO A N 1
ATOM 3239 C CA . PRO A 1 410 ? -5.444 35.800 24.849 1.00 40.78 410 PRO A CA 1
ATOM 3240 C C . PRO A 1 410 ? -6.407 36.929 24.501 1.00 40.78 410 PRO A C 1
ATOM 3242 O O . PRO A 1 410 ? -5.980 38.033 24.136 1.00 40.78 410 PRO A O 1
ATOM 3245 N N . ASP A 1 411 ? -7.696 36.619 24.593 1.00 37.59 411 ASP A N 1
ATOM 3246 C CA . ASP A 1 411 ? -8.759 37.598 24.485 1.00 37.59 411 ASP A CA 1
ATOM 3247 C C . ASP A 1 411 ? -8.392 38.786 25.382 1.00 37.59 411 ASP A C 1
ATOM 3249 O O . ASP A 1 411 ? -8.021 38.616 26.551 1.00 37.59 411 ASP A O 1
ATOM 3253 N N . LYS A 1 412 ? -8.377 39.998 24.818 1.00 41.44 412 LYS A N 1
ATOM 3254 C CA . LYS A 1 412 ? -8.010 41.211 25.556 1.00 41.44 412 LYS A CA 1
ATOM 3255 C C . LYS A 1 412 ? -9.146 41.559 26.519 1.00 41.44 412 LYS A C 1
ATOM 3257 O O . LYS A 1 412 ? -9.763 42.615 26.387 1.00 41.44 412 LYS A O 1
ATOM 3262 N N . SER A 1 413 ? -9.356 40.766 27.568 1.00 42.56 413 SER A N 1
ATOM 3263 C CA . SER A 1 413 ? -9.962 41.284 28.788 1.00 42.56 413 SER A CA 1
ATOM 3264 C C . SER A 1 413 ? -8.934 42.226 29.421 1.00 42.56 413 SER A C 1
ATOM 3266 O O . SER A 1 413 ? -8.090 41.833 30.229 1.00 42.56 413 SER A O 1
ATOM 3268 N N . LYS A 1 414 ? -8.932 43.490 28.987 1.00 40.25 414 LYS A N 1
ATOM 3269 C CA . LYS A 1 414 ? -8.142 44.552 29.614 1.00 40.25 414 LYS A CA 1
ATOM 3270 C C . LYS A 1 414 ? -8.642 44.745 31.049 1.00 40.25 414 LYS A C 1
ATOM 3272 O O . LYS A 1 414 ? -9.502 45.584 31.302 1.00 40.25 414 LYS A O 1
ATOM 3277 N N . SER A 1 415 ? -8.064 44.025 32.005 1.00 46.88 415 SER A N 1
ATOM 3278 C CA . SER A 1 415 ? -8.025 44.486 33.391 1.00 46.88 415 SER A CA 1
ATOM 3279 C C . SER A 1 415 ? -7.159 45.749 33.411 1.00 46.88 415 SER A C 1
ATOM 3281 O O . SER A 1 415 ? -5.931 45.690 33.346 1.00 46.88 415 SER A O 1
ATOM 3283 N N . LYS A 1 416 ? -7.800 46.922 33.368 1.00 55.62 416 LYS A N 1
ATOM 3284 C CA . LYS A 1 416 ? -7.117 48.212 33.537 1.00 55.62 416 LYS A CA 1
ATOM 3285 C C . LYS A 1 416 ? -6.509 48.253 34.943 1.00 55.62 416 LYS A C 1
ATOM 3287 O O . LYS A 1 416 ? -7.229 48.032 35.918 1.00 55.62 416 LYS A O 1
ATOM 3292 N N . SER A 1 417 ? -5.214 48.564 35.047 1.00 63.66 417 SER A N 1
ATOM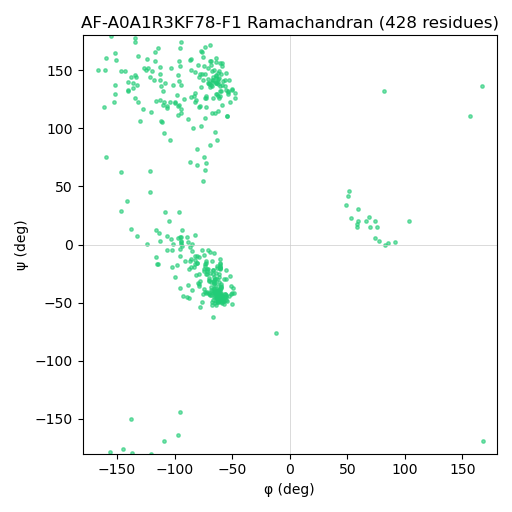 3293 C CA . SER A 1 417 ? -4.544 48.732 36.343 1.00 63.66 417 SER A CA 1
ATOM 3294 C C . SER A 1 417 ? -5.192 49.862 37.156 1.00 63.66 417 SER A C 1
ATOM 3296 O O . SER A 1 417 ? -5.805 50.774 36.594 1.00 63.66 417 SER A O 1
ATOM 3298 N N . PHE A 1 418 ? -5.044 49.814 38.482 1.00 58.91 418 PHE A N 1
ATOM 3299 C CA . PHE A 1 418 ? -5.564 50.828 39.408 1.00 58.91 418 PHE A CA 1
ATOM 3300 C C . PHE A 1 418 ? -5.171 52.261 39.000 1.00 58.91 418 PHE A C 1
ATOM 3302 O O . PHE A 1 418 ? -6.020 53.149 38.967 1.00 58.91 418 PHE A O 1
ATOM 3309 N N . LEU A 1 419 ? -3.922 52.459 38.564 1.00 56.94 419 LEU A N 1
ATOM 3310 C CA . LEU A 1 419 ? -3.423 53.745 38.066 1.00 56.94 419 LEU A CA 1
ATOM 3311 C C . LEU A 1 419 ? -4.196 54.239 36.834 1.00 56.94 419 LEU A C 1
ATOM 3313 O O . LEU A 1 419 ? -4.512 55.419 36.735 1.00 56.94 419 LEU A O 1
ATOM 3317 N N . HIS A 1 420 ? -4.585 53.344 35.926 1.00 55.97 420 HIS A N 1
ATOM 3318 C CA . HIS A 1 420 ? -5.358 53.718 34.742 1.00 55.97 420 HIS A CA 1
ATOM 3319 C C . HIS A 1 420 ? -6.801 54.132 35.092 1.00 55.97 420 HIS A C 1
ATOM 3321 O O . HIS A 1 420 ? -7.372 54.981 34.413 1.00 55.97 420 HIS A O 1
ATOM 3327 N N . LYS A 1 421 ? -7.393 53.573 36.160 1.00 60.59 421 LYS A N 1
ATOM 3328 C CA . LYS A 1 421 ? -8.703 54.010 36.682 1.00 60.59 421 LYS A CA 1
ATOM 3329 C C . LYS A 1 421 ? -8.608 55.367 37.388 1.00 60.59 421 LYS A C 1
ATOM 3331 O O . LYS A 1 421 ? -9.451 56.220 37.147 1.00 60.59 421 LYS A O 1
ATOM 3336 N N . MET A 1 422 ? -7.556 55.588 38.178 1.00 55.09 422 MET A N 1
ATOM 3337 C CA . MET A 1 422 ? -7.353 56.832 38.930 1.00 55.09 422 MET A CA 1
ATOM 3338 C C . MET A 1 422 ? -7.150 58.050 38.012 1.00 55.09 422 MET A C 1
ATOM 3340 O O . MET A 1 422 ? -7.789 59.078 38.207 1.00 55.09 422 MET A O 1
ATOM 3344 N N . PHE A 1 423 ? -6.335 57.920 36.958 1.00 53.59 423 PHE A N 1
ATOM 3345 C CA . PHE A 1 423 ? -6.115 59.013 35.999 1.00 53.59 423 PHE A CA 1
ATOM 3346 C C . PHE A 1 423 ? -7.314 59.283 35.079 1.00 53.59 423 PHE A C 1
ATOM 3348 O O . PHE A 1 423 ? -7.459 60.398 34.591 1.00 53.59 423 PHE A O 1
ATOM 3355 N N . SER A 1 424 ? -8.198 58.301 34.870 1.00 53.19 424 SER A N 1
ATOM 3356 C CA . SER A 1 424 ? -9.404 58.498 34.052 1.00 53.19 424 SER A CA 1
ATOM 3357 C C . SER A 1 424 ? -10.486 59.322 34.770 1.00 53.19 424 SER A C 1
ATOM 3359 O O . SER A 1 424 ? -11.307 59.925 34.094 1.00 53.19 424 SER A O 1
ATOM 3361 N N . CYS A 1 425 ? -10.488 59.378 36.109 1.00 49.88 425 CYS A N 1
ATOM 3362 C CA . CYS A 1 425 ? -11.451 60.175 36.888 1.00 49.88 425 CYS A CA 1
ATOM 3363 C C . CYS A 1 425 ? -11.028 61.639 37.094 1.00 49.88 425 CYS A C 1
ATOM 3365 O O . CYS A 1 425 ? -11.879 62.468 37.377 1.00 49.88 425 CYS A O 1
ATOM 3367 N N . ILE A 1 426 ? -9.744 61.978 36.938 1.00 48.28 426 ILE A N 1
ATOM 3368 C CA . ILE A 1 426 ? -9.235 63.355 37.124 1.00 48.28 426 ILE A CA 1
ATOM 3369 C C . ILE A 1 426 ? -9.459 64.229 35.869 1.00 48.28 426 ILE A C 1
ATOM 3371 O O . ILE A 1 426 ? -9.296 65.441 35.915 1.00 48.28 426 ILE A O 1
ATOM 3375 N N . VAL A 1 427 ? -9.875 63.630 34.747 1.00 51.09 427 VAL A N 1
ATOM 3376 C CA . VAL A 1 427 ? -10.125 64.328 33.468 1.00 51.09 427 VAL A CA 1
ATOM 3377 C C . VAL A 1 427 ? -11.630 64.465 33.162 1.00 51.09 427 VAL A C 1
ATOM 3379 O O . VAL A 1 427 ? -12.011 64.930 32.093 1.00 51.09 427 VAL A O 1
ATOM 3382 N N . CYS A 1 428 ? -12.510 64.103 34.099 1.00 39.81 428 CYS A N 1
ATOM 3383 C CA . CYS A 1 428 ? -13.950 64.326 33.974 1.00 39.81 428 CYS A CA 1
ATOM 3384 C C . CYS A 1 428 ? -14.396 65.428 34.947 1.00 39.81 428 CYS A C 1
ATOM 3386 O O . CYS A 1 428 ? -14.676 65.145 36.105 1.00 39.81 428 CYS A O 1
ATOM 3388 N N . ASP A 1 429 ? -14.484 66.672 34.465 1.00 42.53 429 ASP A N 1
ATOM 3389 C CA . ASP A 1 429 ? -15.340 67.708 35.066 1.00 42.53 429 ASP A CA 1
ATOM 3390 C C . ASP A 1 429 ? -16.808 67.397 34.713 1.00 42.53 429 ASP A C 1
ATOM 3392 O O . ASP A 1 429 ? -17.370 67.977 33.781 1.00 42.53 429 ASP A O 1
ATOM 3396 N N . ASN A 1 430 ? -17.376 66.391 35.392 1.00 39.50 430 ASN A N 1
ATOM 3397 C CA . ASN A 1 430 ? -18.809 66.168 35.652 1.00 39.50 430 ASN A CA 1
ATOM 3398 C C . ASN A 1 430 ? -19.006 64.979 36.597 1.00 39.50 430 ASN A C 1
ATOM 3400 O O . ASN A 1 430 ? -18.546 63.866 36.244 1.00 39.50 430 ASN A O 1
#

InterPro domains:
  IPR007312 Phosphoesterase [PF04185] (15-175)
  IPR007312 Phosphoesterase [PF04185] (180-292)
  IPR007312 Phosphoesterase [PTHR31956] (178-390)
  IPR017850 Alkaline-phosphatase-like, core domain superfamily [G3DSA:3.40.720.10] (6-339)
  IPR017850 Alkaline-phosphatase-like, core domain superfamily [SSF53649] (147-267)

Solvent-accessible surface area (backbone atoms only — not comparable to full-atom values): 23296 Å² total; per-residue (Å²): 133,88,77,81,84,83,71,85,75,71,56,92,46,76,57,80,43,77,47,79,46,75,42,75,54,35,7,22,33,25,65,49,6,45,40,22,80,80,42,73,84,44,77,42,57,85,57,80,51,64,26,26,54,37,64,88,42,94,83,42,64,64,50,60,37,41,68,76,45,72,83,75,81,78,78,53,58,39,45,36,51,40,37,42,13,20,34,57,35,44,80,66,39,81,94,60,52,79,71,95,63,78,46,68,44,33,9,40,27,32,48,23,40,72,72,40,80,75,37,33,62,66,32,32,22,12,26,37,46,84,67,42,37,39,60,40,50,47,44,52,55,12,26,33,35,64,42,28,25,11,55,39,50,30,19,47,53,25,24,52,31,17,48,78,56,32,42,42,88,50,52,57,60,59,87,76,77,91,57,68,52,63,46,44,44,47,52,44,54,52,49,36,55,47,60,70,34,96,56,33,80,24,36,36,40,36,42,35,33,30,20,22,42,40,32,42,44,89,68,59,40,57,60,62,80,41,56,33,32,79,74,58,54,23,56,87,78,49,56,45,51,55,38,32,42,13,50,41,14,44,32,37,47,43,39,39,33,32,59,59,50,37,74,39,63,71,40,95,20,81,38,96,58,23,42,30,31,35,22,14,50,54,30,27,50,27,60,56,69,66,50,93,68,66,86,32,49,28,20,63,34,22,9,56,61,70,77,60,56,72,50,95,62,66,54,89,78,70,75,75,70,70,61,78,58,54,89,69,71,95,68,80,84,66,47,80,37,71,55,52,62,48,57,37,50,52,39,46,52,28,25,50,48,48,30,45,59,79,41,91,41,47,68,67,64,64,47,58,91,36,29,38,51,57,43,53,55,50,31,53,52,21,50,52,52,40,52,56,49,48,52,53,40,48,75,70,68,48,61,93,84,62,84,80,70,43,72,71,72,76,77,83,77,74,78,72,52,72,68,61,57,58,60,60,59,77,74,51,99,120

Organism: NCBI:txid93759

Foldseek 3Di:
DDDDPDDDPPQPDLAPAEAEAADDAAFCQQEPQQCCVVPVVFPHDDQQDWAFLAPVDPPGDIDTQEADAFDDPPFADQALQLLCCQQQVDGADLVCQDDQDWGQSRRLNNRLCVVPNPCSRNLRYHHHCVQLQLVVLLLQFFEKENFEFQLASAHQQQSVCCLPQVGSLQDGYDFDDDDDQVSSVVVQVVCLVLLPDPCQQNYKYKYKYNYRRSHGDRDRWAQAPQDQFAQDFHDPSNRHRSRTTGGHIIMTIDGLLAGGNHYHYAAPWPHPSAGHYSLLNQLQVCSSVVPDDRSTVRVVTHGHDSVRSPHPGGHPPRDSGTDRRDDRDPDDDPQFDQDRVVLLVLLLVLCQLQVVCPPPCPRPNSRPNDGNNNSVVSSVVSVVVSVVVLVVCVVVVHDNPDDDGNDDPPDPPPPDDPVSVVVVVVPDPD

Radius of gyration: 25.35 Å; Cα contacts (8 Å, |Δi|>4): 842; chains: 1; bounding box: 64×88×68 Å